Protein AF-0000000085131918 (afdb_homodimer)

Organism: Acidimicrobium ferrooxidans (strain DSM 10331 / JCM 15462 / NBRC 103882 / ICP) (NCBI:txid525909)

Sequence (652 aa):
MSEAPPVLVTGGAGFLGSWVVERLLARGLRVDVVDDLSTGSLENLRRARDRHGARLTVVVEDVTSAAIGSLAERRGWRSIVHLAARASLRASTLDPVRDAEVNVLGTVRVLEAAKRARSRKVVFAASAAIYGDQRALPIREEAPLAPMSFYGAGKVAGLEYLRAARHVHGTASTSLVFANLYGPRQRAELGAVVARFVDALLAGHAPVVVGDGTQTRDFVWVGDAADAVVAALDRADGEMINVATGLETSIAGLARLLVEVAGIDGLHPVHQGRQSVGEVHRNALDPSRAAHLLGWRPSVRLADGLARTWAAALEARRIREAAPRSMSEAPPVLVTGGAGFLGSWVVERLLARGLRVDVVDDLSTGSLENLRRARDRHGARLTVVVEDVTSAAIGSLAERRGWRSIVHLAARASLRASTLDPVRDAEVNVLGTVRVLEAAKRARSRKVVFAASAAIYGDQRALPIREEAPLAPMSFYGAGKVAGLEYLRAARHVHGTASTSLVFANLYGPRQRAELGAVVARFVDALLAGHAPVVVGDGTQTRDFVWVGDAADAVVAALDRADGEMINVATGLETSIAGLARLLVEVAGIDGLHPVHQGRQSVGEVHRNALDPSRAAHLLGWRPSVRLADGLARTWAAALEARRIREAAPRS

Secondary structure (DSSP, 8-state):
----PPEEEETTTSHHHHHHHHHHHHTT--EEEEE--SS--GGGGHHHHHHHGGGEEEEE--TTSTHHHHHHHHH--SEEEE------HHHHHH-HHHHHIIIIIHHHHHHHHHHHHT-SEEEEEEEGGGT-S-SSSSBPTTSPP---SHHHHHHHHHHHHHHHHHHHH--EEEEEEE-EEE-TT--GGGT-HHHHHHHHHHTT-PPEEETTS--EE-EEEHHHHHHHHHHHTSS-TT-EEEES----EEHHHHHHHHHHHHT-TT---EEES-PPTT------B--HHHHHHH-----S-HHHHHHHHHHHHHHHHHHHHHS---/--PPPPEEEETTTSHHHHHHHHHHHHTT--EEEEE--SS--GGGGHHHHHHHGGGEEEEE--TTSTHHHHHHHHH--SEEEE------HHHHHH-HHHHHIIIIIHHHHHHHHHHHHT-SEEEEE--GGGT-S-SSSSBPTTSPP---SHHHHHHHHHHHHHHHHHHHH--EEEEEEE-EEE-TT--GGGT-HHHHHHHHHHTT-PPEEETTS--EE-EEEHHHHHHHHHHHTSS-TT-EEEES----EEHHHHHHHHHHHHT-TT---EEES-PPTT------B--HHHHHHH-----S-HHHHHHHHHHHHHHHHHHHHHS---

Nearest PDB structures (foldseek):
  6bwl-assembly1_A-2  TM=9.472E-01  e=2.263E-28  Bacillus thuringiensis serovar israelensis ATCC 35646
  8shh-assembly1_A  TM=9.183E-01  e=2.469E-26  Micromonospora carbonacea
  6kv9-assembly1_A-2  TM=9.264E-01  e=9.677E-26  Streptomyces viridosporus ATCC 14672
  6kvc-assembly1_A-2  TM=9.099E-01  e=6.776E-26  Streptomyces viridosporus ATCC 14672
  4yr9-assembly1_C  TM=8.396E-01  e=6.504E-16  Mus musculus

Solvent-accessible surface area (backbone atoms only — not comparable to full-atom values): 32723 Å² total; per-residue (Å²): 125,87,71,75,54,24,35,34,25,30,23,21,30,22,48,62,25,21,52,34,52,43,54,45,44,73,71,71,42,34,36,36,26,36,27,62,54,84,84,26,37,73,73,56,35,45,69,45,43,75,74,42,41,92,40,50,46,79,42,81,39,51,59,68,39,78,60,48,41,59,48,19,54,74,57,34,28,40,28,34,38,45,56,54,58,66,79,21,64,68,55,12,67,76,36,45,55,63,34,35,44,40,31,31,47,12,44,45,38,48,52,51,14,33,60,63,23,63,22,60,32,36,37,36,64,43,41,54,47,26,38,35,74,61,90,64,75,46,35,49,80,82,55,70,75,44,27,47,32,50,39,15,16,24,40,45,26,37,55,35,41,49,49,5,38,30,58,69,71,60,39,36,31,25,34,37,27,34,41,47,66,45,46,68,75,50,58,38,90,49,68,38,64,66,39,41,33,51,53,28,47,76,71,73,38,59,30,73,31,61,19,90,18,73,41,27,39,16,68,27,40,38,70,47,53,24,51,47,55,61,39,40,73,82,32,48,70,76,37,70,32,36,48,28,63,40,44,71,40,30,50,46,56,50,46,49,49,50,33,57,61,67,66,49,80,93,64,59,65,39,69,43,76,68,66,62,84,80,55,65,46,62,41,26,32,36,27,63,58,25,36,72,58,50,71,37,71,71,76,64,52,67,70,58,41,48,38,53,25,52,52,47,51,53,49,52,50,50,52,60,70,64,45,72,82,124,127,87,71,75,54,26,34,34,26,31,22,21,29,23,48,61,24,21,51,34,50,42,54,45,44,74,72,70,43,36,36,36,26,36,25,62,52,85,84,27,37,73,74,56,36,44,66,44,42,74,74,41,40,92,39,51,46,79,42,80,40,53,60,67,39,78,60,46,40,58,49,18,55,74,57,32,29,40,30,36,39,46,54,54,59,66,78,21,64,67,55,11,66,78,36,45,54,62,34,36,43,40,31,32,46,12,45,45,39,48,52,52,13,34,60,61,23,62,22,62,33,37,38,37,63,44,40,55,46,26,39,36,76,60,90,63,75,46,35,49,82,81,56,70,75,43,25,49,34,49,39,17,15,23,40,45,27,38,54,35,41,50,48,5,38,30,58,70,71,61,41,37,31,24,35,38,28,32,40,47,67,43,45,68,75,52,59,38,91,50,69,38,62,66,40,41,33,51,52,27,46,77,72,73,38,60,30,73,30,60,20,88,17,72,43,26,39,15,68,27,40,38,70,46,52,25,51,47,54,59,40,39,72,84,31,49,70,76,37,71,33,36,48,28,66,39,44,70,40,30,49,46,54,49,45,49,49,49,33,57,62,68,65,49,79,94,63,60,65,39,68,42,76,68,66,63,86,81,54,68,45,60,40,27,34,36,27,62,60,24,36,72,56,49,70,37,70,71,76,65,54,64,68,58,40,48,37,53,26,51,52,46,52,53,50,53,51,50,52,61,70,63,47,72,82,124

pLDDT: mean 95.45, std 7.2, range [39.0, 98.94]

InterPro domains:
  IPR001509 NAD-dependent epimerase/dehydratase [PF01370] (7-244)
  IPR036291 NAD(P)-binding domain superfamily [SSF51735] (6-316)
  IPR050177 Bifunctional lipid A modification and metabolic enzymes [PTHR43245] (7-310)

Structure (mmCIF, N/CA/C/O backbone):
data_AF-0000000085131918-model_v1
#
loop_
_entity.id
_entity.type
_entity.pdbx_description
1 polymer 'NAD-dependent epimerase/dehydratase'
#
loop_
_atom_site.group_PDB
_atom_site.id
_atom_site.type_symbol
_atom_site.label_atom_id
_atom_site.label_alt_id
_atom_site.label_comp_id
_atom_site.label_asym_id
_atom_site.label_entity_id
_atom_site.label_seq_id
_atom_site.pdbx_PDB_ins_code
_atom_site.Cartn_x
_atom_site.Cartn_y
_atom_site.Cartn_z
_atom_site.occupancy
_atom_site.B_iso_or_equiv
_atom_site.auth_seq_id
_atom_site.auth_comp_id
_atom_site.auth_asym_id
_atom_site.auth_atom_id
_atom_site.pdbx_PDB_model_num
ATOM 1 N N . MET A 1 1 ? -31.594 11.883 25.812 1 39.03 1 MET A N 1
ATOM 2 C CA . MET A 1 1 ? -31.578 12.148 24.375 1 39.03 1 MET A CA 1
ATOM 3 C C . MET A 1 1 ? -30.328 11.547 23.734 1 39.03 1 MET A C 1
ATOM 5 O O . MET A 1 1 ? -29.219 11.711 24.25 1 39.03 1 MET A O 1
ATOM 9 N N . SER A 1 2 ? -30.406 10.461 23 1 52.94 2 SER A N 1
ATOM 10 C CA . SER A 1 2 ? -29.312 9.633 22.531 1 52.94 2 SER A CA 1
ATOM 11 C C . SER A 1 2 ? -28.219 10.477 21.891 1 52.94 2 SER A C 1
ATOM 13 O O . SER A 1 2 ? -28.484 11.242 20.953 1 52.94 2 SER A O 1
ATOM 15 N N . GLU A 1 3 ? -27.188 10.875 22.594 1 75.75 3 GLU A N 1
ATOM 16 C CA . GLU A 1 3 ? -26.125 11.773 22.141 1 75.75 3 GLU A CA 1
ATOM 17 C C . GLU A 1 3 ? -25.562 11.312 20.797 1 75.75 3 GLU A C 1
ATOM 19 O O . GLU A 1 3 ? -25.547 10.117 20.5 1 75.75 3 GLU A O 1
ATOM 24 N N . ALA A 1 4 ? -25.578 12.312 19.859 1 86.56 4 ALA A N 1
ATOM 25 C CA . ALA A 1 4 ? -25.062 12.039 18.516 1 86.56 4 ALA A CA 1
ATOM 26 C C . ALA A 1 4 ? -23.719 11.297 18.594 1 86.56 4 ALA A C 1
ATOM 28 O O . ALA A 1 4 ? -22.891 11.586 19.453 1 86.56 4 ALA A O 1
ATOM 29 N N . PRO A 1 5 ? -23.547 10.203 17.938 1 94.75 5 PRO A N 1
ATOM 30 C CA . PRO A 1 5 ? -22.297 9.445 17.953 1 94.75 5 PRO A CA 1
ATOM 31 C C . PRO A 1 5 ? -21.078 10.312 17.656 1 94.75 5 PRO A C 1
ATOM 33 O O . PRO A 1 5 ? -21.172 11.273 16.875 1 94.75 5 PRO A O 1
ATOM 36 N N . PRO A 1 6 ? -20.047 10.078 18.25 1 98.19 6 PRO A N 1
ATOM 37 C CA . PRO A 1 6 ? -18.875 10.93 18.156 1 98.19 6 PRO A CA 1
ATOM 38 C C . PRO A 1 6 ? -18.109 10.734 16.844 1 98.19 6 PRO A C 1
ATOM 40 O O . PRO A 1 6 ? -18.328 9.75 16.141 1 98.19 6 PRO A O 1
ATOM 43 N N . VAL A 1 7 ? -17.328 11.742 16.484 1 98.69 7 VAL A N 1
ATOM 44 C CA . VAL A 1 7 ? -16.297 11.641 15.445 1 98.69 7 VAL A CA 1
ATOM 45 C C . VAL A 1 7 ? -14.984 11.164 16.062 1 98.69 7 VAL A C 1
ATOM 47 O O . VAL A 1 7 ? -14.539 11.695 17.078 1 98.69 7 VAL A O 1
ATOM 50 N N . LEU A 1 8 ? -14.414 10.133 15.516 1 98.88 8 LEU A N 1
ATOM 51 C CA . LEU A 1 8 ? -13.094 9.711 15.945 1 98.88 8 LEU A CA 1
ATOM 52 C C . LEU A 1 8 ? -12.008 10.492 15.211 1 98.88 8 LEU A C 1
ATOM 54 O O . LEU A 1 8 ? -12.062 10.641 13.984 1 98.88 8 LEU A O 1
ATOM 58 N N . VAL A 1 9 ? -11.047 10.992 15.906 1 98.94 9 VAL A N 1
ATOM 59 C CA . VAL A 1 9 ? -9.805 11.523 15.344 1 98.94 9 VAL A CA 1
ATOM 60 C C . VAL A 1 9 ? -8.625 10.688 15.828 1 98.94 9 VAL A C 1
ATOM 62 O O . VAL A 1 9 ? -8.227 10.781 16.984 1 98.94 9 VAL A O 1
ATOM 65 N N . THR A 1 10 ? -8.109 9.836 14.961 1 98.94 10 THR A N 1
ATOM 66 C CA . THR A 1 10 ? -6.836 9.219 15.312 1 98.94 10 THR A CA 1
ATOM 67 C C . THR A 1 10 ? -5.68 10.203 15.125 1 98.94 10 THR A C 1
ATOM 69 O O . THR A 1 10 ? -5.691 11.008 14.195 1 98.94 10 THR A O 1
ATOM 72 N N . GLY A 1 11 ? -4.684 10.078 16.016 1 98.75 11 GLY A N 1
ATOM 73 C CA . GLY A 1 11 ? -3.637 11.086 16 1 98.75 11 GLY A CA 1
ATOM 74 C C . GLY A 1 11 ? -4.109 12.445 16.484 1 98.75 11 GLY A C 1
ATOM 75 O O . GLY A 1 11 ? -3.553 13.477 16.094 1 98.75 11 GLY A O 1
ATOM 76 N N . GLY A 1 12 ? -5.145 12.422 17.297 1 98.88 12 GLY A N 1
ATOM 77 C CA . GLY A 1 12 ? -5.801 13.664 17.688 1 98.88 12 GLY A CA 1
ATOM 78 C C . GLY A 1 12 ? -4.984 14.5 18.656 1 98.88 12 GLY A C 1
ATOM 79 O O . GLY A 1 12 ? -5.262 15.688 18.844 1 98.88 12 GLY A O 1
ATOM 80 N N . ALA A 1 13 ? -4.008 13.906 19.281 1 98.75 13 ALA A N 1
ATOM 81 C CA . ALA A 1 13 ? -3.146 14.641 20.203 1 98.75 13 ALA A CA 1
ATOM 82 C C . ALA A 1 13 ? -1.886 15.133 19.5 1 98.75 13 ALA A C 1
ATOM 84 O O . ALA A 1 13 ? -0.986 15.688 20.125 1 98.75 13 ALA A O 1
ATOM 85 N N . GLY A 1 14 ? -1.826 14.914 18.188 1 98.19 14 GLY A N 1
ATOM 86 C CA . GLY A 1 14 ? -0.669 15.32 17.406 1 98.19 14 GLY A CA 1
ATOM 87 C C . GLY A 1 14 ? -0.767 16.734 16.875 1 98.19 14 GLY A C 1
ATOM 88 O O . GLY A 1 14 ? -1.614 17.516 17.328 1 98.19 14 GLY A O 1
ATOM 89 N N . PHE A 1 15 ? 0.129 17.094 15.945 1 98.06 15 PHE A N 1
ATOM 90 C CA . PHE A 1 15 ? 0.26 18.422 15.352 1 98.06 15 PHE A CA 1
ATOM 91 C C . PHE A 1 15 ? -1.028 18.828 14.648 1 98.06 15 PHE A C 1
ATOM 93 O O . PHE A 1 15 ? -1.859 19.531 15.219 1 98.06 15 PHE A O 1
ATOM 100 N N . LEU A 1 16 ? -1.399 18.234 13.555 1 98.69 16 LEU A N 1
ATOM 101 C CA . LEU A 1 16 ? -2.623 18.547 12.82 1 98.69 16 LEU A CA 1
ATOM 102 C C . LEU A 1 16 ? -3.854 18.094 13.609 1 98.69 16 LEU A C 1
ATOM 104 O O . LEU A 1 16 ? -4.859 18.812 13.656 1 98.69 16 LEU A O 1
ATOM 108 N N . GLY A 1 17 ? -3.746 16.953 14.258 1 98.88 17 GLY A N 1
ATOM 109 C CA . GLY A 1 17 ? -4.871 16.359 14.953 1 98.88 17 GLY A CA 1
ATOM 110 C C . GLY A 1 17 ? -5.469 17.25 16.016 1 98.88 17 GLY A C 1
ATOM 111 O O . GLY A 1 17 ? -6.691 17.359 16.125 1 98.88 17 GLY A O 1
ATOM 112 N N . SER A 1 18 ? -4.652 17.906 16.797 1 98.81 18 SER A N 1
ATOM 113 C CA . SER A 1 18 ? -5.148 18.75 17.875 1 98.81 18 SER A CA 1
ATOM 114 C C . SER A 1 18 ? -5.906 19.953 17.344 1 98.81 18 SER A C 1
ATOM 116 O O . SER A 1 18 ? -6.867 20.422 17.969 1 98.81 18 SER A O 1
ATOM 118 N N . TRP A 1 19 ? -5.516 20.469 16.188 1 98.81 19 TRP A N 1
ATOM 119 C CA . TRP A 1 19 ? -6.23 21.578 15.547 1 98.81 19 TRP A CA 1
ATOM 120 C C . TRP A 1 19 ? -7.586 21.109 15.031 1 98.81 19 TRP A C 1
ATOM 122 O O . TRP A 1 19 ? -8.578 21.828 15.125 1 98.81 19 TRP A O 1
ATOM 132 N N . VAL A 1 20 ? -7.621 19.891 14.477 1 98.94 20 VAL A N 1
ATOM 133 C CA . VAL A 1 20 ? -8.859 19.312 13.961 1 98.94 20 VAL A CA 1
ATOM 134 C C . VAL A 1 20 ? -9.836 19.078 15.109 1 98.94 20 VAL A C 1
ATOM 136 O O . VAL A 1 20 ? -11.023 19.406 15.008 1 98.94 20 VAL A O 1
ATOM 139 N N . VAL A 1 21 ? -9.328 18.531 16.203 1 98.94 21 VAL A N 1
ATOM 140 C CA . VAL A 1 21 ? -10.141 18.266 17.391 1 98.94 21 VAL A CA 1
ATOM 141 C C . VAL A 1 21 ? -10.797 19.562 17.859 1 98.94 21 VAL A C 1
ATOM 143 O O . VAL A 1 21 ? -12.008 19.609 18.109 1 98.94 21 VAL A O 1
ATOM 146 N N . GLU A 1 22 ? -10.016 20.672 17.953 1 98.75 22 GLU A N 1
ATOM 147 C CA . GLU A 1 22 ? -10.547 21.969 18.391 1 98.75 22 GLU A CA 1
ATOM 148 C C . GLU A 1 22 ? -11.664 22.438 17.453 1 98.75 22 GLU A C 1
ATOM 150 O O . GLU A 1 22 ? -12.695 22.922 17.922 1 98.75 22 GLU A O 1
ATOM 155 N N . ARG A 1 23 ? -11.484 22.312 16.156 1 98.31 23 ARG A N 1
ATOM 156 C CA . ARG A 1 23 ? -12.477 22.766 15.172 1 98.31 23 ARG A CA 1
ATOM 157 C C . ARG A 1 23 ? -13.758 21.938 15.281 1 98.31 23 ARG A C 1
ATOM 159 O O . ARG A 1 23 ? -14.859 22.484 15.203 1 98.31 23 ARG A O 1
ATOM 166 N N . LEU A 1 24 ? -13.633 20.625 15.445 1 98.69 24 LEU A N 1
ATOM 167 C CA . LEU A 1 24 ? -14.805 19.75 15.531 1 98.69 24 LEU A CA 1
ATOM 168 C C . LEU A 1 24 ? -15.617 20.062 16.781 1 98.69 24 LEU A C 1
ATOM 170 O O . LEU A 1 24 ? -16.844 20.141 16.719 1 98.69 24 LEU A O 1
ATOM 174 N N . LEU A 1 25 ? -14.93 20.281 17.875 1 98.56 25 LEU A N 1
ATOM 175 C CA . LEU A 1 25 ? -15.602 20.609 19.125 1 98.56 25 LEU A CA 1
ATOM 176 C C . LEU A 1 25 ? -16.297 21.969 19.031 1 98.56 25 LEU A C 1
ATOM 178 O O . LEU A 1 25 ? -17.406 22.141 19.547 1 98.56 25 LEU A O 1
ATOM 182 N N . ALA A 1 26 ? -15.594 22.906 18.375 1 97.44 26 ALA A N 1
ATOM 183 C CA . ALA A 1 26 ? -16.156 24.234 18.203 1 97.44 26 ALA A CA 1
ATOM 184 C C . ALA A 1 26 ? -17.453 24.188 17.391 1 97.44 26 ALA A C 1
ATOM 186 O O . ALA A 1 26 ? -18.328 25.047 17.531 1 97.44 26 ALA A O 1
ATOM 187 N N . ARG A 1 27 ? -17.641 23.172 16.594 1 96.31 27 ARG A N 1
ATOM 188 C CA . ARG A 1 27 ? -18.844 22.984 15.789 1 96.31 27 ARG A CA 1
ATOM 189 C C . ARG A 1 27 ? -19.922 22.266 16.578 1 96.31 27 ARG A C 1
ATOM 191 O O . ARG A 1 27 ? -21.016 22 16.062 1 96.31 27 ARG A O 1
ATOM 198 N N . GLY A 1 28 ? -19.641 21.891 17.781 1 96.5 28 GLY A N 1
ATOM 199 C CA . GLY A 1 28 ? -20.625 21.281 18.656 1 96.5 28 GLY A CA 1
ATOM 200 C C . GLY A 1 28 ? -20.625 19.766 18.578 1 96.5 28 GLY A C 1
ATOM 201 O O . GLY A 1 28 ? -21.531 19.125 19.109 1 96.5 28 GLY A O 1
ATOM 202 N N . LEU A 1 29 ? -19.625 19.156 18 1 97.69 29 LEU A N 1
ATOM 203 C CA . LEU A 1 29 ? -19.578 17.703 17.844 1 97.69 29 LEU A CA 1
ATOM 204 C C . LEU A 1 29 ? -18.922 17.047 19.047 1 97.69 29 LEU A C 1
ATOM 206 O O . LEU A 1 29 ? -18.141 17.672 19.766 1 97.69 29 LEU A O 1
ATOM 210 N N . ARG A 1 30 ? -19.328 15.844 19.297 1 98.38 30 ARG A N 1
ATOM 211 C CA . ARG A 1 30 ? -18.578 14.992 20.219 1 98.38 30 ARG A CA 1
ATOM 212 C C . ARG A 1 30 ? -17.359 14.367 19.531 1 98.38 30 ARG A C 1
ATOM 214 O O . ARG A 1 30 ? -17.453 13.938 18.375 1 98.38 30 ARG A O 1
ATOM 221 N N . VAL A 1 31 ? -16.25 14.359 20.25 1 98.75 31 VAL A N 1
ATOM 222 C CA . VAL A 1 31 ? -15.016 13.922 19.625 1 98.75 31 VAL A CA 1
ATOM 223 C C . VAL A 1 31 ? -14.336 12.859 20.5 1 98.75 31 VAL A C 1
ATOM 225 O O . VAL A 1 31 ? -14.172 13.055 21.703 1 98.75 31 VAL A O 1
ATOM 228 N N . ASP A 1 32 ? -14.039 11.703 19.938 1 98.81 32 ASP A N 1
ATOM 229 C CA . ASP A 1 32 ? -13.109 10.742 20.516 1 98.81 32 ASP A CA 1
ATOM 230 C C . ASP A 1 32 ? -11.727 10.867 19.875 1 98.81 32 ASP A C 1
ATOM 232 O O . ASP A 1 32 ? -11.609 10.984 18.656 1 98.81 32 ASP A O 1
ATOM 236 N N . VAL A 1 33 ? -10.719 10.875 20.703 1 98.88 33 VAL A N 1
ATOM 237 C CA . VAL A 1 33 ? -9.336 10.875 20.25 1 98.88 33 VAL A CA 1
ATOM 238 C C . VAL A 1 33 ? -8.68 9.539 20.562 1 98.88 33 VAL A C 1
ATOM 240 O O . VAL A 1 33 ? -8.812 9.023 21.688 1 98.88 33 VAL A O 1
ATOM 243 N N . VAL A 1 34 ? -8.07 8.93 19.609 1 98.81 34 VAL A N 1
ATOM 244 C CA . VAL A 1 34 ? -7.148 7.82 19.812 1 98.81 34 VAL A CA 1
ATOM 245 C C . VAL A 1 34 ? -5.734 8.25 19.422 1 98.81 34 VAL A C 1
ATOM 247 O O . VAL A 1 34 ? -5.5 8.703 18.297 1 98.81 34 VAL A O 1
ATOM 250 N N . ASP A 1 35 ? -4.871 8.18 20.312 1 98.81 35 ASP A N 1
ATOM 251 C CA . ASP A 1 35 ? -3.477 8.57 20.125 1 98.81 35 ASP A CA 1
ATOM 252 C C . ASP A 1 35 ? -2.547 7.754 21.016 1 98.81 35 ASP A C 1
ATOM 254 O O . ASP A 1 35 ? -2.867 7.488 22.172 1 98.81 35 ASP A O 1
ATOM 258 N N . ASP A 1 36 ? -1.412 7.352 20.469 1 98.56 36 ASP A N 1
ATOM 259 C CA . ASP A 1 36 ? -0.5 6.566 21.297 1 98.56 36 ASP A CA 1
ATOM 260 C C . ASP A 1 36 ? 0.54 7.461 21.969 1 98.56 36 ASP A C 1
ATOM 262 O O . ASP A 1 36 ? 1.421 6.973 22.688 1 98.56 36 ASP A O 1
ATOM 266 N N . LEU A 1 37 ? 0.582 8.703 21.703 1 98 37 LEU A N 1
ATOM 267 C CA . LEU A 1 37 ? 1.407 9.758 22.281 1 98 37 LEU A CA 1
ATOM 268 C C . LEU A 1 37 ? 2.875 9.562 21.922 1 98 37 LEU A C 1
ATOM 270 O O . LEU A 1 37 ? 3.764 9.977 22.656 1 98 37 LEU A O 1
ATOM 274 N N . SER A 1 38 ? 3.137 8.812 20.812 1 96.12 38 SER A N 1
ATOM 275 C CA . SER A 1 38 ? 4.508 8.664 20.328 1 96.12 38 SER A CA 1
ATOM 276 C C . SER A 1 38 ? 5.082 10.008 19.875 1 96.12 38 SER A C 1
ATOM 278 O O . SER A 1 38 ? 6.23 10.328 20.188 1 96.12 38 SER A O 1
ATOM 280 N N . THR A 1 39 ? 4.242 10.773 19.141 1 94.25 39 THR A N 1
ATOM 281 C CA . THR A 1 39 ? 4.668 12.102 18.719 1 94.25 39 THR A CA 1
ATOM 282 C C . THR A 1 39 ? 3.672 13.156 19.172 1 94.25 39 THR A C 1
ATOM 284 O O . THR A 1 39 ? 3.971 14.352 19.141 1 94.25 39 THR A O 1
ATOM 287 N N . GLY A 1 40 ? 2.469 12.703 19.578 1 96.12 40 GLY A N 1
ATOM 288 C CA . GLY A 1 40 ? 1.476 13.602 20.141 1 96.12 40 GLY A CA 1
ATOM 289 C C . GLY A 1 40 ? 1.678 13.852 21.625 1 96.12 40 GLY A C 1
ATOM 290 O O . GLY A 1 40 ? 2.541 13.234 22.25 1 96.12 40 GLY A O 1
ATOM 291 N N . SER A 1 41 ? 0.93 14.859 22.125 1 97.12 41 SER A N 1
ATOM 292 C CA . SER A 1 41 ? 0.965 15.203 23.547 1 97.12 41 SER A CA 1
ATOM 293 C C . SER A 1 41 ? -0.416 15.602 24.047 1 97.12 41 SER A C 1
ATOM 295 O O . SER A 1 41 ? -1.162 16.297 23.359 1 97.12 41 SER A O 1
ATOM 297 N N . LEU A 1 42 ? -0.672 15.195 25.297 1 97.88 42 LEU A N 1
ATOM 298 C CA . LEU A 1 42 ? -1.936 15.602 25.906 1 97.88 42 LEU A CA 1
ATOM 299 C C . LEU A 1 42 ? -1.997 17.109 26.078 1 97.88 42 LEU A C 1
ATOM 301 O O . LEU A 1 42 ? -3.082 17.703 26.078 1 97.88 42 LEU A O 1
ATOM 305 N N . GLU A 1 43 ? -0.835 17.734 26.141 1 96.5 43 GLU A N 1
ATOM 306 C CA . GLU A 1 43 ? -0.769 19.188 26.25 1 96.5 43 GLU A CA 1
ATOM 307 C C . GLU A 1 43 ? -1.394 19.859 25.031 1 96.5 43 GLU A C 1
ATOM 309 O O . GLU A 1 43 ? -1.979 20.938 25.141 1 96.5 43 GLU A O 1
ATOM 314 N N . ASN A 1 44 ? -1.294 19.219 23.891 1 98 44 ASN A N 1
ATOM 315 C CA . ASN A 1 44 ? -1.875 19.766 22.656 1 98 44 ASN A CA 1
ATOM 316 C C . ASN A 1 44 ? -3.396 19.859 22.75 1 98 44 ASN A C 1
ATOM 318 O O . ASN A 1 44 ? -4.023 20.609 22.016 1 98 44 ASN A O 1
ATOM 322 N N . LEU A 1 45 ? -3.99 19.094 23.703 1 98.5 45 LEU A N 1
ATOM 323 C CA . LEU A 1 45 ? -5.441 19.016 23.812 1 98.5 45 LEU A CA 1
ATOM 324 C C . LEU A 1 45 ? -5.93 19.797 25.031 1 98.5 45 LEU A C 1
ATOM 326 O O . LEU A 1 45 ? -7.117 19.75 25.375 1 98.5 45 LEU A O 1
ATOM 330 N N . ARG A 1 46 ? -5.074 20.469 25.734 1 97.12 46 ARG A N 1
ATOM 331 C CA . ARG A 1 46 ? -5.422 21.141 26.984 1 97.12 46 ARG A CA 1
ATOM 332 C C . ARG A 1 46 ? -6.547 22.141 26.766 1 97.12 46 ARG A C 1
ATOM 334 O O . ARG A 1 46 ? -7.539 22.141 27.5 1 97.12 46 ARG A O 1
ATOM 341 N N . ARG A 1 47 ? -6.395 23 25.766 1 95.94 47 ARG A N 1
ATOM 342 C CA . ARG A 1 47 ? -7.398 24.016 25.5 1 95.94 47 ARG A CA 1
ATOM 343 C C . ARG A 1 47 ? -8.742 23.391 25.156 1 95.94 47 ARG A C 1
ATOM 345 O O . ARG A 1 47 ? -9.789 23.859 25.625 1 95.94 47 ARG A O 1
ATOM 352 N N . ALA A 1 48 ? -8.695 22.391 24.312 1 97.69 48 ALA A N 1
ATOM 353 C CA . ALA A 1 48 ? -9.914 21.688 23.938 1 97.69 48 ALA A CA 1
ATOM 354 C C . ALA A 1 48 ? -10.594 21.078 25.172 1 97.69 48 ALA A C 1
ATOM 356 O O . ALA A 1 48 ? -11.812 21.141 25.312 1 97.69 48 ALA A O 1
ATOM 357 N N . ARG A 1 49 ? -9.812 20.469 25.984 1 97.38 49 ARG A N 1
ATOM 358 C CA . ARG A 1 49 ? -10.328 19.844 27.188 1 97.38 49 ARG A CA 1
ATOM 359 C C . ARG A 1 49 ? -10.93 20.875 28.141 1 97.38 49 ARG A C 1
ATOM 361 O O . ARG A 1 49 ? -12 20.656 28.703 1 97.38 49 ARG A O 1
ATOM 368 N N . ASP A 1 50 ? -10.242 21.953 28.297 1 97.31 50 ASP A N 1
ATOM 369 C CA . ASP A 1 50 ? -10.703 23.016 29.203 1 97.31 50 ASP A CA 1
ATOM 370 C C . ASP A 1 50 ? -12.031 23.609 28.719 1 97.31 50 ASP A C 1
ATOM 372 O O . ASP A 1 50 ? -12.914 23.891 29.531 1 97.31 50 ASP A O 1
ATOM 376 N N . ARG A 1 51 ? -12.203 23.688 27.469 1 96.94 51 ARG A N 1
ATOM 377 C CA . ARG A 1 51 ? -13.359 24.391 26.906 1 96.94 51 ARG A CA 1
ATOM 378 C C . ARG A 1 51 ? -14.508 23.422 26.641 1 96.94 51 ARG A C 1
ATOM 380 O O . ARG A 1 51 ? -15.68 23.797 26.75 1 96.94 51 ARG A O 1
ATOM 387 N N . HIS A 1 52 ? -14.141 22.203 26.25 1 96.25 52 HIS A N 1
ATOM 388 C CA . HIS A 1 52 ? -15.164 21.281 25.75 1 96.25 52 HIS A CA 1
ATOM 389 C C . HIS A 1 52 ? -14.992 19.891 26.328 1 96.25 52 HIS A C 1
ATOM 391 O O . HIS A 1 52 ? -15.227 18.891 25.656 1 96.25 52 HIS A O 1
ATOM 397 N N . GLY A 1 53 ? -14.555 19.766 27.516 1 95.12 53 GLY A N 1
ATOM 398 C CA . GLY A 1 53 ? -14.188 18.516 28.156 1 95.12 53 GLY A CA 1
ATOM 399 C C . GLY A 1 53 ? -15.305 17.484 28.125 1 95.12 53 GLY A C 1
ATOM 400 O O . GLY A 1 53 ? -15.055 16.297 27.969 1 95.12 53 GLY A O 1
ATOM 401 N N . ALA A 1 54 ? -16.531 17.891 28.25 1 96.06 54 ALA A N 1
ATOM 402 C CA . ALA A 1 54 ? -17.672 16.984 28.328 1 96.06 54 ALA A CA 1
ATOM 403 C C . ALA A 1 54 ? -17.906 16.266 27 1 96.06 54 ALA A C 1
ATOM 405 O O . ALA A 1 54 ? -18.5 15.188 26.984 1 96.06 54 ALA A O 1
ATOM 406 N N . ARG A 1 55 ? -17.391 16.859 25.938 1 97.75 55 ARG A N 1
ATOM 407 C CA . ARG A 1 55 ? -17.625 16.297 24.609 1 97.75 55 ARG A CA 1
ATOM 408 C C . ARG A 1 55 ? -16.359 15.68 24.047 1 97.75 55 ARG A C 1
ATOM 410 O O . ARG A 1 55 ? -16.312 15.297 22.875 1 97.75 55 ARG A O 1
ATOM 417 N N . LEU A 1 56 ? -15.336 15.617 24.844 1 98.62 56 LEU A N 1
ATOM 418 C CA . LEU A 1 56 ? -14.047 15.102 24.391 1 98.62 56 LEU A CA 1
ATOM 419 C C . LEU A 1 56 ? -13.648 13.859 25.203 1 98.62 56 LEU A C 1
ATOM 421 O O . LEU A 1 56 ? -13.594 13.906 26.422 1 98.62 56 LEU A O 1
ATOM 425 N N . THR A 1 57 ? -13.438 12.766 24.562 1 98.44 57 THR A N 1
ATOM 426 C CA . THR A 1 57 ? -12.875 11.555 25.156 1 98.44 57 THR A CA 1
ATOM 427 C C . THR A 1 57 ? -11.523 11.234 24.531 1 98.44 57 THR A C 1
ATOM 429 O O . THR A 1 57 ? -11.375 11.234 23.312 1 98.44 57 THR A O 1
ATOM 432 N N . VAL A 1 58 ? -10.547 11.031 25.359 1 98.69 58 VAL A N 1
ATOM 433 C CA . VAL A 1 58 ? -9.203 10.695 24.875 1 98.69 58 VAL A CA 1
ATOM 434 C C . VAL A 1 58 ? -8.844 9.281 25.297 1 98.69 58 VAL A C 1
ATOM 436 O O . VAL A 1 58 ? -8.906 8.945 26.484 1 98.69 58 VAL A O 1
ATOM 439 N N . VAL A 1 59 ? -8.5 8.461 24.375 1 98.44 59 VAL A N 1
ATOM 440 C CA . VAL A 1 59 ? -8.023 7.105 24.625 1 98.44 59 VAL A CA 1
ATOM 441 C C . VAL A 1 59 ? -6.57 6.973 24.156 1 98.44 59 VAL A C 1
ATOM 443 O O . VAL A 1 59 ? -6.266 7.184 22.984 1 98.44 59 VAL A O 1
ATOM 446 N N . VAL A 1 60 ? -5.691 6.695 25.062 1 98.62 60 VAL A N 1
ATOM 447 C CA . VAL A 1 60 ? -4.297 6.457 24.703 1 98.62 60 VAL A CA 1
ATOM 448 C C . VAL A 1 60 ? -4.133 5.031 24.188 1 98.62 60 VAL A C 1
ATOM 450 O O . VAL A 1 60 ? -4.133 4.074 24.969 1 98.62 60 VAL A O 1
ATOM 453 N N . GLU A 1 61 ? -4.047 4.875 22.906 1 98.25 61 GLU A N 1
ATOM 454 C CA . GLU A 1 61 ? -3.979 3.582 22.234 1 98.25 61 GLU A CA 1
ATOM 455 C C . GLU A 1 61 ? -3.297 3.703 20.875 1 98.25 61 GLU A C 1
ATOM 457 O O . GLU A 1 61 ? -3.281 4.781 20.281 1 98.25 61 GLU A O 1
ATOM 462 N N . ASP A 1 62 ? -2.674 2.643 20.469 1 98.38 62 ASP A N 1
ATOM 463 C CA . ASP A 1 62 ? -2.039 2.539 19.156 1 98.38 62 ASP A CA 1
ATOM 464 C C . ASP A 1 62 ? -3.031 2.057 18.109 1 98.38 62 ASP A C 1
ATOM 466 O O . ASP A 1 62 ? -3.801 1.125 18.344 1 98.38 62 ASP A O 1
ATOM 470 N N . VAL A 1 63 ? -3.072 2.688 16.969 1 97.88 63 VAL A N 1
ATOM 471 C CA . VAL A 1 63 ? -4.031 2.326 15.93 1 97.88 63 VAL A CA 1
ATOM 472 C C . VAL A 1 63 ? -3.75 0.908 15.438 1 97.88 63 VAL A C 1
ATOM 474 O O . VAL A 1 63 ? -4.609 0.279 14.82 1 97.88 63 VAL A O 1
ATOM 477 N N . THR A 1 64 ? -2.521 0.387 15.625 1 97.56 64 THR A N 1
ATOM 478 C CA . THR A 1 64 ? -2.195 -0.972 15.203 1 97.56 64 THR A CA 1
ATOM 479 C C . THR A 1 64 ? -2.762 -1.991 16.188 1 97.56 64 THR A C 1
ATOM 481 O O . THR A 1 64 ? -2.693 -3.197 15.945 1 97.56 64 THR A O 1
ATOM 484 N N . SER A 1 65 ? -3.332 -1.478 17.281 1 97.56 65 SER A N 1
ATOM 485 C CA . SER A 1 65 ? -3.867 -2.354 18.312 1 97.56 65 SER A CA 1
ATOM 486 C C . SER A 1 65 ? -5.184 -2.988 17.875 1 97.56 65 SER A C 1
ATOM 488 O O . SER A 1 65 ? -6.016 -2.334 17.234 1 97.5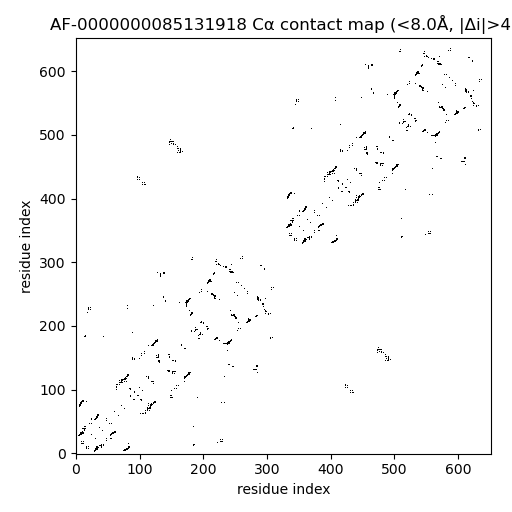6 65 SER A O 1
ATOM 490 N N . ALA A 1 66 ? -5.359 -4.219 18.266 1 94.75 66 ALA A N 1
ATOM 491 C CA . ALA A 1 66 ? -6.617 -4.906 17.984 1 94.75 66 ALA A CA 1
ATOM 492 C C . ALA A 1 66 ? -7.773 -4.27 18.75 1 94.75 66 ALA A C 1
ATOM 494 O O . ALA A 1 66 ? -8.938 -4.48 18.422 1 94.75 66 ALA A O 1
ATOM 495 N N . ALA A 1 67 ? -7.457 -3.439 19.719 1 96.75 67 ALA A N 1
ATOM 496 C CA . ALA A 1 67 ? -8.469 -2.816 20.578 1 96.75 67 ALA A CA 1
ATOM 497 C C . ALA A 1 67 ? -9.297 -1.807 19.797 1 96.75 67 ALA A C 1
ATOM 499 O O . ALA A 1 67 ? -10.406 -1.457 20.203 1 96.75 67 ALA A O 1
ATOM 500 N N . ILE A 1 68 ? -8.781 -1.324 18.688 1 97.44 68 ILE A N 1
ATOM 501 C CA . ILE A 1 68 ? -9.453 -0.283 17.922 1 97.44 68 ILE A CA 1
ATOM 502 C C . ILE A 1 68 ? -10.812 -0.791 17.438 1 97.44 68 ILE A C 1
ATOM 504 O O . ILE A 1 68 ? -11.789 -0.042 17.422 1 97.44 68 ILE A O 1
ATOM 508 N N . GLY A 1 69 ? -10.883 -2.064 17.062 1 95.69 69 GLY A N 1
ATOM 509 C CA . GLY A 1 69 ? -12.133 -2.65 16.609 1 95.69 69 GLY A CA 1
ATOM 510 C C . GLY A 1 69 ? -13.203 -2.678 17.688 1 95.69 69 GLY A C 1
ATOM 511 O O . GLY A 1 69 ? -14.352 -2.285 17.438 1 95.69 69 GLY A O 1
ATOM 512 N N . SER A 1 70 ? -12.812 -3.125 18.859 1 96.31 70 SER A N 1
ATOM 513 C CA . SER A 1 70 ? -13.766 -3.193 19.969 1 96.31 70 SER A CA 1
ATOM 514 C C . SER A 1 70 ? -14.227 -1.802 20.391 1 96.31 70 SER A C 1
ATOM 516 O O . SER A 1 70 ? -15.383 -1.608 20.75 1 96.31 70 SER A O 1
ATOM 518 N N . LEU A 1 71 ? -13.32 -0.888 20.344 1 97.25 71 LEU A N 1
ATOM 519 C CA . LEU A 1 71 ? -13.688 0.493 20.641 1 97.25 71 LEU A CA 1
ATOM 520 C C . LEU A 1 71 ? -14.719 1.011 19.656 1 97.25 71 LEU A C 1
ATOM 522 O O . LEU A 1 71 ? -15.656 1.723 20.031 1 97.25 71 LEU A O 1
ATOM 526 N N . ALA A 1 72 ? -14.531 0.681 18.391 1 97.75 72 ALA A N 1
ATOM 527 C CA . ALA A 1 72 ? -15.438 1.12 17.328 1 97.75 72 ALA A CA 1
ATOM 528 C C . ALA A 1 72 ? -16.859 0.614 17.578 1 97.75 72 ALA A C 1
ATOM 530 O O . ALA A 1 72 ? -17.828 1.36 17.422 1 97.75 72 ALA A O 1
ATOM 531 N N . GLU A 1 73 ? -16.969 -0.635 17.984 1 96.5 73 GLU A N 1
ATOM 532 C CA . GLU A 1 73 ? -18.266 -1.238 18.25 1 96.5 73 GLU A CA 1
ATOM 533 C C . GLU A 1 73 ? -18.953 -0.583 19.438 1 96.5 73 GLU A C 1
ATOM 535 O O . GLU A 1 73 ? -20.156 -0.35 19.422 1 96.5 73 GLU A O 1
ATOM 540 N N . ARG A 1 74 ? -18.219 -0.278 20.438 1 96.56 74 ARG A N 1
ATOM 541 C CA . ARG A 1 74 ? -18.766 0.291 21.672 1 96.56 74 ARG A CA 1
ATOM 542 C C . ARG A 1 74 ? -19.141 1.756 21.469 1 96.56 74 ARG A C 1
ATOM 544 O O . ARG A 1 74 ? -20.172 2.209 21.969 1 96.56 74 ARG A O 1
ATOM 551 N N . ARG A 1 75 ? -18.328 2.533 20.766 1 96.62 75 ARG A N 1
ATOM 552 C CA . ARG A 1 75 ? -18.469 3.982 20.672 1 96.62 75 ARG A CA 1
ATOM 553 C C . ARG A 1 75 ? -19.375 4.371 19.516 1 96.62 75 ARG A C 1
ATOM 555 O O . ARG A 1 75 ? -20 5.434 19.531 1 96.62 75 ARG A O 1
ATOM 562 N N . GLY A 1 76 ? -19.406 3.488 18.422 1 97.62 76 GLY A N 1
ATOM 563 C CA . GLY A 1 76 ? -20.25 3.779 17.281 1 97.62 76 GLY A CA 1
ATOM 564 C C . GLY A 1 76 ? -19.859 5.059 16.562 1 97.62 76 GLY A C 1
ATOM 565 O O . GLY A 1 76 ? -20.719 5.902 16.281 1 97.62 76 GLY A O 1
ATOM 566 N N . TRP A 1 77 ? -18.625 5.223 16.188 1 98.12 77 TRP A N 1
ATOM 567 C CA . TRP A 1 77 ? -18.125 6.441 15.555 1 98.12 77 TRP A CA 1
ATOM 568 C C . TRP A 1 77 ? -18.875 6.738 14.258 1 98.12 77 TRP A C 1
ATOM 570 O O . TRP A 1 77 ? -18.875 5.918 13.336 1 98.12 77 TRP A O 1
ATOM 580 N N . ARG A 1 78 ? -19.469 7.895 14.211 1 96.5 78 ARG A N 1
ATOM 581 C CA . ARG A 1 78 ? -20.234 8.281 13.039 1 96.5 78 ARG A CA 1
ATOM 582 C C . ARG A 1 78 ? -19.328 8.5 11.836 1 96.5 78 ARG A C 1
ATOM 584 O O . ARG A 1 78 ? -19.703 8.195 10.695 1 96.5 78 ARG A O 1
ATOM 591 N N . SER A 1 79 ? -18.188 9.117 12.055 1 98.12 79 SER A N 1
ATOM 592 C CA . SER A 1 79 ? -17.141 9.359 11.07 1 98.12 79 SER A CA 1
ATOM 593 C C . SER A 1 79 ? -15.75 9.266 11.703 1 98.12 79 SER A C 1
ATOM 595 O O . SER A 1 79 ? -15.617 9.344 12.93 1 98.12 79 SER A O 1
ATOM 597 N N . ILE A 1 80 ? -14.82 9.031 10.898 1 98.81 80 ILE A N 1
ATOM 598 C CA . ILE A 1 80 ? -13.445 8.883 11.367 1 98.81 80 ILE A CA 1
ATOM 599 C C . ILE A 1 80 ? -12.523 9.82 10.586 1 98.81 80 ILE A C 1
ATOM 601 O O . ILE A 1 80 ? -12.555 9.836 9.352 1 98.81 80 ILE A O 1
ATOM 605 N N . VAL A 1 81 ? -11.805 10.641 11.258 1 98.94 81 VAL A N 1
ATOM 606 C CA . VAL A 1 81 ? -10.664 11.383 10.719 1 98.94 81 VAL A CA 1
ATOM 607 C C . VAL A 1 81 ? -9.367 10.672 11.078 1 98.94 81 VAL A C 1
ATOM 609 O O . VAL A 1 81 ? -8.938 10.688 12.234 1 98.94 81 VAL A O 1
ATOM 612 N N . HIS A 1 82 ? -8.75 10.055 10.102 1 98.94 82 HIS A N 1
ATOM 613 C CA . HIS A 1 82 ? -7.559 9.242 10.344 1 98.94 82 HIS A CA 1
ATOM 614 C C . HIS A 1 82 ? -6.289 10.031 10.047 1 98.94 82 HIS A C 1
ATOM 616 O O . HIS A 1 82 ? -5.828 10.078 8.906 1 98.94 82 HIS A O 1
ATOM 622 N N . LEU A 1 83 ? -5.672 10.531 11.102 1 98.88 83 LEU A N 1
ATOM 623 C CA . LEU A 1 83 ? -4.469 11.352 10.969 1 98.88 83 LEU A CA 1
ATOM 624 C C . LEU A 1 83 ? -3.266 10.641 11.578 1 98.88 83 LEU A C 1
ATOM 626 O O . LEU A 1 83 ? -2.123 11.062 11.375 1 98.88 83 LEU A O 1
ATOM 630 N N . ALA A 1 84 ? -3.494 9.57 12.375 1 98.69 84 ALA A N 1
ATOM 631 C CA . ALA A 1 84 ? -2.389 8.844 12.992 1 98.69 84 ALA A CA 1
ATOM 632 C C . ALA A 1 84 ? -1.441 8.281 11.938 1 98.69 84 ALA A C 1
ATOM 634 O O . ALA A 1 84 ? -1.876 7.625 10.992 1 98.69 84 ALA A O 1
ATOM 635 N N . ALA A 1 85 ? -0.241 8.562 12.055 1 98 85 ALA A N 1
ATOM 636 C CA . ALA A 1 85 ? 0.786 8.094 11.125 1 98 85 ALA A CA 1
ATOM 637 C C . ALA A 1 85 ? 2.182 8.297 11.703 1 98 85 ALA A C 1
ATOM 639 O O . ALA A 1 85 ? 2.371 9.109 12.617 1 98 85 ALA A O 1
ATOM 640 N N . ARG A 1 86 ? 3.096 7.527 11.297 1 95.38 86 ARG A N 1
ATOM 641 C CA . ARG A 1 86 ? 4.512 7.875 11.383 1 95.38 86 ARG A CA 1
ATOM 642 C C . ARG A 1 86 ? 4.938 8.734 10.203 1 95.38 86 ARG A C 1
ATOM 644 O O . ARG A 1 86 ? 5.316 8.219 9.148 1 95.38 86 ARG A O 1
ATOM 651 N N . ALA A 1 87 ? 4.859 10.039 10.398 1 92.38 87 ALA A N 1
ATOM 652 C CA . ALA A 1 87 ? 5.02 10.984 9.305 1 92.38 87 ALA A CA 1
ATOM 653 C C . ALA A 1 87 ? 6.461 11.477 9.211 1 92.38 87 ALA A C 1
ATOM 655 O O . ALA A 1 87 ? 6.738 12.664 9.398 1 92.38 87 ALA A O 1
ATOM 656 N N . SER A 1 88 ? 7.438 10.688 9.062 1 91.12 88 SER A N 1
ATOM 657 C CA . SER A 1 88 ? 8.852 11.016 8.938 1 91.12 88 SER A CA 1
ATOM 658 C C . SER A 1 88 ? 9.516 10.211 7.824 1 91.12 88 SER A C 1
ATOM 660 O O . SER A 1 88 ? 9.609 8.992 7.91 1 91.12 88 SER A O 1
ATOM 662 N N . LEU A 1 89 ? 9.984 10.953 6.816 1 89.62 89 LEU A N 1
ATOM 663 C CA . LEU A 1 89 ? 10.703 10.305 5.723 1 89.62 89 LEU A CA 1
ATOM 664 C C . LEU A 1 89 ? 11.938 9.578 6.242 1 89.62 89 LEU A C 1
ATOM 666 O O . LEU A 1 89 ? 12.172 8.422 5.887 1 89.62 89 LEU A O 1
ATOM 670 N N . ARG A 1 90 ? 12.641 10.258 7.105 1 89.06 90 ARG A N 1
ATOM 671 C CA . ARG A 1 90 ? 13.859 9.688 7.664 1 89.06 90 ARG A CA 1
ATOM 672 C C . ARG A 1 90 ? 13.555 8.445 8.492 1 89.06 90 ARG A C 1
ATOM 674 O O . ARG A 1 90 ? 14.219 7.418 8.352 1 89.06 90 ARG A O 1
ATOM 681 N N . ALA A 1 91 ? 12.516 8.547 9.344 1 92.56 91 ALA A N 1
ATOM 682 C CA . ALA A 1 91 ? 12.156 7.41 10.195 1 92.56 91 ALA A CA 1
ATOM 683 C C . ALA A 1 91 ? 11.727 6.215 9.352 1 92.56 91 ALA A C 1
ATOM 685 O O . ALA A 1 91 ? 12.008 5.066 9.695 1 92.56 91 ALA A O 1
ATOM 686 N N . SER A 1 92 ? 11.031 6.465 8.258 1 95.19 92 SER A N 1
ATOM 687 C CA . SER A 1 92 ? 10.562 5.379 7.402 1 95.19 92 SER A CA 1
ATOM 688 C C . SER A 1 92 ? 11.734 4.648 6.754 1 95.19 92 SER A C 1
ATOM 690 O O . SER A 1 92 ? 11.672 3.438 6.531 1 95.19 92 SER A O 1
ATOM 692 N N . THR A 1 93 ? 12.805 5.367 6.422 1 94 93 THR A N 1
ATOM 693 C CA . THR A 1 93 ? 14 4.781 5.828 1 94 93 THR A CA 1
ATOM 694 C C . THR A 1 93 ? 14.734 3.91 6.848 1 94 93 THR A C 1
ATOM 696 O O . THR A 1 93 ? 15.195 2.816 6.516 1 94 93 THR A O 1
ATOM 699 N N . LEU A 1 94 ? 14.789 4.41 8.086 1 94.75 94 LEU A N 1
ATOM 700 C CA . LEU A 1 94 ? 15.531 3.73 9.141 1 94.75 94 LEU A CA 1
ATOM 701 C C . LEU A 1 94 ? 14.805 2.473 9.602 1 94.75 94 LEU A C 1
ATOM 703 O O . LEU A 1 94 ? 15.43 1.497 10.016 1 94.75 94 LEU A O 1
ATOM 707 N N . ASP A 1 95 ? 13.523 2.508 9.547 1 96.75 95 ASP A N 1
ATOM 708 C CA . ASP A 1 95 ? 12.695 1.388 9.984 1 96.75 95 ASP A CA 1
ATOM 709 C C . ASP A 1 95 ? 11.438 1.269 9.133 1 96.75 95 ASP A C 1
ATOM 711 O O . ASP A 1 95 ? 10.328 1.53 9.602 1 96.75 95 ASP A O 1
ATOM 715 N N . PRO A 1 96 ? 11.617 0.732 7.906 1 97.5 96 PRO A N 1
ATOM 716 C CA . PRO A 1 96 ? 10.477 0.665 6.988 1 97.5 96 PRO A CA 1
ATOM 717 C C . PRO A 1 96 ? 9.391 -0.295 7.473 1 97.5 96 PRO A C 1
ATOM 719 O O . PRO A 1 96 ? 8.219 -0.127 7.129 1 97.5 96 PRO A O 1
ATOM 722 N N . VAL A 1 97 ? 9.742 -1.318 8.266 1 98 97 VAL A N 1
ATOM 723 C CA . VAL A 1 97 ? 8.766 -2.285 8.758 1 98 97 VAL A CA 1
ATOM 724 C C . VAL A 1 97 ? 7.812 -1.606 9.742 1 98 97 VAL A C 1
ATOM 726 O O . VAL A 1 97 ? 6.59 -1.714 9.609 1 98 97 VAL A O 1
ATOM 729 N N . ARG A 1 98 ? 8.383 -0.885 10.719 1 97.69 98 ARG A N 1
ATOM 730 C CA . ARG A 1 98 ? 7.539 -0.166 11.664 1 97.69 98 ARG A CA 1
ATOM 731 C C . ARG A 1 98 ? 6.699 0.894 10.961 1 97.69 98 ARG A C 1
ATOM 733 O O . ARG A 1 98 ? 5.543 1.121 11.32 1 97.69 98 ARG A O 1
ATOM 740 N N . ASP A 1 99 ? 7.324 1.553 10.062 1 97.94 99 ASP A N 1
ATOM 741 C CA . ASP A 1 99 ? 6.598 2.543 9.273 1 97.94 99 ASP A CA 1
ATOM 742 C C . ASP A 1 99 ? 5.379 1.919 8.594 1 97.94 99 ASP A C 1
ATOM 744 O O . ASP A 1 99 ? 4.273 2.459 8.68 1 97.94 99 ASP A O 1
ATOM 748 N N . ALA A 1 100 ? 5.52 0.782 7.941 1 98.62 100 ALA A N 1
ATOM 749 C CA . ALA A 1 100 ? 4.426 0.085 7.266 1 98.62 100 ALA A CA 1
ATOM 750 C C . ALA A 1 100 ? 3.391 -0.409 8.273 1 98.62 100 ALA A C 1
ATOM 752 O O . ALA A 1 100 ? 2.189 -0.395 7.992 1 98.62 100 ALA A O 1
ATOM 753 N N . GLU A 1 101 ? 3.865 -0.889 9.367 1 98.38 101 GLU A N 1
ATOM 754 C CA . GLU A 1 101 ? 2.945 -1.354 10.406 1 98.38 101 GLU A CA 1
ATOM 755 C C . GLU A 1 101 ? 1.974 -0.251 10.812 1 98.38 101 GLU A C 1
ATOM 757 O O . GLU A 1 101 ? 0.762 -0.471 10.859 1 98.38 101 GLU A O 1
ATOM 762 N N . VAL A 1 102 ? 2.496 0.886 11.062 1 98.5 102 VAL A N 1
ATOM 763 C CA . VAL A 1 102 ? 1.665 1.979 11.555 1 98.5 102 VAL A CA 1
ATOM 764 C C . VAL A 1 102 ? 0.854 2.572 10.398 1 98.5 102 VAL A C 1
ATOM 766 O O . VAL A 1 102 ? -0.366 2.721 10.508 1 98.5 102 VAL A O 1
ATOM 769 N N . ASN A 1 103 ? 1.461 2.889 9.328 1 98.69 103 ASN A N 1
ATOM 770 C CA . ASN A 1 103 ? 0.834 3.678 8.273 1 98.69 103 ASN A CA 1
ATOM 771 C C . ASN A 1 103 ? -0.082 2.822 7.398 1 98.69 103 ASN A C 1
ATOM 773 O O . ASN A 1 103 ? -1.084 3.312 6.875 1 98.69 103 ASN A O 1
ATOM 777 N N . VAL A 1 104 ? 0.258 1.532 7.234 1 98.88 104 VAL A N 1
ATOM 778 C CA . VAL A 1 104 ? -0.567 0.691 6.375 1 98.88 104 VAL A CA 1
ATOM 779 C C . VAL A 1 104 ? -1.486 -0.179 7.23 1 98.88 104 VAL A C 1
ATOM 781 O O . VAL A 1 104 ? -2.711 -0.055 7.16 1 98.88 104 VAL A O 1
ATOM 784 N N . LEU A 1 105 ? -0.906 -0.996 8.102 1 98.56 105 LEU A N 1
ATOM 785 C CA . LEU A 1 105 ? -1.738 -1.877 8.914 1 98.56 105 LEU A CA 1
ATOM 786 C C . LEU A 1 105 ? -2.65 -1.068 9.836 1 98.56 105 LEU A C 1
ATOM 788 O O . LEU A 1 105 ? -3.809 -1.438 10.047 1 98.56 105 LEU A O 1
ATOM 792 N N . GLY A 1 106 ? -2.062 -0.015 10.398 1 98.69 106 GLY A N 1
ATOM 793 C CA . GLY A 1 106 ? -2.904 0.874 11.188 1 98.69 106 GLY A CA 1
ATOM 794 C C . GLY A 1 106 ? -4.098 1.402 10.414 1 98.69 106 GLY A C 1
ATOM 795 O O . GLY A 1 106 ? -5.215 1.433 10.93 1 98.69 106 GLY A O 1
ATOM 796 N N . THR A 1 107 ? -3.889 1.819 9.164 1 98.81 107 THR A N 1
ATOM 797 C CA . THR A 1 107 ? -4.969 2.314 8.32 1 98.81 107 THR A CA 1
ATOM 798 C C . THR A 1 107 ? -5.988 1.215 8.047 1 98.81 107 THR A C 1
ATOM 800 O O . THR A 1 107 ? -7.195 1.453 8.102 1 98.81 107 THR A O 1
ATOM 803 N N . VAL A 1 108 ? -5.551 -0.004 7.758 1 98.75 108 VAL A N 1
ATOM 804 C CA . VAL A 1 108 ? -6.453 -1.122 7.496 1 98.75 108 VAL A CA 1
ATOM 805 C C . VAL A 1 108 ? -7.297 -1.404 8.734 1 98.75 108 VAL A C 1
ATOM 807 O O . VAL A 1 108 ? -8.5 -1.672 8.625 1 98.75 108 VAL A O 1
ATOM 810 N N . ARG A 1 109 ? -6.695 -1.35 9.906 1 98.56 109 ARG A N 1
ATOM 811 C CA . ARG A 1 109 ? -7.43 -1.56 11.156 1 98.56 109 ARG A CA 1
ATOM 812 C C . ARG A 1 109 ? -8.477 -0.473 11.359 1 98.56 109 ARG A C 1
ATOM 814 O O . ARG A 1 109 ? -9.586 -0.751 11.836 1 98.56 109 ARG A O 1
ATOM 821 N N . VAL A 1 110 ? -8.125 0.735 11.016 1 98.69 110 VAL A N 1
ATOM 822 C CA . VAL A 1 110 ? -9.062 1.844 11.125 1 98.69 110 VAL A CA 1
ATOM 823 C C . VAL A 1 110 ? -10.234 1.626 10.164 1 98.69 110 VAL A C 1
ATOM 825 O O . VAL A 1 110 ? -11.383 1.896 10.508 1 98.69 110 VAL A O 1
ATOM 828 N N . LEU A 1 111 ? -9.953 1.173 8.969 1 98.44 111 LEU A N 1
ATOM 829 C CA . LEU A 1 111 ? -11.008 0.896 8 1 98.44 111 LEU A CA 1
ATOM 830 C C . LEU A 1 111 ? -11.914 -0.229 8.492 1 98.44 111 LEU A C 1
ATOM 832 O O . LEU A 1 111 ? -13.133 -0.171 8.312 1 98.44 111 LEU A O 1
ATOM 836 N N . GLU A 1 112 ? -11.32 -1.249 9.086 1 97.75 112 GLU A N 1
ATOM 837 C CA . GLU A 1 112 ? -12.125 -2.311 9.688 1 97.75 112 GLU A CA 1
ATOM 838 C C . GLU A 1 112 ? -12.984 -1.773 10.82 1 97.75 112 GLU A C 1
ATOM 840 O O . GLU A 1 112 ? -14.133 -2.189 10.984 1 97.75 112 GLU A O 1
ATOM 845 N N . ALA A 1 113 ? -12.398 -0.906 11.617 1 98 113 ALA A N 1
ATOM 846 C CA . ALA A 1 113 ? -13.148 -0.258 12.688 1 98 113 ALA A CA 1
ATOM 847 C C . ALA A 1 113 ? -14.328 0.533 12.133 1 98 113 ALA A C 1
ATOM 849 O O . ALA A 1 113 ? -15.414 0.527 12.711 1 98 113 ALA A O 1
ATOM 850 N N . ALA A 1 114 ? -14.102 1.259 11.047 1 98.25 114 ALA A N 1
ATOM 851 C CA . ALA A 1 114 ? -15.164 2.016 10.398 1 98.25 114 ALA A CA 1
ATOM 852 C C . ALA A 1 114 ? -16.328 1.102 10 1 98.25 114 ALA A C 1
ATOM 854 O O . ALA A 1 114 ? -17.484 1.444 10.195 1 98.25 114 ALA A O 1
ATOM 855 N N . LYS A 1 115 ? -15.961 -0.034 9.422 1 97.12 115 LYS A N 1
ATOM 856 C CA . LYS A 1 115 ? -16.969 -1.024 9.055 1 97.12 115 LYS A CA 1
ATOM 857 C C . LYS A 1 115 ? -17.766 -1.48 10.273 1 97.12 115 LYS A C 1
ATOM 859 O O . LYS A 1 115 ? -19 -1.498 10.242 1 97.12 115 LYS A O 1
ATOM 864 N N . ARG A 1 116 ? -17.094 -1.797 11.328 1 96.75 116 ARG A N 1
ATOM 865 C CA . ARG A 1 116 ? -17.703 -2.318 12.547 1 96.75 116 ARG A CA 1
ATOM 866 C C . ARG A 1 116 ? -18.609 -1.272 13.195 1 96.75 116 ARG A C 1
ATOM 868 O O . ARG A 1 116 ? -19.641 -1.611 13.781 1 96.75 116 ARG A O 1
ATOM 875 N N . ALA A 1 117 ? -18.219 -0.019 13.094 1 97.31 117 ALA A N 1
ATOM 876 C CA . ALA A 1 117 ? -18.984 1.08 13.672 1 97.31 117 ALA A CA 1
ATOM 877 C C . ALA A 1 117 ? -20.078 1.545 12.727 1 97.31 117 ALA A C 1
ATOM 879 O O . ALA A 1 117 ? -20.906 2.377 13.086 1 97.31 117 ALA A O 1
ATOM 880 N N . ARG A 1 118 ? -20.031 0.97 11.469 1 96.38 118 ARG A N 1
ATOM 881 C CA . ARG A 1 118 ? -20.906 1.441 10.406 1 96.38 118 ARG A CA 1
ATOM 882 C C . ARG A 1 118 ? -20.75 2.941 10.18 1 96.38 118 ARG A C 1
ATOM 884 O O . ARG A 1 118 ? -21.734 3.666 10.055 1 96.38 118 ARG A O 1
ATOM 891 N N . SER A 1 119 ? -19.531 3.387 10.25 1 97.25 119 SER A N 1
ATOM 892 C CA . SER A 1 119 ? -19.219 4.797 10.039 1 97.25 119 SER A CA 1
ATOM 893 C C . SER A 1 119 ? -19.672 5.258 8.656 1 97.25 119 SER A C 1
ATOM 895 O O . SER A 1 119 ? -19.594 4.496 7.688 1 97.25 119 SER A O 1
ATOM 897 N N . ARG A 1 120 ? -20.031 6.492 8.609 1 95.5 120 ARG A N 1
ATOM 898 C CA . ARG A 1 120 ? -20.5 7.07 7.352 1 95.5 120 ARG A CA 1
ATOM 899 C C . ARG A 1 120 ? -19.328 7.402 6.426 1 95.5 120 ARG A C 1
ATOM 901 O O . ARG A 1 120 ? -19.469 7.332 5.203 1 95.5 120 ARG A O 1
ATOM 908 N N . LYS A 1 121 ? -18.219 7.793 7.09 1 97.62 121 LYS A N 1
ATOM 909 C CA . LYS A 1 121 ? -17.141 8.305 6.258 1 97.62 121 LYS A CA 1
ATOM 910 C C . LYS A 1 121 ? -15.797 8.234 6.984 1 97.62 121 LYS A C 1
ATOM 912 O O . LYS A 1 121 ? -15.742 8.32 8.211 1 97.62 121 LYS A O 1
ATOM 917 N N . VAL A 1 122 ? -14.781 8.023 6.207 1 98.75 122 VAL A N 1
ATOM 918 C CA . VAL A 1 122 ? -13.406 8.148 6.688 1 98.75 122 VAL A CA 1
ATOM 919 C C . VAL A 1 122 ? -12.695 9.266 5.926 1 98.75 122 VAL A C 1
ATOM 921 O O . VAL A 1 122 ? -12.648 9.25 4.695 1 98.75 122 VAL A O 1
ATOM 924 N N . VAL A 1 123 ? -12.188 10.281 6.594 1 98.94 123 VAL A N 1
ATOM 925 C CA . VAL A 1 123 ? -11.281 11.273 6.027 1 98.94 123 VAL A CA 1
ATOM 926 C C . VAL A 1 123 ? -9.836 10.859 6.297 1 98.94 123 VAL A C 1
ATOM 928 O O . VAL A 1 123 ? -9.445 10.664 7.449 1 98.94 123 VAL A O 1
ATOM 931 N N . PHE A 1 124 ? -9.094 10.727 5.309 1 98.94 124 PHE A N 1
ATOM 932 C CA . PHE A 1 124 ? -7.742 10.18 5.383 1 98.94 124 PHE A CA 1
ATOM 933 C C . PHE A 1 124 ? -6.707 11.25 5.07 1 98.94 124 PHE A C 1
ATOM 935 O O . PHE A 1 124 ? -6.852 11.992 4.102 1 98.94 124 PHE A O 1
ATOM 942 N N . ALA A 1 125 ? -5.703 11.305 5.879 1 98.88 125 ALA A N 1
ATOM 943 C CA . ALA A 1 125 ? -4.578 12.203 5.629 1 98.88 125 ALA A CA 1
ATOM 944 C C . ALA A 1 125 ? -3.529 11.539 4.746 1 98.88 125 ALA A C 1
ATOM 946 O O . ALA A 1 125 ? -2.754 10.703 5.215 1 98.88 125 ALA A O 1
ATOM 947 N N . ALA A 1 126 ? -3.492 11.883 3.52 1 98.75 126 ALA A N 1
ATOM 948 C CA . ALA A 1 126 ? -2.391 11.508 2.637 1 98.75 126 ALA A CA 1
ATOM 949 C C . ALA A 1 126 ? -1.271 12.547 2.686 1 98.75 126 ALA A C 1
ATOM 951 O O . ALA A 1 126 ? -1.097 13.234 3.693 1 98.75 126 ALA A O 1
ATOM 952 N N . SER A 1 127 ? -0.33 12.523 1.738 1 98.12 127 SER A N 1
ATOM 953 C CA . SER A 1 127 ? 0.848 13.383 1.743 1 98.12 127 SER A CA 1
ATOM 954 C C . SER A 1 127 ? 1.328 13.672 0.325 1 98.12 127 SER A C 1
ATOM 956 O O . SER A 1 127 ? 1.209 12.82 -0.561 1 98.12 127 SER A O 1
ATOM 958 N N . ALA A 1 128 ? 1.917 14.805 0.18 1 98 128 ALA A N 1
ATOM 959 C CA . ALA A 1 128 ? 2.533 15.148 -1.099 1 98 128 ALA A CA 1
ATOM 960 C C . ALA A 1 128 ? 3.59 14.117 -1.492 1 98 128 ALA A C 1
ATOM 962 O O . ALA A 1 128 ? 3.936 13.992 -2.67 1 98 128 ALA A O 1
ATOM 963 N N . ALA A 1 129 ? 4.066 13.344 -0.552 1 96.81 129 ALA A N 1
ATOM 964 C CA . ALA A 1 129 ? 5.098 12.328 -0.777 1 96.81 129 ALA A CA 1
ATOM 965 C C . ALA A 1 129 ? 4.609 11.258 -1.75 1 96.81 129 ALA A C 1
ATOM 967 O O . ALA A 1 129 ? 5.41 10.508 -2.303 1 96.81 129 ALA A O 1
ATOM 968 N N . ILE A 1 130 ? 3.291 11.172 -2.029 1 98.25 130 ILE A N 1
ATOM 969 C CA . ILE A 1 130 ? 2.756 10.117 -2.889 1 98.25 130 ILE A CA 1
ATOM 970 C C . ILE A 1 130 ? 3.115 10.414 -4.344 1 98.25 130 ILE A C 1
ATOM 972 O O . ILE A 1 130 ? 3.09 9.516 -5.188 1 98.25 130 ILE A O 1
ATOM 976 N N . TYR A 1 131 ? 3.408 11.68 -4.66 1 97.88 131 TYR A N 1
ATOM 977 C CA . TYR A 1 131 ? 3.574 12.086 -6.051 1 97.88 131 TYR A CA 1
ATOM 978 C C . TYR A 1 131 ? 5.008 11.859 -6.52 1 97.88 131 TYR A C 1
ATOM 980 O O . TYR A 1 131 ? 5.254 11.68 -7.715 1 97.88 131 TYR A O 1
ATOM 988 N N . GLY A 1 132 ? 5.988 11.859 -5.559 1 95.69 132 GLY A N 1
ATOM 989 C CA . GLY A 1 132 ? 7.383 11.812 -5.969 1 95.69 132 GLY A CA 1
ATOM 990 C C . GLY A 1 132 ? 7.809 13.031 -6.77 1 95.69 132 GLY A C 1
ATOM 991 O O . GLY A 1 132 ? 7.363 14.148 -6.5 1 95.69 132 GLY A O 1
ATOM 992 N N . ASP A 1 133 ? 8.766 12.867 -7.641 1 93.81 133 ASP A N 1
ATOM 993 C CA . ASP A 1 133 ? 9.328 13.945 -8.461 1 93.81 133 ASP A CA 1
ATOM 994 C C . ASP A 1 133 ? 8.508 14.148 -9.727 1 93.81 133 ASP A C 1
ATOM 996 O O . ASP A 1 133 ? 8.57 13.336 -10.656 1 93.81 133 ASP A O 1
ATOM 1000 N N . GLN A 1 134 ? 7.793 15.25 -9.797 1 95.81 134 GLN A N 1
ATOM 1001 C CA . GLN A 1 134 ? 6.926 15.539 -10.93 1 95.81 134 GLN A CA 1
ATOM 1002 C C . GLN A 1 134 ? 7.492 16.672 -11.781 1 95.81 134 GLN A C 1
ATOM 1004 O O . GLN A 1 134 ? 8.055 17.641 -11.242 1 95.81 134 GLN A O 1
ATOM 1009 N N . ARG A 1 135 ? 7.316 16.625 -13.023 1 93.56 135 ARG A N 1
ATOM 1010 C CA . ARG A 1 135 ? 7.852 17.609 -13.945 1 93.56 135 ARG A CA 1
ATOM 1011 C C . ARG A 1 135 ? 6.98 18.875 -13.961 1 93.56 135 ARG A C 1
ATOM 1013 O O . ARG A 1 135 ? 7.496 19.984 -13.992 1 93.56 135 ARG A O 1
ATOM 1020 N N . ALA A 1 136 ? 5.688 18.703 -13.945 1 96.56 136 ALA A N 1
ATOM 1021 C CA . ALA A 1 136 ? 4.754 19.812 -14.031 1 96.56 136 ALA A CA 1
ATOM 1022 C C . ALA A 1 136 ? 4.32 20.281 -12.641 1 96.56 136 ALA A C 1
ATOM 1024 O O . ALA A 1 136 ? 3.881 19.469 -11.82 1 96.56 136 ALA A O 1
ATOM 1025 N N . LEU A 1 137 ? 4.422 21.594 -12.367 1 97.69 137 LEU A N 1
ATOM 1026 C CA . LEU A 1 137 ? 3.994 22.203 -11.109 1 97.69 137 LEU A CA 1
ATOM 1027 C C . LEU A 1 137 ? 3.037 23.359 -11.367 1 97.69 137 LEU A C 1
ATOM 1029 O O . LEU A 1 137 ? 3.174 24.078 -12.359 1 97.69 137 LEU A O 1
ATOM 1033 N N . PRO A 1 138 ? 2.182 23.641 -10.539 1 98.69 138 PRO A N 1
ATOM 1034 C CA . PRO A 1 138 ? 1.867 22.797 -9.375 1 98.69 138 PRO A CA 1
ATOM 1035 C C . PRO A 1 138 ? 1.249 21.453 -9.766 1 98.69 138 PRO A C 1
ATOM 1037 O O . PRO A 1 138 ? 0.576 21.359 -10.797 1 98.69 138 PRO A O 1
ATOM 1040 N N . ILE A 1 139 ? 1.478 20.422 -8.961 1 98.81 139 ILE A N 1
ATOM 1041 C CA . ILE A 1 139 ? 1.041 19.062 -9.242 1 98.81 139 ILE A CA 1
ATOM 1042 C C . ILE A 1 139 ? -0.475 18.969 -9.086 1 98.81 139 ILE A C 1
ATOM 1044 O O . ILE A 1 139 ? -1.033 19.391 -8.078 1 98.81 139 ILE A O 1
ATOM 1048 N N . ARG A 1 140 ? -1.15 18.5 -10.047 1 98.62 140 ARG A N 1
ATOM 1049 C CA . ARG A 1 140 ? -2.586 18.234 -10 1 98.62 140 ARG A CA 1
ATOM 1050 C C . ARG A 1 140 ? -2.867 16.812 -9.547 1 98.62 140 ARG A C 1
ATOM 1052 O O . ARG A 1 140 ? -2 15.938 -9.656 1 98.62 140 ARG A O 1
ATOM 1059 N N . GLU A 1 141 ? -4.078 16.562 -9.078 1 98.69 141 GLU A N 1
ATOM 1060 C CA . GLU A 1 141 ? -4.434 15.281 -8.469 1 98.69 141 GLU A CA 1
ATOM 1061 C C . GLU A 1 141 ? -4.383 14.148 -9.484 1 98.69 141 GLU A C 1
ATOM 1063 O O . GLU A 1 141 ? -4.309 12.977 -9.117 1 98.69 141 GLU A O 1
ATOM 1068 N N . GLU A 1 142 ? -4.391 14.445 -10.766 1 97.06 142 GLU A N 1
ATOM 1069 C CA . GLU A 1 142 ? -4.352 13.438 -11.812 1 97.06 142 GLU A CA 1
ATOM 1070 C C . GLU A 1 142 ? -2.928 12.945 -12.062 1 97.06 142 GLU A C 1
ATOM 1072 O O . GLU A 1 142 ? -2.719 11.945 -12.742 1 97.06 142 GLU A O 1
ATOM 1077 N N . ALA A 1 143 ? -1.941 13.656 -11.5 1 97.5 143 ALA A N 1
ATOM 1078 C CA . ALA A 1 143 ? -0.55 13.258 -11.695 1 97.5 143 ALA A CA 1
ATOM 1079 C C . ALA A 1 143 ? -0.325 11.812 -11.258 1 97.5 143 ALA A C 1
ATOM 1081 O O . ALA A 1 143 ? -0.952 11.344 -10.305 1 97.5 143 ALA A O 1
ATOM 1082 N N . PRO A 1 144 ? 0.551 11.086 -11.977 1 95.81 144 PRO A N 1
ATOM 1083 C CA . PRO A 1 144 ? 0.857 9.719 -11.547 1 95.81 144 PRO A CA 1
ATOM 1084 C C . PRO A 1 144 ? 1.454 9.664 -10.141 1 95.81 144 PRO A C 1
ATOM 1086 O O . PRO A 1 144 ? 2.232 10.539 -9.758 1 95.81 144 PRO A O 1
ATOM 1089 N N . LEU A 1 145 ? 1.038 8.664 -9.383 1 97.12 145 LEU A N 1
ATOM 1090 C CA . LEU A 1 145 ? 1.649 8.398 -8.086 1 97.12 145 LEU A CA 1
ATOM 1091 C C . LEU A 1 145 ? 2.992 7.695 -8.25 1 97.12 145 LEU A C 1
ATOM 1093 O O . LEU A 1 145 ? 3.09 6.695 -8.969 1 97.12 145 LEU A O 1
ATOM 1097 N N . ALA A 1 146 ? 4.035 8.25 -7.699 1 95.5 146 ALA A N 1
ATOM 1098 C CA . ALA A 1 146 ? 5.383 7.711 -7.848 1 95.5 146 ALA A CA 1
ATOM 1099 C C . ALA A 1 146 ? 6.227 7.984 -6.605 1 95.5 146 ALA A C 1
ATOM 1101 O O . ALA A 1 146 ? 7.258 8.656 -6.684 1 95.5 146 ALA A O 1
ATOM 1102 N N . PRO A 1 147 ? 5.777 7.398 -5.469 1 96.19 147 PRO A N 1
ATOM 1103 C CA . PRO A 1 147 ? 6.5 7.688 -4.227 1 96.19 147 PRO A CA 1
ATOM 1104 C C . PRO A 1 147 ? 7.965 7.258 -4.289 1 96.19 147 PRO A C 1
ATOM 1106 O O . PRO A 1 147 ? 8.289 6.234 -4.891 1 96.19 147 PRO A O 1
ATOM 1109 N N . MET A 1 148 ? 8.836 8.016 -3.621 1 95.31 148 MET A N 1
ATOM 1110 C CA . MET A 1 148 ? 10.273 7.781 -3.639 1 95.31 148 MET A CA 1
ATOM 1111 C C . MET A 1 148 ? 10.789 7.426 -2.246 1 95.31 148 MET A C 1
ATOM 1113 O O . MET A 1 148 ? 11.992 7.32 -2.029 1 95.31 148 MET A O 1
ATOM 1117 N N . SER A 1 149 ? 9.891 7.305 -1.312 1 95.56 149 SER A N 1
ATOM 1118 C CA . SER A 1 149 ? 10.195 6.945 0.07 1 95.56 149 SER A CA 1
ATOM 1119 C C . SER A 1 149 ? 9.234 5.871 0.583 1 95.56 149 SER A C 1
ATOM 1121 O O . SER A 1 149 ? 8.148 5.688 0.033 1 95.56 149 SER A O 1
ATOM 1123 N N . PHE A 1 150 ? 9.703 5.125 1.646 1 97.69 150 PHE A N 1
ATOM 1124 C CA . PHE A 1 150 ? 8.828 4.129 2.252 1 97.69 150 PHE A CA 1
ATOM 1125 C C . PHE A 1 150 ? 7.605 4.793 2.875 1 97.69 150 PHE A C 1
ATOM 1127 O O . PHE A 1 150 ? 6.504 4.246 2.83 1 97.69 150 PHE A O 1
ATOM 1134 N N . TYR A 1 151 ? 7.777 6.016 3.408 1 97.06 151 TYR A N 1
ATOM 1135 C CA . TYR A 1 151 ? 6.652 6.805 3.904 1 97.06 151 TYR A CA 1
ATOM 1136 C C . TYR A 1 151 ? 5.645 7.074 2.793 1 97.06 151 TYR A C 1
ATOM 1138 O O . TYR A 1 151 ? 4.445 6.832 2.961 1 97.06 151 TYR A O 1
ATOM 1146 N N . GLY A 1 152 ? 6.129 7.574 1.659 1 97.81 152 GLY A N 1
ATOM 1147 C CA . GLY A 1 152 ? 5.258 7.812 0.519 1 97.81 152 GLY A CA 1
ATOM 1148 C C . GLY A 1 152 ? 4.535 6.562 0.05 1 97.81 152 GLY A C 1
ATOM 1149 O O . GLY A 1 152 ? 3.342 6.609 -0.259 1 97.81 152 GLY A O 1
ATOM 1150 N N . ALA A 1 153 ? 5.266 5.453 -0.023 1 98.44 153 ALA A N 1
ATOM 1151 C CA . ALA A 1 153 ? 4.664 4.18 -0.409 1 98.44 153 ALA A CA 1
ATOM 1152 C C . ALA A 1 153 ? 3.533 3.795 0.541 1 98.44 153 ALA A C 1
ATOM 1154 O O . ALA A 1 153 ? 2.484 3.314 0.105 1 98.44 153 ALA A O 1
ATOM 1155 N N . GLY A 1 154 ? 3.764 3.982 1.836 1 98.75 154 GLY A N 1
ATOM 1156 C CA . GLY A 1 154 ? 2.729 3.715 2.82 1 98.75 154 GLY A CA 1
ATOM 1157 C C . GLY A 1 154 ? 1.481 4.555 2.619 1 98.75 154 GLY A C 1
ATOM 1158 O O . GLY A 1 154 ? 0.362 4.062 2.77 1 98.75 154 GLY A O 1
ATOM 1159 N N . LYS A 1 155 ? 1.668 5.801 2.293 1 98.81 155 LYS A N 1
ATOM 1160 C CA . LYS A 1 155 ? 0.526 6.68 2.059 1 98.81 155 LYS A CA 1
ATOM 1161 C C . LYS A 1 155 ? -0.228 6.277 0.795 1 98.81 155 LYS A C 1
ATOM 1163 O O . LYS A 1 155 ? -1.459 6.34 0.755 1 98.81 155 LYS A O 1
ATOM 1168 N N . VAL A 1 156 ? 0.491 5.871 -0.26 1 98.81 156 VAL A N 1
ATOM 1169 C CA . VAL A 1 156 ? -0.182 5.352 -1.444 1 98.81 156 VAL A CA 1
ATOM 1170 C C . VAL A 1 156 ? -0.991 4.109 -1.073 1 98.81 156 VAL A C 1
ATOM 1172 O O . VAL A 1 156 ? -2.135 3.953 -1.506 1 98.81 156 VAL A O 1
ATOM 1175 N N . ALA A 1 157 ? -0.36 3.221 -0.32 1 98.88 157 ALA A N 1
ATOM 1176 C CA . ALA A 1 157 ? -1.076 2.033 0.137 1 98.88 157 ALA A CA 1
ATOM 1177 C C . ALA A 1 157 ? -2.383 2.412 0.83 1 98.88 157 ALA A C 1
ATOM 1179 O O . ALA A 1 157 ? -3.422 1.793 0.591 1 98.88 157 ALA A O 1
ATOM 1180 N N . GLY A 1 158 ? -2.307 3.402 1.706 1 98.81 158 GLY A N 1
ATOM 1181 C CA . GLY A 1 158 ? -3.516 3.869 2.365 1 98.81 158 GLY A CA 1
ATOM 1182 C C . GLY A 1 158 ? -4.613 4.258 1.394 1 98.81 158 GLY A C 1
ATOM 1183 O O . GLY A 1 158 ? -5.777 3.908 1.591 1 98.81 158 GLY A O 1
ATOM 1184 N N . LEU A 1 159 ? -4.27 5.012 0.324 1 98.75 159 LEU A N 1
ATOM 1185 C CA . LEU A 1 159 ? -5.234 5.406 -0.695 1 98.75 159 LEU A CA 1
ATOM 1186 C C . LEU A 1 159 ? -5.902 4.184 -1.318 1 98.75 159 LEU A C 1
ATOM 1188 O O . LEU A 1 159 ? -7.121 4.164 -1.5 1 98.75 159 LEU A O 1
ATOM 1192 N N . GLU A 1 160 ? -5.105 3.18 -1.628 1 98.5 160 GLU A N 1
ATOM 1193 C CA . GLU A 1 160 ? -5.621 1.99 -2.301 1 98.5 160 GLU A CA 1
ATOM 1194 C C . GLU A 1 160 ? -6.535 1.189 -1.381 1 98.5 160 GLU A C 1
ATOM 1196 O O . GLU A 1 160 ? -7.543 0.633 -1.829 1 98.5 160 GLU A O 1
ATOM 1201 N N . TYR A 1 161 ? -6.195 1.086 -0.109 1 98.56 161 TYR A N 1
ATOM 1202 C CA . TYR A 1 161 ? -7.043 0.363 0.832 1 98.56 161 TYR A CA 1
ATOM 1203 C C . TYR A 1 161 ? -8.359 1.099 1.056 1 98.56 161 TYR A C 1
ATOM 1205 O O . TYR A 1 161 ? -9.398 0.471 1.266 1 98.56 161 TYR A O 1
ATOM 1213 N N . LEU A 1 162 ? -8.32 2.449 1.054 1 98.44 162 LEU A N 1
ATOM 1214 C CA . LEU A 1 162 ? -9.562 3.205 1.124 1 98.44 162 LEU A CA 1
ATOM 1215 C C . LEU A 1 162 ? -10.445 2.918 -0.089 1 98.44 162 LEU A C 1
ATOM 1217 O O . LEU A 1 162 ? -11.656 2.746 0.046 1 98.44 162 LEU A O 1
ATOM 1221 N N . ARG A 1 163 ? -9.844 2.914 -1.247 1 96.25 163 ARG A N 1
ATOM 1222 C CA . ARG A 1 163 ? -10.57 2.572 -2.463 1 96.25 163 ARG A CA 1
ATOM 1223 C C . ARG A 1 163 ? -11.219 1.194 -2.35 1 96.25 163 ARG A C 1
ATOM 1225 O O . ARG A 1 163 ? -12.398 1.024 -2.662 1 96.25 163 ARG A O 1
ATOM 1232 N N . ALA A 1 164 ? -10.43 0.233 -1.934 1 96 164 ALA A N 1
ATOM 1233 C CA . ALA A 1 164 ? -10.93 -1.128 -1.771 1 96 164 ALA A CA 1
ATOM 1234 C C . ALA A 1 164 ? -12.086 -1.17 -0.773 1 96 164 ALA A C 1
ATOM 1236 O O . ALA A 1 164 ? -13.086 -1.852 -1.003 1 96 164 ALA A O 1
ATOM 1237 N N . ALA A 1 165 ? -11.93 -0.455 0.343 1 96.44 165 ALA A N 1
ATOM 1238 C CA . ALA A 1 165 ? -12.961 -0.437 1.373 1 96.44 165 ALA A CA 1
ATOM 1239 C C . ALA A 1 165 ? -14.273 0.125 0.827 1 96.44 165 ALA A C 1
ATOM 1241 O O . ALA A 1 165 ? -15.352 -0.334 1.196 1 96.44 165 ALA A O 1
ATOM 1242 N N . ARG A 1 166 ? -14.172 1.137 0.004 1 94.06 166 ARG A N 1
ATOM 1243 C CA . ARG A 1 166 ? -15.359 1.693 -0.629 1 94.06 166 ARG A CA 1
ATOM 1244 C C . ARG A 1 166 ? -16.062 0.646 -1.484 1 94.06 166 ARG A C 1
ATOM 1246 O O . ARG A 1 166 ? -17.297 0.535 -1.452 1 94.06 166 ARG A O 1
ATOM 1253 N N . HIS A 1 167 ? -15.281 -0.12 -2.195 1 92.31 167 HIS A N 1
ATOM 1254 C CA . HIS A 1 167 ? -15.844 -1.123 -3.094 1 92.31 167 HIS A CA 1
ATOM 1255 C C . HIS A 1 167 ? -16.391 -2.312 -2.316 1 92.31 167 HIS A C 1
ATOM 1257 O O . HIS A 1 167 ? -17.453 -2.848 -2.662 1 92.31 167 HIS A O 1
ATOM 1263 N N . VAL A 1 168 ? -15.688 -2.699 -1.299 1 92.81 168 VAL A N 1
ATOM 1264 C CA . VAL A 1 168 ? -15.992 -3.949 -0.607 1 92.81 168 VAL A CA 1
ATOM 1265 C C . VAL A 1 168 ? -17.094 -3.715 0.423 1 92.81 168 VAL A C 1
ATOM 1267 O O . VAL A 1 168 ? -18 -4.539 0.571 1 92.81 168 VAL A O 1
ATOM 1270 N N . HIS A 1 169 ? -17 -2.537 1.147 1 92.19 169 HIS A N 1
ATOM 1271 C CA . HIS A 1 169 ? -17.906 -2.324 2.279 1 92.19 169 HIS A CA 1
ATOM 1272 C C . HIS A 1 169 ? -18.828 -1.147 2.029 1 92.19 169 HIS A C 1
ATOM 1274 O O . HIS A 1 169 ? -19.781 -0.932 2.785 1 92.19 169 HIS A O 1
ATOM 1280 N N . GLY A 1 170 ? -18.578 -0.362 1.034 1 92.31 170 GLY A N 1
ATOM 1281 C CA . GLY A 1 170 ? -19.375 0.823 0.776 1 92.31 170 GLY A CA 1
ATOM 1282 C C . GLY A 1 170 ? -19 2.004 1.649 1 92.31 170 GLY A C 1
ATOM 1283 O O . GLY A 1 170 ? -19.703 3.014 1.679 1 92.31 170 GLY A O 1
ATOM 1284 N N . THR A 1 171 ? -17.938 1.971 2.391 1 91.88 171 THR A N 1
ATOM 1285 C CA . THR A 1 171 ? -17.469 3.049 3.262 1 91.88 171 THR A CA 1
ATOM 1286 C C . THR A 1 171 ? -17 4.242 2.438 1 91.88 171 THR A C 1
ATOM 1288 O O . THR A 1 171 ? -16.062 4.117 1.638 1 91.88 171 THR A O 1
ATOM 1291 N N . ALA A 1 172 ? -17.672 5.402 2.611 1 96.94 172 ALA A N 1
ATOM 1292 C CA . ALA A 1 172 ? -17.219 6.609 1.92 1 96.94 172 ALA A CA 1
ATOM 1293 C C . ALA A 1 172 ? -15.898 7.105 2.484 1 96.94 172 ALA A C 1
ATOM 1295 O O . ALA A 1 172 ? -15.578 6.859 3.648 1 96.94 172 ALA A O 1
ATOM 1296 N N . SER A 1 173 ? -15.141 7.734 1.625 1 98.25 173 SER A N 1
ATOM 1297 C CA . SER A 1 173 ? -13.883 8.297 2.105 1 98.25 173 SER A CA 1
ATOM 1298 C C . SER A 1 173 ? -13.477 9.523 1.299 1 98.25 173 SER A C 1
ATOM 1300 O O . SER A 1 173 ? -13.93 9.703 0.166 1 98.25 173 SER A O 1
ATOM 1302 N N . THR A 1 174 ? -12.812 10.453 1.859 1 98.81 174 THR A N 1
ATOM 1303 C CA . THR A 1 174 ? -12.086 11.547 1.231 1 98.81 174 THR A CA 1
ATOM 1304 C C . THR A 1 174 ? -10.617 11.531 1.659 1 98.81 174 THR A C 1
ATOM 1306 O O . THR A 1 174 ? -10.312 11.422 2.85 1 98.81 174 THR A O 1
ATOM 1309 N N . SER A 1 175 ? -9.773 11.516 0.708 1 98.88 175 SER A N 1
ATOM 1310 C CA . SER A 1 175 ? -8.344 11.594 0.991 1 98.88 175 SER A CA 1
ATOM 1311 C C . SER A 1 175 ? -7.805 13 0.745 1 98.88 175 SER A C 1
ATOM 1313 O O . SER A 1 175 ? -7.969 13.555 -0.344 1 98.88 175 SER A O 1
ATOM 1315 N N . LEU A 1 176 ? -7.234 13.57 1.734 1 98.94 176 LEU A N 1
ATOM 1316 C CA . LEU A 1 176 ? -6.613 14.891 1.625 1 98.94 176 LEU A CA 1
ATOM 1317 C C . LEU A 1 176 ? -5.102 14.766 1.488 1 98.94 176 LEU A C 1
ATOM 1319 O O . LEU A 1 176 ? -4.438 14.188 2.352 1 98.94 176 LEU A O 1
ATOM 1323 N N . VAL A 1 177 ? -4.543 15.25 0.403 1 98.94 177 VAL A N 1
ATOM 1324 C CA . VAL A 1 177 ? -3.104 15.25 0.16 1 98.94 177 VAL A CA 1
ATOM 1325 C C . VAL A 1 177 ? -2.504 16.578 0.636 1 98.94 177 VAL A C 1
ATOM 1327 O O . VAL A 1 177 ? -2.6 17.594 -0.055 1 98.94 177 VAL A O 1
ATOM 1330 N N . PHE A 1 178 ? -1.839 16.469 1.726 1 98.88 178 PHE A N 1
ATOM 1331 C CA . PHE A 1 178 ? -1.323 17.688 2.336 1 98.88 178 PHE A CA 1
ATOM 1332 C C . PHE A 1 178 ? 0.055 18.031 1.783 1 98.88 178 PHE A C 1
ATOM 1334 O O . PHE A 1 178 ? 0.935 17.172 1.718 1 98.88 178 PHE A O 1
ATOM 1341 N N . ALA A 1 179 ? 0.235 19.281 1.4 1 98.56 179 ALA A N 1
ATOM 1342 C CA . ALA A 1 179 ? 1.588 19.812 1.232 1 98.56 179 ALA A CA 1
ATOM 1343 C C . ALA A 1 179 ? 2.285 19.969 2.58 1 98.56 179 ALA A C 1
ATOM 1345 O O . ALA A 1 179 ? 1.912 19.312 3.561 1 98.56 179 ALA A O 1
ATOM 1346 N N . ASN A 1 180 ? 3.4 20.672 2.664 1 97.81 180 ASN A N 1
ATOM 1347 C CA . ASN A 1 180 ? 4.164 20.828 3.898 1 97.81 180 ASN A CA 1
ATOM 1348 C C . ASN A 1 180 ? 3.42 21.688 4.918 1 97.81 180 ASN A C 1
ATOM 1350 O O . ASN A 1 180 ? 3.359 22.906 4.777 1 97.81 180 ASN A O 1
ATOM 1354 N N . LEU A 1 181 ? 2.955 21.016 5.906 1 98.5 181 LEU A N 1
ATOM 1355 C CA . LEU A 1 181 ? 2.254 21.75 6.961 1 98.5 181 LEU A CA 1
ATOM 1356 C C . LEU A 1 181 ? 3.24 22.391 7.922 1 98.5 181 LEU A C 1
ATOM 1358 O O . LEU A 1 181 ? 4.332 21.875 8.148 1 98.5 181 LEU A O 1
ATOM 1362 N N . TYR A 1 182 ? 2.848 23.516 8.445 1 98.44 182 TYR A N 1
ATOM 1363 C CA . TYR A 1 182 ? 3.65 24.172 9.469 1 98.44 182 TYR A CA 1
ATOM 1364 C C . TYR A 1 182 ? 2.766 24.938 10.438 1 98.44 182 TYR A C 1
ATOM 1366 O O . TYR A 1 182 ? 1.634 25.297 10.109 1 98.44 182 TYR A O 1
ATOM 1374 N N . GLY A 1 183 ? 3.246 25.125 11.609 1 98.5 183 GLY A N 1
ATOM 1375 C CA . GLY A 1 183 ? 2.527 25.906 12.609 1 98.5 183 GLY A CA 1
ATOM 1376 C C . GLY A 1 183 ? 2.885 25.5 14.031 1 98.5 183 GLY A C 1
ATOM 1377 O O . GLY A 1 183 ? 3.752 24.656 14.25 1 98.5 183 GLY A O 1
ATOM 1378 N N . PRO A 1 184 ? 2.225 26.125 15.008 1 97 184 PRO A N 1
ATOM 1379 C CA . PRO A 1 184 ? 2.455 25.781 16.422 1 97 184 PRO A CA 1
ATOM 1380 C C . PRO A 1 184 ? 2.158 24.312 16.719 1 97 184 PRO A C 1
ATOM 1382 O O . PRO A 1 184 ? 1.293 23.719 16.078 1 97 184 PRO A O 1
ATOM 1385 N N . ARG A 1 185 ? 2.867 23.719 17.609 1 95.75 185 ARG A N 1
ATOM 1386 C CA . ARG A 1 185 ? 2.693 22.359 18.094 1 95.75 185 ARG A CA 1
ATOM 1387 C C . ARG A 1 185 ? 3.412 21.359 17.203 1 95.75 185 ARG A C 1
ATOM 1389 O O . ARG A 1 185 ? 3.379 20.156 17.453 1 95.75 185 ARG A O 1
ATOM 1396 N N . GLN A 1 186 ? 4.059 21.844 16.125 1 95.81 186 GLN A N 1
ATOM 1397 C CA . GLN A 1 186 ? 4.836 20.953 15.281 1 95.81 186 GLN A CA 1
ATOM 1398 C C . GLN A 1 186 ? 6.168 20.594 15.945 1 95.81 186 GLN A C 1
ATOM 1400 O O . GLN A 1 186 ? 6.832 21.453 16.516 1 95.81 186 GLN A O 1
ATOM 1405 N N . ARG A 1 187 ? 6.523 19.344 15.789 1 89 187 ARG A N 1
ATOM 1406 C CA . ARG A 1 187 ? 7.762 18.875 16.406 1 89 187 ARG A CA 1
ATOM 1407 C C . ARG A 1 187 ? 8.898 18.844 15.391 1 89 187 ARG A C 1
ATOM 1409 O O . ARG A 1 187 ? 8.758 18.25 14.312 1 89 187 ARG A O 1
ATOM 1416 N N . ALA A 1 188 ? 10.023 19.359 15.797 1 83 188 ALA A N 1
ATOM 1417 C CA . ALA A 1 188 ? 11.188 19.469 14.914 1 83 188 ALA A CA 1
ATOM 1418 C C . ALA A 1 188 ? 11.805 18.094 14.656 1 83 188 ALA A C 1
ATOM 1420 O O . ALA A 1 188 ? 12.383 17.859 13.594 1 83 188 ALA A O 1
ATOM 1421 N N . GLU A 1 189 ? 11.633 17.203 15.531 1 80.75 189 GLU A N 1
ATOM 1422 C CA . GLU A 1 189 ? 12.289 15.898 15.477 1 80.75 189 GLU A CA 1
ATOM 1423 C C . GLU A 1 189 ? 11.758 15.055 14.32 1 80.75 189 GLU A C 1
ATOM 1425 O O . GLU A 1 189 ? 12.391 14.078 13.906 1 80.75 189 GLU A O 1
ATOM 1430 N N . LEU A 1 190 ? 10.656 15.477 13.797 1 78.62 190 LEU A N 1
ATOM 1431 C CA . LEU A 1 190 ? 10.023 14.703 12.734 1 78.62 190 LEU A CA 1
ATOM 1432 C C . LEU A 1 190 ? 10.5 15.164 11.359 1 78.62 190 LEU A C 1
ATOM 1434 O O . LEU A 1 190 ? 10.047 14.656 10.336 1 78.62 190 LEU A O 1
ATOM 1438 N N . GLY A 1 191 ? 11.422 16.141 11.398 1 78.5 191 GLY A N 1
ATOM 1439 C CA . GLY A 1 191 ? 12.062 16.547 10.156 1 78.5 191 GLY A CA 1
ATOM 1440 C C . GLY A 1 191 ? 11.398 17.75 9.508 1 78.5 191 GLY A C 1
ATOM 1441 O O . GLY A 1 191 ? 11.68 18.078 8.359 1 78.5 191 GLY A O 1
ATOM 1442 N N . ALA A 1 192 ? 10.555 18.359 10.211 1 89.81 192 ALA A N 1
ATOM 1443 C CA . ALA A 1 192 ? 9.867 19.531 9.688 1 89.81 192 ALA A CA 1
ATOM 1444 C C . ALA A 1 192 ? 10.781 20.766 9.703 1 89.81 192 ALA A C 1
ATOM 1446 O O . ALA A 1 192 ? 11.172 21.234 10.773 1 89.81 192 ALA A O 1
ATOM 1447 N N . VAL A 1 193 ? 10.977 21.328 8.625 1 94.81 193 VAL A N 1
ATOM 1448 C CA . VAL A 1 193 ? 12.016 22.328 8.422 1 94.81 193 VAL A CA 1
ATOM 1449 C C . VAL A 1 193 ? 11.664 23.609 9.18 1 94.81 193 VAL A C 1
ATOM 1451 O O . VAL A 1 193 ? 12.531 24.25 9.781 1 94.81 193 VAL A O 1
ATOM 1454 N N . VAL A 1 194 ? 10.422 23.984 9.164 1 97.56 194 VAL A N 1
ATOM 1455 C CA . VAL A 1 194 ? 10.023 25.203 9.859 1 97.56 194 VAL A CA 1
ATOM 1456 C C . VAL A 1 194 ? 10.281 25.062 11.359 1 97.56 194 VAL A C 1
ATOM 1458 O O . VAL A 1 194 ? 10.859 25.953 11.992 1 97.56 194 VAL A O 1
ATOM 1461 N N . ALA A 1 19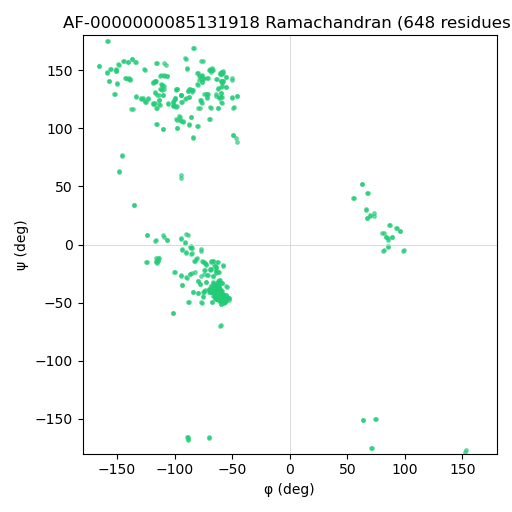5 ? 9.859 23.922 11.891 1 96.69 195 ALA A N 1
ATOM 1462 C CA . ALA A 1 195 ? 10.086 23.672 13.312 1 96.69 195 ALA A CA 1
ATOM 1463 C C . ALA A 1 195 ? 11.578 23.656 13.633 1 96.69 195 ALA A C 1
ATOM 1465 O O . ALA A 1 195 ? 11.992 24.172 14.68 1 96.69 195 ALA A O 1
ATOM 1466 N N . ARG A 1 196 ? 12.344 23.078 12.766 1 95.88 196 ARG A N 1
ATOM 1467 C CA . ARG A 1 196 ? 13.789 23.031 12.961 1 95.88 196 ARG A CA 1
ATOM 1468 C C . ARG A 1 196 ? 14.383 24.438 12.969 1 95.88 196 ARG A C 1
ATOM 1470 O O . ARG A 1 196 ? 15.25 24.75 13.781 1 95.88 196 ARG A O 1
ATOM 1477 N N . PHE A 1 197 ? 13.992 25.25 12.047 1 97.5 197 PHE A N 1
ATOM 1478 C CA . PHE A 1 197 ? 14.484 26.625 11.969 1 97.5 197 PHE A CA 1
ATOM 1479 C C . PHE A 1 197 ? 14.078 27.406 13.203 1 97.5 197 PHE A C 1
ATOM 1481 O O . PHE A 1 197 ? 14.875 28.172 13.75 1 97.5 197 PHE A O 1
ATOM 1488 N N . VAL A 1 198 ? 12.844 27.266 13.609 1 97.38 198 VAL A N 1
ATOM 1489 C CA . VAL A 1 198 ? 12.352 27.953 14.797 1 97.38 198 VAL A CA 1
ATOM 1490 C C . VAL A 1 198 ? 13.195 27.547 16.016 1 97.38 198 VAL A C 1
ATOM 1492 O O . VAL A 1 198 ? 13.633 28.406 16.781 1 97.38 198 VAL A O 1
ATOM 1495 N N . ASP A 1 199 ? 13.43 26.25 16.141 1 96.31 199 ASP A N 1
ATOM 1496 C CA . ASP A 1 199 ? 14.234 25.75 17.25 1 96.31 199 ASP A CA 1
ATOM 1497 C C . ASP A 1 199 ? 15.641 26.359 17.234 1 96.31 199 ASP A C 1
ATOM 1499 O O . ASP A 1 199 ? 16.188 26.719 18.266 1 96.31 199 ASP A O 1
ATOM 1503 N N . ALA A 1 200 ? 16.219 26.391 16.078 1 96.06 200 ALA A N 1
ATOM 1504 C CA . ALA A 1 200 ? 17.547 26.969 15.93 1 96.06 200 ALA A CA 1
ATOM 1505 C C . ALA A 1 200 ? 17.578 28.422 16.391 1 96.06 200 ALA A C 1
ATOM 1507 O O . ALA A 1 200 ? 18.438 28.828 17.156 1 96.06 200 ALA A O 1
ATOM 1508 N N . LEU A 1 201 ? 16.641 29.203 15.977 1 96.31 201 LEU A N 1
ATOM 1509 C CA . LEU A 1 201 ? 16.578 30.625 16.312 1 96.31 201 LEU A CA 1
ATOM 1510 C C . LEU A 1 201 ? 16.344 30.828 17.797 1 96.31 201 LEU A C 1
ATOM 1512 O O . LEU A 1 201 ? 16.938 31.719 18.406 1 96.31 201 LEU A O 1
ATOM 1516 N N . LEU A 1 202 ? 15.461 30 18.359 1 95.25 202 LEU A N 1
ATOM 1517 C CA . LEU A 1 202 ? 15.211 30.078 19.797 1 95.25 202 LEU A CA 1
ATOM 1518 C C . LEU A 1 202 ? 16.484 29.844 20.578 1 95.25 202 LEU A C 1
ATOM 1520 O O . LEU A 1 202 ? 16.672 30.422 21.656 1 95.25 202 LEU A O 1
ATOM 1524 N N . ALA A 1 203 ? 17.312 29.016 20.016 1 94.75 203 ALA A N 1
ATOM 1525 C CA . ALA A 1 203 ? 18.578 28.672 20.672 1 94.75 203 ALA A CA 1
ATOM 1526 C C . ALA A 1 203 ? 19.656 29.688 20.344 1 94.75 203 ALA A C 1
ATOM 1528 O O . ALA A 1 203 ? 20.797 29.562 20.781 1 94.75 203 ALA A O 1
ATOM 1529 N N . GLY A 1 204 ? 19.375 30.609 19.547 1 93.44 204 GLY A N 1
ATOM 1530 C CA . GLY A 1 204 ? 20.328 31.656 19.203 1 93.44 204 GLY A CA 1
ATOM 1531 C C . GLY A 1 204 ? 21.234 31.297 18.047 1 93.44 204 GLY A C 1
ATOM 1532 O O . GLY A 1 204 ? 22.281 31.891 17.859 1 93.44 204 GLY A O 1
ATOM 1533 N N . HIS A 1 205 ? 20.812 30.328 17.359 1 95.75 205 HIS A N 1
ATOM 1534 C CA . HIS A 1 205 ? 21.609 29.875 16.219 1 95.75 205 HIS A CA 1
ATOM 1535 C C . HIS A 1 205 ? 20.938 30.234 14.906 1 95.75 205 HIS A C 1
ATOM 1537 O O . HIS A 1 205 ? 19.703 30.406 14.859 1 95.75 205 HIS A O 1
ATOM 1543 N N . ALA A 1 206 ? 21.766 30.328 13.828 1 95.75 206 ALA A N 1
ATOM 1544 C CA . ALA A 1 206 ? 21.234 30.531 12.477 1 95.75 206 ALA A CA 1
ATOM 1545 C C . ALA A 1 206 ? 20.547 29.25 11.977 1 95.75 206 ALA A C 1
ATOM 1547 O O . ALA A 1 206 ? 20.984 28.141 12.266 1 95.75 206 ALA A O 1
ATOM 1548 N N . PRO A 1 207 ? 19.422 29.406 11.219 1 96.25 207 PRO A N 1
ATOM 1549 C CA . PRO A 1 207 ? 18.875 28.219 10.547 1 96.25 207 PRO A CA 1
ATOM 1550 C C . PRO A 1 207 ? 19.875 27.562 9.602 1 96.25 207 PRO A C 1
ATOM 1552 O O . PRO A 1 207 ? 20.625 28.25 8.898 1 96.25 207 PRO A O 1
ATOM 1555 N N . VAL A 1 208 ? 19.875 26.281 9.586 1 95 208 VAL A N 1
ATOM 1556 C CA . VAL A 1 208 ? 20.766 25.531 8.719 1 95 208 VAL A CA 1
ATOM 1557 C C . VAL A 1 208 ? 20 25.031 7.5 1 95 208 VAL A C 1
ATOM 1559 O O . VAL A 1 208 ? 19.031 24.266 7.637 1 95 208 VAL A O 1
ATOM 1562 N N . VAL A 1 209 ? 20.406 25.422 6.363 1 95.56 209 VAL A N 1
ATOM 1563 C CA . VAL A 1 209 ? 19.828 25.016 5.094 1 95.56 209 VAL A CA 1
ATOM 1564 C C . VAL A 1 209 ? 20.656 23.891 4.473 1 95.56 209 VAL A C 1
ATOM 1566 O O . VAL A 1 209 ? 21.844 24.062 4.211 1 95.56 209 VAL A O 1
ATOM 1569 N N . VAL A 1 210 ? 20.031 22.797 4.309 1 91.69 210 VAL A N 1
ATOM 1570 C CA . VAL A 1 210 ? 20.719 21.688 3.688 1 91.69 210 VAL A CA 1
ATOM 1571 C C . VAL A 1 210 ? 20.891 21.938 2.191 1 91.69 210 VAL A C 1
ATOM 1573 O O . VAL A 1 210 ? 19.906 22.234 1.495 1 91.69 210 VAL A O 1
ATOM 1576 N N . GLY A 1 211 ? 22.125 21.781 1.705 1 91.31 211 GLY A N 1
ATOM 1577 C CA . GLY A 1 211 ? 22.391 22.047 0.299 1 91.31 211 GLY A CA 1
ATOM 1578 C C . GLY A 1 211 ? 22.406 23.516 -0.045 1 91.31 211 GLY A C 1
ATOM 1579 O O . GLY A 1 211 ? 22.859 24.344 0.757 1 91.31 211 GLY A O 1
ATOM 1580 N N . ASP A 1 212 ? 22.016 23.828 -1.295 1 92.06 212 ASP A N 1
ATOM 1581 C CA . ASP A 1 212 ? 22.109 25.203 -1.754 1 92.06 212 ASP A CA 1
ATOM 1582 C C . ASP A 1 212 ? 20.812 25.969 -1.463 1 92.06 212 ASP A C 1
ATOM 1584 O O . ASP A 1 212 ? 20.75 27.188 -1.685 1 92.06 212 ASP A O 1
ATOM 1588 N N . GLY A 1 213 ? 19.859 25.219 -1.016 1 94.75 213 GLY A N 1
ATOM 1589 C CA . GLY A 1 213 ? 18.641 25.844 -0.538 1 94.75 213 GLY A CA 1
ATOM 1590 C C . GLY A 1 213 ? 17.656 26.172 -1.648 1 94.75 213 GLY A C 1
ATOM 1591 O O . GLY A 1 213 ? 16.594 26.734 -1.399 1 94.75 213 GLY A O 1
ATOM 1592 N N . THR A 1 214 ? 17.969 25.734 -2.854 1 95.44 214 THR A N 1
ATOM 1593 C CA . THR A 1 214 ? 17.109 26.062 -3.986 1 95.44 214 THR A CA 1
ATOM 1594 C C . THR A 1 214 ? 15.922 25.109 -4.062 1 95.44 214 THR A C 1
ATOM 1596 O O . THR A 1 214 ? 14.961 25.375 -4.789 1 95.44 214 THR A O 1
ATOM 1599 N N . GLN A 1 215 ? 15.984 23.969 -3.318 1 95.31 215 GLN A N 1
ATOM 1600 C CA . GLN A 1 215 ? 14.828 23.078 -3.26 1 95.31 215 GLN A CA 1
ATOM 1601 C C . GLN A 1 215 ? 13.602 23.812 -2.719 1 95.31 215 GLN A C 1
ATOM 1603 O O . GLN A 1 215 ? 13.719 24.656 -1.835 1 95.31 215 GLN A O 1
ATOM 1608 N N . THR A 1 216 ? 12.5 23.516 -3.316 1 97.25 216 THR A N 1
ATOM 1609 C CA . THR A 1 216 ? 11.289 24.25 -2.939 1 97.25 216 THR A CA 1
ATOM 1610 C C . THR A 1 216 ? 10.266 23.297 -2.322 1 97.25 216 THR A C 1
ATOM 1612 O O . THR A 1 216 ? 10.344 22.078 -2.512 1 97.25 216 THR A O 1
ATOM 1615 N N . ARG A 1 217 ? 9.391 23.859 -1.534 1 97.75 217 ARG A N 1
ATOM 1616 C CA . ARG A 1 217 ? 8.219 23.203 -0.972 1 97.75 217 ARG A CA 1
ATOM 1617 C C . ARG A 1 217 ? 7.012 24.125 -0.964 1 97.75 217 ARG A C 1
ATOM 1619 O O . ARG A 1 217 ? 7.164 25.344 -1.088 1 97.75 217 ARG A O 1
ATOM 1626 N N . ASP A 1 218 ? 5.863 23.578 -0.932 1 98.69 218 ASP A N 1
ATOM 1627 C CA . ASP A 1 218 ? 4.586 24.266 -0.722 1 98.69 218 ASP A CA 1
ATOM 1628 C C . ASP A 1 218 ? 4.172 24.203 0.746 1 98.69 218 ASP A C 1
ATOM 1630 O O . ASP A 1 218 ? 3.793 23.141 1.248 1 98.69 218 ASP A O 1
ATOM 1634 N N . PHE A 1 219 ? 4.211 25.375 1.446 1 98.75 219 PHE A N 1
ATOM 1635 C CA . PHE A 1 219 ? 3.955 25.422 2.881 1 98.75 219 PHE A CA 1
ATOM 1636 C C . PHE A 1 219 ? 2.531 25.891 3.164 1 98.75 219 PHE A C 1
ATOM 1638 O O . PHE A 1 219 ? 2.146 26.984 2.773 1 98.75 219 PHE A O 1
ATOM 1645 N N . VAL A 1 220 ? 1.807 25.047 3.916 1 98.81 220 VAL A N 1
ATOM 1646 C CA . VAL A 1 220 ? 0.413 25.328 4.242 1 98.81 220 VAL A CA 1
ATOM 1647 C C . VAL A 1 220 ? 0.26 25.5 5.754 1 98.81 220 VAL A C 1
ATOM 1649 O O . VAL A 1 220 ? 0.73 24.656 6.527 1 98.81 220 VAL A O 1
ATOM 1652 N N . TRP A 1 221 ? -0.39 26.562 6.141 1 98.75 221 TRP A N 1
ATOM 1653 C CA . TRP A 1 221 ? -0.678 26.812 7.547 1 98.75 221 TRP A CA 1
ATOM 1654 C C . TRP A 1 221 ? -1.559 25.719 8.133 1 98.75 221 TRP A C 1
ATOM 1656 O O . TRP A 1 221 ? -2.572 25.344 7.539 1 98.75 221 TRP A O 1
ATOM 1666 N N . VAL A 1 222 ? -1.22 25.219 9.328 1 98.81 222 VAL A N 1
ATOM 1667 C CA . VAL A 1 222 ? -1.871 24.062 9.938 1 98.81 222 VAL A CA 1
ATOM 1668 C C . VAL A 1 222 ? -3.342 24.391 10.203 1 98.81 222 VAL A C 1
ATOM 1670 O O . VAL A 1 222 ? -4.199 23.516 10.094 1 98.81 222 VAL A O 1
ATOM 1673 N N . GLY A 1 223 ? -3.637 25.578 10.602 1 98.75 223 GLY A N 1
ATOM 1674 C CA . GLY A 1 223 ? -5.027 25.969 10.797 1 98.75 223 GLY A CA 1
ATOM 1675 C C . GLY A 1 223 ? -5.863 25.812 9.539 1 98.75 223 GLY A C 1
ATOM 1676 O O . GLY A 1 223 ? -7 25.344 9.594 1 98.75 223 GLY A O 1
ATOM 1677 N N . ASP A 1 224 ? -5.309 26.266 8.406 1 98.88 224 ASP A N 1
ATOM 1678 C CA . ASP A 1 224 ? -5.988 26.078 7.129 1 98.88 224 ASP A CA 1
ATOM 1679 C C . ASP A 1 224 ? -6.195 24.609 6.816 1 98.88 224 ASP A C 1
ATOM 1681 O O . ASP A 1 224 ? -7.258 24.203 6.336 1 98.88 224 ASP A O 1
ATOM 1685 N N . ALA A 1 225 ? -5.16 23.812 7.051 1 98.94 225 ALA A N 1
ATOM 1686 C CA . ALA A 1 225 ? -5.266 22.375 6.812 1 98.94 225 ALA A CA 1
ATOM 1687 C C . ALA A 1 225 ? -6.379 21.766 7.652 1 98.94 225 ALA A C 1
ATOM 1689 O O . ALA A 1 225 ? -7.141 20.922 7.168 1 98.94 225 ALA A O 1
ATOM 1690 N N . ALA A 1 226 ? -6.457 22.156 8.922 1 98.94 226 ALA A N 1
ATOM 1691 C CA . ALA A 1 226 ? -7.512 21.656 9.805 1 98.94 226 ALA A CA 1
ATOM 1692 C C . ALA A 1 226 ? -8.891 22 9.25 1 98.94 226 ALA A C 1
ATOM 1694 O O . ALA A 1 226 ? -9.812 21.172 9.312 1 98.94 226 ALA A O 1
ATOM 1695 N N . ASP A 1 227 ? -9.016 23.188 8.711 1 98.88 227 ASP A N 1
ATOM 1696 C CA . ASP A 1 227 ? -10.289 23.609 8.125 1 98.88 227 ASP A CA 1
ATOM 1697 C C . ASP A 1 227 ? -10.664 22.719 6.949 1 98.88 227 ASP A C 1
ATOM 1699 O O . ASP A 1 227 ? -11.844 22.406 6.754 1 98.88 227 ASP A O 1
ATOM 1703 N N . ALA A 1 228 ? -9.68 22.344 6.152 1 98.94 228 ALA A N 1
ATOM 1704 C CA . ALA A 1 228 ? -9.938 21.438 5.031 1 98.94 228 ALA A CA 1
ATOM 1705 C C . ALA A 1 228 ? -10.438 20.094 5.52 1 98.94 228 ALA A C 1
ATOM 1707 O O . ALA A 1 228 ? -11.344 19.5 4.922 1 98.94 228 ALA A O 1
ATOM 1708 N N . VAL A 1 229 ? -9.875 19.562 6.602 1 98.94 229 VAL A N 1
ATOM 1709 C CA . VAL A 1 229 ? -10.281 18.281 7.172 1 98.94 229 VAL A CA 1
ATOM 1710 C C . VAL A 1 229 ? -11.75 18.344 7.594 1 98.94 229 VAL A C 1
ATOM 1712 O O . VAL A 1 229 ? -12.531 17.453 7.27 1 98.94 229 VAL A O 1
ATOM 1715 N N . VAL A 1 230 ? -12.086 19.406 8.297 1 98.75 230 VAL A N 1
ATOM 1716 C CA . VAL A 1 230 ? -13.453 19.562 8.789 1 98.75 230 VAL A CA 1
ATOM 1717 C C . VAL A 1 230 ? -14.422 19.656 7.613 1 98.75 230 VAL A C 1
ATOM 1719 O O . VAL A 1 230 ? -15.5 19.062 7.641 1 98.75 230 VAL A O 1
ATOM 1722 N N . ALA A 1 231 ? -14.031 20.422 6.586 1 98.69 231 ALA A N 1
ATOM 1723 C CA . ALA A 1 231 ? -14.875 20.562 5.402 1 98.69 231 ALA A CA 1
ATOM 1724 C C . ALA A 1 231 ? -15.094 19.219 4.719 1 98.69 231 ALA A C 1
ATOM 1726 O O . ALA A 1 231 ? -16.172 18.953 4.168 1 98.69 231 ALA A O 1
ATOM 1727 N N . ALA A 1 232 ? -14.133 18.344 4.77 1 98.75 232 ALA A N 1
ATOM 1728 C CA . ALA A 1 232 ? -14.164 17.062 4.066 1 98.75 232 ALA A CA 1
ATOM 1729 C C . ALA A 1 232 ? -15.086 16.078 4.773 1 98.75 232 ALA A C 1
ATOM 1731 O O . ALA A 1 232 ? -15.469 15.055 4.199 1 98.75 232 ALA A O 1
ATOM 1732 N N . LEU A 1 233 ? -15.477 16.359 6.023 1 97.56 233 LEU A N 1
ATOM 1733 C CA . LEU A 1 233 ? -16.312 15.438 6.797 1 97.56 233 LEU A CA 1
ATOM 1734 C C . LEU A 1 233 ? -17.656 15.211 6.105 1 97.56 233 LEU A C 1
ATOM 1736 O O . LEU A 1 233 ? -18.234 14.125 6.207 1 97.56 233 LEU A O 1
ATOM 1740 N N . ASP A 1 234 ? -18.078 16.25 5.395 1 95.06 234 ASP A N 1
ATOM 1741 C CA . ASP A 1 234 ? -19.438 16.141 4.852 1 95.06 234 ASP A CA 1
ATOM 1742 C C . ASP A 1 234 ? -19.438 16.328 3.336 1 95.06 234 ASP A C 1
ATOM 1744 O O . ASP A 1 234 ? -20.5 16.469 2.721 1 95.06 234 ASP A O 1
ATOM 1748 N N . ARG A 1 235 ? -18.234 16.375 2.742 1 97.69 235 ARG A N 1
ATOM 1749 C CA . ARG A 1 235 ? -18.156 16.672 1.317 1 97.69 235 ARG A CA 1
ATOM 1750 C C . ARG A 1 235 ? -17.141 15.758 0.623 1 97.69 235 ARG A C 1
ATOM 1752 O O . ARG A 1 235 ? -16.359 15.078 1.282 1 97.69 235 ARG A O 1
ATOM 1759 N N . ALA A 1 236 ? -17.281 15.648 -0.646 1 98.25 236 ALA A N 1
ATOM 1760 C CA . ALA A 1 236 ? -16.281 15.172 -1.583 1 98.25 236 ALA A CA 1
ATOM 1761 C C . ALA A 1 236 ? -15.992 13.688 -1.37 1 98.25 236 ALA A C 1
ATOM 1763 O O . ALA A 1 236 ? -14.836 13.266 -1.345 1 98.25 236 ALA A O 1
ATOM 1764 N N . ASP A 1 237 ? -17.047 12.867 -1.194 1 97.56 237 ASP A N 1
ATOM 1765 C CA . ASP A 1 237 ? -16.891 11.422 -1.06 1 97.56 237 ASP A CA 1
ATOM 1766 C C . ASP A 1 237 ? -16.219 10.828 -2.297 1 97.56 237 ASP A C 1
ATOM 1768 O O . ASP A 1 237 ? -16.609 11.133 -3.426 1 97.56 237 ASP A O 1
ATOM 1772 N N . GLY A 1 238 ? -15.203 10.039 -2.076 1 96.88 238 GLY A N 1
ATOM 1773 C CA . GLY A 1 238 ? -14.539 9.312 -3.148 1 96.88 238 GLY A CA 1
ATOM 1774 C C . GLY A 1 238 ? -13.414 10.102 -3.793 1 96.88 238 GLY A C 1
ATOM 1775 O O . GLY A 1 238 ? -12.758 9.617 -4.715 1 96.88 238 GLY A O 1
ATOM 1776 N N . GLU A 1 239 ? -13.094 11.273 -3.225 1 98.25 239 GLU A N 1
ATOM 1777 C CA . GLU A 1 239 ? -12.148 12.164 -3.893 1 98.25 239 GLU A CA 1
ATOM 1778 C C . GLU A 1 239 ? -10.797 12.172 -3.188 1 98.25 239 GLU A C 1
ATOM 1780 O O . GLU A 1 239 ? -10.719 11.93 -1.982 1 98.25 239 GLU A O 1
ATOM 1785 N N . MET A 1 240 ? -9.789 12.281 -3.936 1 98.75 240 MET A N 1
ATOM 1786 C CA . MET A 1 240 ? -8.469 12.703 -3.471 1 98.75 240 MET A CA 1
ATOM 1787 C C . MET A 1 240 ? -8.234 14.18 -3.777 1 98.75 240 MET A C 1
ATOM 1789 O O . MET A 1 240 ? -8.359 14.602 -4.926 1 98.75 240 MET A O 1
ATOM 1793 N N . ILE A 1 241 ? -7.879 14.977 -2.75 1 98.94 241 ILE A N 1
ATOM 1794 C CA . ILE A 1 241 ? -7.883 16.422 -2.891 1 98.94 241 ILE A CA 1
ATOM 1795 C C . ILE A 1 241 ? -6.586 17 -2.324 1 98.94 241 ILE A C 1
ATOM 1797 O O . ILE A 1 241 ? -6.223 16.719 -1.18 1 98.94 241 ILE A O 1
ATOM 1801 N N . ASN A 1 242 ? -5.922 17.797 -3.119 1 98.94 242 ASN A N 1
ATOM 1802 C CA . ASN A 1 242 ? -4.746 18.516 -2.652 1 98.94 242 ASN A CA 1
ATOM 1803 C C . ASN A 1 242 ? -5.129 19.641 -1.689 1 98.94 242 ASN A C 1
ATOM 1805 O O . ASN A 1 242 ? -6.055 20.406 -1.96 1 98.94 242 ASN A O 1
ATOM 1809 N N . VAL A 1 243 ? -4.496 19.672 -0.58 1 98.94 243 VAL A N 1
ATOM 1810 C CA . VAL A 1 243 ? -4.562 20.781 0.368 1 98.94 243 VAL A CA 1
ATOM 1811 C C . VAL A 1 243 ? -3.225 21.516 0.394 1 98.94 243 VAL A C 1
ATOM 1813 O O . VAL A 1 243 ? -2.289 21.094 1.08 1 98.94 243 VAL A O 1
ATOM 1816 N N . ALA A 1 244 ? -3.145 22.578 -0.285 1 98.88 244 ALA A N 1
ATOM 1817 C CA . ALA A 1 244 ? -1.895 23.281 -0.583 1 98.88 244 ALA A CA 1
ATOM 1818 C C . ALA A 1 244 ? -2.15 24.734 -0.938 1 98.88 244 ALA A C 1
ATOM 1820 O O . ALA A 1 244 ? -3.301 25.188 -0.972 1 98.88 244 ALA A O 1
ATOM 1821 N N . THR A 1 245 ? -1.088 25.516 -1.131 1 98.81 245 THR A N 1
ATOM 1822 C CA . THR A 1 245 ? -1.21 26.906 -1.547 1 98.81 245 THR A CA 1
ATOM 1823 C C . THR A 1 245 ? -0.977 27.047 -3.049 1 98.81 245 THR A C 1
ATOM 1825 O O . THR A 1 245 ? -1.384 28.031 -3.656 1 98.81 245 THR A O 1
ATOM 1828 N N . GLY A 1 246 ? -0.27 26.094 -3.602 1 98.69 246 GLY A N 1
ATOM 1829 C CA . GLY A 1 246 ? 0.116 26.172 -5.004 1 98.69 246 GLY A CA 1
ATOM 1830 C C . GLY A 1 246 ? 1.389 26.969 -5.23 1 98.69 246 GLY A C 1
ATOM 1831 O O . GLY A 1 246 ? 1.83 27.125 -6.367 1 98.69 246 GLY A O 1
ATOM 1832 N N . LEU A 1 247 ? 2.018 27.375 -4.172 1 98.44 247 LEU A N 1
ATOM 1833 C CA . LEU A 1 247 ? 3.18 28.25 -4.266 1 98.44 247 LEU A CA 1
ATOM 1834 C C . LEU A 1 247 ? 4.453 27.516 -3.861 1 98.44 247 LEU A C 1
ATOM 1836 O O . LEU A 1 247 ? 4.457 26.781 -2.875 1 98.44 247 LEU A O 1
ATOM 1840 N N . GLU A 1 248 ? 5.465 27.672 -4.676 1 98.25 248 GLU A N 1
ATOM 1841 C CA . GLU A 1 248 ? 6.785 27.156 -4.32 1 98.25 248 GLU A CA 1
ATOM 1842 C C . GLU A 1 248 ? 7.539 28.156 -3.438 1 98.25 248 GLU A C 1
ATOM 1844 O O . GLU A 1 248 ? 7.559 29.344 -3.721 1 98.25 248 GLU A O 1
ATOM 1849 N N . THR A 1 249 ? 8.094 27.641 -2.396 1 98.5 249 THR A N 1
ATOM 1850 C CA . THR A 1 249 ? 8.992 28.406 -1.547 1 98.5 249 THR A CA 1
ATOM 1851 C C . THR A 1 249 ? 10.336 27.688 -1.392 1 98.5 249 THR A C 1
ATOM 1853 O O . THR A 1 249 ? 10.375 26.531 -0.972 1 98.5 249 THR A O 1
ATOM 1856 N N . SER A 1 250 ? 11.43 28.375 -1.772 1 97.94 250 SER A N 1
ATOM 1857 C CA . SER A 1 250 ? 12.734 27.766 -1.566 1 97.94 250 SER A CA 1
ATOM 1858 C C . SER A 1 250 ? 13.07 27.672 -0.083 1 97.94 250 SER A C 1
ATOM 1860 O O . SER A 1 250 ? 12.625 28.5 0.716 1 97.94 250 SER A O 1
ATOM 1862 N N . ILE A 1 251 ? 13.844 26.672 0.267 1 97.25 251 ILE A N 1
ATOM 1863 C CA . ILE A 1 251 ? 14.211 26.484 1.667 1 97.25 251 ILE A CA 1
ATOM 1864 C C . ILE A 1 251 ? 15.062 27.672 2.137 1 97.25 251 ILE A C 1
ATOM 1866 O O . ILE A 1 251 ? 14.914 28.141 3.27 1 97.25 251 ILE A O 1
ATOM 1870 N N . ALA A 1 252 ? 15.945 28.188 1.271 1 97.12 252 ALA A N 1
ATOM 1871 C CA . ALA A 1 252 ? 16.719 29.375 1.601 1 97.12 252 ALA A CA 1
ATOM 1872 C C . ALA A 1 252 ? 15.805 30.578 1.832 1 97.12 252 ALA A C 1
ATOM 1874 O O . ALA A 1 252 ? 16.016 31.359 2.766 1 97.12 252 ALA A O 1
ATOM 1875 N N . GLY A 1 253 ? 14.852 30.734 0.951 1 97.44 253 GLY A N 1
ATOM 1876 C CA . GLY A 1 253 ? 13.883 31.812 1.112 1 97.44 253 GLY A CA 1
ATOM 1877 C C . GLY A 1 253 ? 13.078 31.688 2.393 1 97.44 253 GLY A C 1
ATOM 1878 O O . GLY A 1 253 ? 12.812 32.688 3.057 1 97.44 253 GLY A O 1
ATOM 1879 N N . LEU A 1 254 ? 12.672 30.484 2.721 1 98.44 254 LEU A N 1
ATOM 1880 C CA . LEU A 1 254 ? 11.961 30.219 3.963 1 98.44 254 LEU A CA 1
ATOM 1881 C C . LEU A 1 254 ? 12.789 30.641 5.168 1 98.44 254 LEU A C 1
ATOM 1883 O O . LEU A 1 254 ? 12.273 31.297 6.082 1 98.44 254 LEU A O 1
ATOM 1887 N N . ALA A 1 255 ? 14.031 30.266 5.18 1 97.81 255 ALA A N 1
ATOM 1888 C CA . ALA A 1 255 ? 14.938 30.594 6.285 1 97.81 255 ALA A CA 1
ATOM 1889 C C . ALA A 1 255 ? 15.078 32.094 6.449 1 97.81 255 ALA A C 1
ATOM 1891 O O . ALA A 1 255 ? 14.992 32.625 7.562 1 97.81 255 ALA A O 1
ATOM 1892 N N . ARG A 1 256 ? 15.289 32.781 5.391 1 97.06 256 ARG A N 1
ATOM 1893 C CA . ARG A 1 256 ? 15.43 34.219 5.43 1 97.06 256 ARG A CA 1
ATOM 1894 C C . ARG A 1 256 ? 14.164 34.875 5.945 1 97.06 256 ARG A C 1
ATOM 1896 O O . ARG A 1 256 ? 14.227 35.812 6.766 1 97.06 256 ARG A O 1
ATOM 1903 N N . LEU 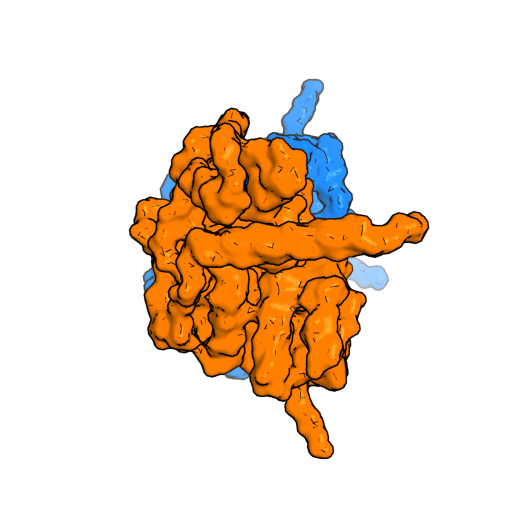A 1 257 ? 13.078 34.406 5.426 1 97.88 257 LEU A N 1
ATOM 1904 C CA . LEU A 1 257 ? 11.789 34.969 5.82 1 97.88 257 LEU A CA 1
ATOM 1905 C C . LEU A 1 257 ? 11.562 34.812 7.316 1 97.88 257 LEU A C 1
ATOM 1907 O O . LEU A 1 257 ? 11.047 35.719 7.98 1 97.88 257 LEU A O 1
ATOM 1911 N N . LEU A 1 258 ? 11.867 33.625 7.84 1 98.06 258 LEU A N 1
ATOM 1912 C CA . LEU A 1 258 ? 11.672 33.375 9.258 1 98.06 258 LEU A CA 1
ATOM 1913 C C . LEU A 1 258 ? 12.555 34.281 10.102 1 98.06 258 LEU A C 1
ATOM 1915 O O . LEU A 1 258 ? 12.125 34.781 11.141 1 98.06 258 LEU A O 1
ATOM 1919 N N . VAL A 1 259 ? 13.789 34.5 9.672 1 97.56 259 VAL A N 1
ATOM 1920 C CA . VAL A 1 259 ? 14.695 35.375 10.383 1 97.56 259 VAL A CA 1
ATOM 1921 C C . VAL A 1 259 ? 14.125 36.781 10.406 1 97.56 259 VAL A C 1
ATOM 1923 O O . VAL A 1 259 ? 14.148 37.469 11.438 1 97.56 259 VAL A O 1
ATOM 1926 N N . GLU A 1 260 ? 13.656 37.156 9.289 1 97 260 GLU A N 1
ATOM 1927 C CA . GLU A 1 260 ? 13.047 38.5 9.172 1 97 260 GLU A CA 1
ATOM 1928 C C . GLU A 1 260 ? 11.844 38.625 10.109 1 97 260 GLU A C 1
ATOM 1930 O O . GLU A 1 260 ? 11.727 39.625 10.836 1 97 260 GLU A O 1
ATOM 1935 N N . VAL A 1 261 ? 10.969 37.656 10.07 1 96.62 261 VAL A N 1
ATOM 1936 C CA . VAL A 1 261 ? 9.75 37.656 10.875 1 96.62 261 VAL A CA 1
ATOM 1937 C C . VAL A 1 261 ? 10.109 37.656 12.359 1 96.62 261 VAL A C 1
ATOM 1939 O O . VAL A 1 261 ? 9.414 38.25 13.172 1 96.62 261 VAL A O 1
ATOM 1942 N N . ALA A 1 262 ? 11.133 37 12.672 1 96.56 262 ALA A N 1
ATOM 1943 C CA . ALA A 1 262 ? 11.586 36.875 14.055 1 96.56 262 ALA A CA 1
ATOM 1944 C C . ALA A 1 262 ? 12.211 38.188 14.539 1 96.56 262 ALA A C 1
ATOM 1946 O O . ALA A 1 262 ? 12.406 38.375 15.742 1 96.56 262 ALA A O 1
ATOM 1947 N N . GLY A 1 263 ? 12.516 39 13.625 1 95.81 263 GLY A N 1
ATOM 1948 C CA . GLY A 1 263 ? 13.078 40.312 13.961 1 95.81 263 GLY A CA 1
ATOM 1949 C C . GLY A 1 263 ? 14.516 40.219 14.445 1 95.81 263 GLY A C 1
ATOM 1950 O O . GLY A 1 263 ? 14.922 41 15.328 1 95.81 263 GLY A O 1
ATOM 1951 N N . ILE A 1 264 ? 15.156 39.25 14.023 1 92.56 264 ILE A N 1
ATOM 1952 C CA . ILE A 1 264 ? 16.547 39.062 14.43 1 92.56 264 ILE A CA 1
ATOM 1953 C C . ILE A 1 264 ? 17.469 39.656 13.375 1 92.56 264 ILE A C 1
ATOM 1955 O O . ILE A 1 264 ? 17.578 39.125 12.266 1 92.56 264 ILE A O 1
ATOM 1959 N N . ASP A 1 265 ? 18.047 40.656 13.586 1 86.94 265 ASP A N 1
ATOM 1960 C CA . ASP A 1 265 ? 18.906 41.375 12.633 1 86.94 265 ASP A CA 1
ATOM 1961 C C . ASP A 1 265 ? 20.281 40.719 12.531 1 86.94 265 ASP A C 1
ATOM 1963 O O . ASP A 1 265 ? 20.812 40.219 13.523 1 86.94 265 ASP A O 1
ATOM 1967 N N . GLY A 1 266 ? 20.812 40.688 11.336 1 86.31 266 GLY A N 1
ATOM 1968 C CA . GLY A 1 266 ? 22.203 40.281 11.117 1 86.31 266 GLY A CA 1
ATOM 1969 C C . GLY A 1 266 ? 22.391 38.781 11.07 1 86.31 266 GLY A C 1
ATOM 1970 O O . GLY A 1 266 ? 23.5 38.281 10.914 1 86.31 266 GLY A O 1
ATOM 1971 N N . LEU A 1 267 ? 21.328 38.062 11.328 1 89.38 267 LEU A N 1
ATOM 1972 C CA . LEU A 1 267 ? 21.453 36.625 11.273 1 89.38 267 LEU A CA 1
ATOM 1973 C C . LEU A 1 267 ? 21.125 36.094 9.883 1 89.38 267 LEU A C 1
ATOM 1975 O O . LEU A 1 267 ? 20.094 36.469 9.305 1 89.38 267 LEU A O 1
ATOM 1979 N N . HIS A 1 268 ? 22.094 35.312 9.297 1 91 268 HIS A N 1
ATOM 1980 C CA . HIS A 1 268 ? 21.906 34.688 7.98 1 91 268 HIS A CA 1
ATOM 1981 C C . HIS A 1 268 ? 21.906 33.188 8.062 1 91 268 HIS A C 1
ATOM 1983 O O . HIS A 1 268 ? 22.688 32.594 8.828 1 91 268 HIS A O 1
ATOM 1989 N N . PRO A 1 269 ? 20.984 32.625 7.246 1 92.31 269 PRO A N 1
ATOM 1990 C CA . PRO A 1 269 ? 21.016 31.172 7.211 1 92.31 269 PRO A CA 1
ATOM 1991 C C . PRO A 1 269 ? 22.359 30.625 6.746 1 92.31 269 PRO A C 1
ATOM 1993 O O . PRO A 1 269 ? 23.047 31.25 5.941 1 92.31 269 PRO A O 1
ATOM 1996 N N . VAL A 1 270 ? 22.672 29.453 7.285 1 93.62 270 VAL A N 1
ATOM 1997 C CA . VAL A 1 270 ? 23.922 28.781 6.906 1 93.62 270 VAL A CA 1
ATOM 1998 C C . VAL A 1 270 ? 23.625 27.547 6.066 1 93.62 270 VAL A C 1
ATOM 2000 O O . VAL A 1 270 ? 22.672 26.812 6.352 1 93.62 270 VAL A O 1
ATOM 2003 N N . HIS A 1 271 ? 24.391 27.391 5.039 1 93 271 HIS A N 1
ATOM 2004 C CA . HIS A 1 271 ? 24.219 26.234 4.164 1 93 271 HIS A CA 1
ATOM 2005 C C . HIS A 1 271 ? 25.156 25.094 4.57 1 93 271 HIS A C 1
ATOM 2007 O O . HIS A 1 271 ? 26.328 25.328 4.867 1 93 271 HIS A O 1
ATOM 2013 N N . GLN A 1 272 ? 24.594 23.984 4.723 1 90.25 272 GLN A N 1
ATOM 2014 C CA . GLN A 1 272 ? 25.375 22.812 5.125 1 90.25 272 GLN A CA 1
ATOM 2015 C C . GLN A 1 272 ? 24.953 21.562 4.363 1 90.25 272 GLN A C 1
ATOM 2017 O O . GLN A 1 272 ? 23.766 21.375 4.094 1 90.25 272 GLN A O 1
ATOM 2022 N N . GLY A 1 273 ? 25.969 20.844 4.082 1 87.5 273 GLY A N 1
ATOM 2023 C CA . GLY A 1 273 ? 25.719 19.531 3.498 1 87.5 273 GLY A CA 1
ATOM 2024 C C . GLY A 1 273 ? 25.203 19.609 2.074 1 87.5 273 GLY A C 1
ATOM 2025 O O . GLY A 1 273 ? 25.359 20.625 1.398 1 87.5 273 GLY A O 1
ATOM 2026 N N . ARG A 1 274 ? 24.812 18.344 1.425 1 83.19 274 ARG A N 1
ATOM 2027 C CA . ARG A 1 274 ? 24.219 18.203 0.096 1 83.19 274 ARG A CA 1
ATOM 2028 C C . ARG A 1 274 ? 22.844 17.578 0.173 1 83.19 274 ARG A C 1
ATOM 2030 O O . ARG A 1 274 ? 22.562 16.781 1.073 1 83.19 274 ARG A O 1
ATOM 2037 N N . GLN A 1 275 ? 22.047 18.141 -0.636 1 78.56 275 GLN A N 1
ATOM 2038 C CA . GLN A 1 275 ? 20.75 17.453 -0.766 1 78.56 275 GLN A CA 1
ATOM 2039 C C . GLN A 1 275 ? 20.953 15.992 -1.16 1 78.56 275 GLN A C 1
ATOM 2041 O O . GLN A 1 275 ? 21.812 15.672 -1.976 1 78.56 275 GLN A O 1
ATOM 2046 N N . SER A 1 276 ? 20.156 15.211 -0.422 1 71.56 276 SER A N 1
ATOM 2047 C CA . SER A 1 276 ? 20.281 13.789 -0.722 1 71.56 276 SER A CA 1
ATOM 2048 C C . SER A 1 276 ? 19.844 13.484 -2.154 1 71.56 276 SER A C 1
ATOM 2050 O O . SER A 1 276 ? 18.906 14.086 -2.662 1 71.56 276 SER A O 1
ATOM 2052 N N . VAL A 1 277 ? 20.594 12.531 -2.773 1 67.88 277 VAL A N 1
ATOM 2053 C CA . VAL A 1 277 ? 20.25 12.062 -4.113 1 67.88 277 VAL A CA 1
ATOM 2054 C C . VAL A 1 277 ? 18.891 11.367 -4.082 1 67.88 277 VAL A C 1
ATOM 2056 O O . VAL A 1 277 ? 18.594 10.617 -3.154 1 67.88 277 VAL A O 1
ATOM 2059 N N . GLY A 1 278 ? 18.016 11.805 -4.977 1 70.75 278 GLY A N 1
ATOM 2060 C CA . GLY A 1 278 ? 16.734 11.133 -5.07 1 70.75 278 GLY A CA 1
ATOM 2061 C C . GLY A 1 278 ? 15.625 11.867 -4.336 1 70.75 278 GLY A C 1
ATOM 2062 O O . GLY A 1 278 ? 14.469 11.422 -4.332 1 70.75 278 GLY A O 1
ATOM 2063 N N . GLU A 1 279 ? 16.078 12.906 -3.684 1 80.62 279 GLU A N 1
ATOM 2064 C CA . GLU A 1 279 ? 15.055 13.703 -3.02 1 80.62 279 GLU A CA 1
ATOM 2065 C C . GLU A 1 279 ? 14.336 14.617 -4.008 1 80.62 279 GLU A C 1
ATOM 2067 O O . GLU A 1 279 ? 14.953 15.117 -4.953 1 80.62 279 GLU A O 1
ATOM 2072 N N . VAL A 1 280 ? 13.086 14.797 -3.75 1 90.06 280 VAL A N 1
ATOM 2073 C CA . VAL A 1 280 ? 12.297 15.727 -4.555 1 90.06 280 VAL A CA 1
ATOM 2074 C C . VAL A 1 280 ? 12.867 17.141 -4.43 1 90.06 280 VAL A C 1
ATOM 2076 O O . VAL A 1 280 ? 13.062 17.641 -3.32 1 90.06 280 VAL A O 1
ATOM 2079 N N . HIS A 1 281 ? 13.148 17.75 -5.578 1 93.06 281 HIS A N 1
ATOM 2080 C CA . HIS A 1 281 ? 13.766 19.062 -5.527 1 93.06 281 HIS A CA 1
ATOM 2081 C C . HIS A 1 281 ? 12.703 20.172 -5.453 1 93.06 281 HIS A C 1
ATOM 2083 O O . HIS A 1 281 ? 12.828 21.109 -4.664 1 93.06 281 HIS A O 1
ATOM 2089 N N . ARG A 1 282 ? 11.75 20.078 -6.344 1 96.31 282 ARG A N 1
ATOM 2090 C CA . ARG A 1 282 ? 10.68 21.078 -6.359 1 96.31 282 ARG A CA 1
ATOM 2091 C C . ARG A 1 282 ? 9.328 20.438 -6.078 1 96.31 282 ARG A C 1
ATOM 2093 O O . ARG A 1 282 ? 9.055 19.328 -6.547 1 96.31 282 ARG A O 1
ATOM 2100 N N . ASN A 1 283 ? 8.523 21.156 -5.297 1 97.12 283 ASN A N 1
ATOM 2101 C CA . ASN A 1 283 ? 7.207 20.609 -4.973 1 97.12 283 ASN A CA 1
ATOM 2102 C C . ASN A 1 283 ? 6.203 21.734 -4.699 1 97.12 283 ASN A C 1
ATOM 2104 O O . ASN A 1 283 ? 6.488 22.656 -3.941 1 97.12 283 ASN A O 1
ATOM 2108 N N . ALA A 1 284 ? 5.113 21.672 -5.324 1 98.75 284 ALA A N 1
ATOM 2109 C CA . ALA A 1 284 ? 3.908 22.469 -5.117 1 98.75 284 ALA A CA 1
ATOM 2110 C C . ALA A 1 284 ? 2.674 21.75 -5.652 1 98.75 284 ALA A C 1
ATOM 2112 O O . ALA A 1 284 ? 2.73 21.094 -6.699 1 98.75 284 ALA A O 1
ATOM 2113 N N . LEU A 1 285 ? 1.587 21.844 -4.934 1 98.88 285 LEU A N 1
ATOM 2114 C CA . LEU A 1 285 ? 0.369 21.141 -5.336 1 98.88 285 LEU A CA 1
ATOM 2115 C C . LEU A 1 285 ? -0.709 22.141 -5.758 1 98.88 285 LEU A C 1
ATOM 2117 O O . LEU A 1 285 ? -0.818 23.219 -5.18 1 98.88 285 LEU A O 1
ATOM 2121 N N . ASP A 1 286 ? -1.526 21.781 -6.73 1 98.94 286 ASP A N 1
ATOM 2122 C CA . ASP A 1 286 ? -2.635 22.609 -7.203 1 98.94 286 ASP A CA 1
ATOM 2123 C C . ASP A 1 286 ? -3.836 22.5 -6.266 1 98.94 286 ASP A C 1
ATOM 2125 O O . ASP A 1 286 ? -4.426 21.438 -6.117 1 98.94 286 ASP A O 1
ATOM 2129 N N . PRO A 1 287 ? -4.23 23.609 -5.656 1 98.81 287 PRO A N 1
ATOM 2130 C CA . PRO A 1 287 ? -5.312 23.562 -4.668 1 98.81 287 PRO A CA 1
ATOM 2131 C C . PRO A 1 287 ? -6.691 23.734 -5.297 1 98.81 287 PRO A C 1
ATOM 2133 O O . PRO A 1 287 ? -7.691 23.859 -4.578 1 98.81 287 PRO A O 1
ATOM 2136 N N . SER A 1 288 ? -6.859 23.75 -6.578 1 98.81 288 SER A N 1
ATOM 2137 C CA . SER A 1 288 ? -8.094 24.125 -7.262 1 98.81 288 SER A CA 1
ATOM 2138 C C . SER A 1 288 ? -9.234 23.172 -6.898 1 98.81 288 SER A C 1
ATOM 2140 O O . SER A 1 288 ? -10.367 23.609 -6.699 1 98.81 288 SER A O 1
ATOM 2142 N N . ARG A 1 289 ? -8.984 21.875 -6.852 1 98.81 289 ARG A N 1
ATOM 2143 C CA . ARG A 1 289 ? -10.023 20.906 -6.516 1 98.81 289 ARG A CA 1
ATOM 2144 C C . ARG A 1 289 ? -10.578 21.141 -5.117 1 98.81 289 ARG A C 1
ATOM 2146 O O . ARG A 1 289 ? -11.773 20.969 -4.875 1 98.81 289 ARG A O 1
ATOM 2153 N N . ALA A 1 290 ? -9.703 21.5 -4.184 1 98.88 290 ALA A N 1
ATOM 2154 C CA . ALA A 1 290 ? -10.148 21.812 -2.828 1 98.88 290 ALA A CA 1
ATOM 2155 C C . ALA A 1 290 ? -11.117 22.984 -2.83 1 98.88 290 ALA A C 1
ATOM 2157 O O . ALA A 1 290 ? -12.125 22.969 -2.119 1 98.88 290 ALA A O 1
ATOM 2158 N N . ALA A 1 291 ? -10.766 24.016 -3.596 1 98.81 291 ALA A N 1
ATOM 2159 C CA . ALA A 1 291 ? -11.648 25.172 -3.713 1 98.81 291 ALA A CA 1
ATOM 2160 C C . ALA A 1 291 ? -13.016 24.766 -4.246 1 98.81 291 ALA A C 1
ATOM 2162 O O . ALA A 1 291 ? -14.047 25.203 -3.734 1 98.81 291 ALA A O 1
ATOM 2163 N N . HIS A 1 292 ? -13.039 23.938 -5.203 1 98.69 292 HIS A N 1
ATOM 2164 C CA . HIS A 1 292 ? -14.266 23.547 -5.895 1 98.69 292 HIS A CA 1
ATOM 2165 C C . HIS A 1 292 ? -15.102 22.594 -5.055 1 98.69 292 HIS A C 1
ATOM 2167 O O . HIS A 1 292 ? -16.312 22.781 -4.91 1 98.69 292 HIS A O 1
ATOM 2173 N N . LEU A 1 293 ? -14.5 21.562 -4.426 1 98.81 293 LEU A N 1
ATOM 2174 C CA . LEU A 1 293 ? -15.25 20.469 -3.818 1 98.81 293 LEU A CA 1
ATOM 2175 C C . LEU A 1 293 ? -15.484 20.734 -2.334 1 98.81 293 LEU A C 1
ATOM 2177 O O . LEU A 1 293 ? -16.469 20.25 -1.765 1 98.81 293 LEU A O 1
ATOM 2181 N N . LEU A 1 294 ? -14.586 21.5 -1.706 1 98.81 294 LEU A N 1
ATOM 2182 C CA . LEU A 1 294 ? -14.68 21.688 -0.261 1 98.81 294 LEU A CA 1
ATOM 2183 C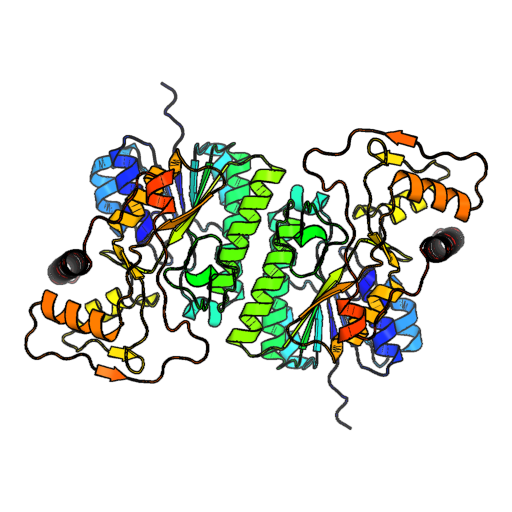 C . LEU A 1 294 ? -15.023 23.125 0.084 1 98.81 294 LEU A C 1
ATOM 2185 O O . LEU A 1 294 ? -15.312 23.438 1.241 1 98.81 294 LEU A O 1
ATOM 2189 N N . GLY A 1 295 ? -14.953 24.031 -0.933 1 98.62 295 GLY A N 1
ATOM 2190 C CA . GLY A 1 295 ? -15.055 25.453 -0.617 1 98.62 295 GLY A CA 1
ATOM 2191 C C . GLY A 1 295 ? -13.883 25.953 0.205 1 98.62 295 GLY A C 1
ATOM 2192 O O . GLY A 1 295 ? -14.055 26.828 1.054 1 98.62 295 GLY A O 1
ATOM 2193 N N . TRP A 1 296 ? -12.766 25.375 0.034 1 98.62 296 TRP A N 1
ATOM 2194 C CA . TRP A 1 296 ? -11.594 25.656 0.855 1 98.62 296 TRP A CA 1
ATOM 2195 C C . TRP A 1 296 ? -10.516 26.359 0.04 1 98.62 296 TRP A C 1
ATOM 2197 O O . TRP A 1 296 ? -10.266 26 -1.114 1 98.62 296 TRP A O 1
ATOM 2207 N N . ARG A 1 297 ? -9.898 27.328 0.592 1 98.69 297 ARG A N 1
ATOM 2208 C CA . ARG A 1 297 ? -8.695 28 0.107 1 98.69 297 ARG A CA 1
ATOM 2209 C C . ARG A 1 297 ? -7.746 28.328 1.257 1 98.69 297 ARG A C 1
ATOM 2211 O O . ARG A 1 297 ? -8.195 28.625 2.367 1 98.69 297 ARG A O 1
ATOM 2218 N N . PRO A 1 298 ? -6.449 28.188 0.946 1 98.44 298 PRO A N 1
ATOM 2219 C CA . PRO A 1 298 ? -5.555 28.656 1.998 1 98.44 298 PRO A CA 1
ATOM 2220 C C . PRO A 1 298 ? -5.758 30.141 2.316 1 98.44 298 PRO A C 1
ATOM 2222 O O . PRO A 1 298 ? -5.875 30.969 1.402 1 98.44 298 PRO A O 1
ATOM 2225 N N . SER A 1 299 ? -5.793 30.469 3.584 1 98.38 299 SER A N 1
ATOM 2226 C CA . SER A 1 299 ? -6.152 31.844 3.945 1 98.38 299 SER 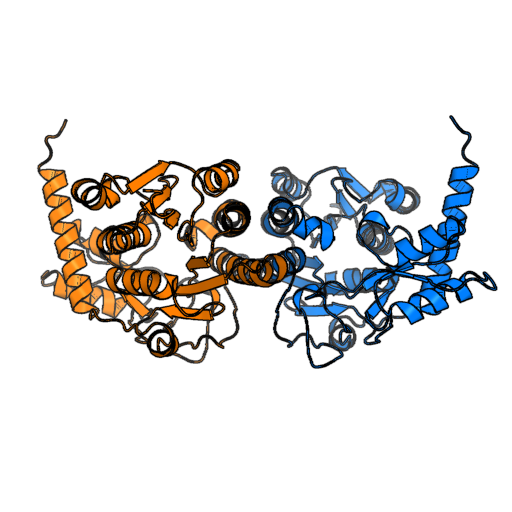A CA 1
ATOM 2227 C C . SER A 1 299 ? -4.992 32.562 4.625 1 98.38 299 SER A C 1
ATOM 2229 O O . SER A 1 299 ? -4.984 33.781 4.727 1 98.38 299 SER A O 1
ATOM 2231 N N . VAL A 1 300 ? -4.02 31.891 5.07 1 98.69 300 VAL A N 1
ATOM 2232 C CA . VAL A 1 300 ? -2.918 32.5 5.816 1 98.69 300 VAL A CA 1
ATOM 2233 C C . VAL A 1 300 ? -1.676 32.562 4.93 1 98.69 300 VAL A C 1
ATOM 2235 O O . VAL A 1 300 ? -1.194 31.547 4.434 1 98.69 300 VAL A O 1
ATOM 2238 N N . ARG A 1 301 ? -1.151 33.75 4.719 1 98.19 301 ARG A N 1
ATOM 2239 C CA . ARG A 1 301 ? 0.097 33.938 3.986 1 98.19 301 ARG A CA 1
ATOM 2240 C C . ARG A 1 301 ? 1.281 33.375 4.773 1 98.19 301 ARG A C 1
ATOM 2242 O O . ARG A 1 301 ? 1.276 33.406 6.008 1 98.19 301 ARG A O 1
ATOM 2249 N N . LEU A 1 302 ? 2.307 32.969 4.008 1 98.75 302 LEU A N 1
ATOM 2250 C CA . LEU A 1 302 ? 3.451 32.312 4.625 1 98.75 302 LEU A CA 1
ATOM 2251 C C . LEU A 1 302 ? 4.066 33.188 5.707 1 98.75 302 LEU A C 1
ATOM 2253 O O . LEU A 1 302 ? 4.309 32.719 6.828 1 98.75 302 LEU A O 1
ATOM 2257 N N . ALA A 1 303 ? 4.246 34.406 5.434 1 98.5 303 ALA A N 1
ATOM 2258 C CA . ALA A 1 303 ? 4.871 35.312 6.387 1 98.5 303 ALA A CA 1
ATOM 2259 C C . ALA A 1 303 ? 4.043 35.438 7.668 1 98.5 303 ALA A C 1
ATOM 2261 O O . ALA A 1 303 ? 4.594 35.438 8.773 1 98.5 303 ALA A O 1
ATOM 2262 N N . ASP A 1 304 ? 2.709 35.531 7.543 1 98.69 304 ASP A N 1
ATOM 2263 C CA . ASP A 1 304 ? 1.815 35.625 8.688 1 98.69 304 ASP A CA 1
ATOM 2264 C C . ASP A 1 304 ? 1.826 34.344 9.523 1 98.69 304 ASP A C 1
ATOM 2266 O O . ASP A 1 304 ? 1.848 34.406 10.758 1 98.69 304 ASP A O 1
ATOM 2270 N N . GLY A 1 305 ? 1.767 33.219 8.852 1 98.75 305 GLY A N 1
ATOM 2271 C CA . GLY A 1 305 ? 1.825 31.938 9.555 1 98.75 305 GLY A CA 1
ATOM 2272 C C . GLY A 1 305 ? 3.123 31.734 10.312 1 98.75 305 GLY A C 1
ATOM 2273 O O . GLY A 1 305 ? 3.121 31.234 11.438 1 98.75 305 GLY A O 1
ATOM 2274 N N . LEU A 1 306 ? 4.227 32.156 9.656 1 98.69 306 LEU A N 1
ATOM 2275 C CA . LEU A 1 306 ? 5.523 32.062 10.312 1 98.69 306 LEU A CA 1
ATOM 2276 C C . LEU A 1 306 ? 5.582 32.969 11.547 1 98.69 306 LEU A C 1
ATOM 2278 O O . LEU A 1 306 ? 6.137 32.562 12.578 1 98.69 306 LEU A O 1
ATOM 2282 N N . ALA A 1 307 ? 4.988 34.125 11.445 1 98.5 307 ALA A N 1
ATOM 2283 C CA . ALA A 1 307 ? 4.941 35.031 12.586 1 98.5 307 ALA A CA 1
ATOM 2284 C C . ALA A 1 307 ? 4.168 34.406 13.742 1 98.5 307 ALA A C 1
ATOM 2286 O O . ALA A 1 307 ? 4.598 34.5 14.898 1 98.5 307 ALA A O 1
ATOM 2287 N N . ARG A 1 308 ? 3.029 33.844 13.453 1 98.31 308 ARG A N 1
ATOM 2288 C CA . ARG A 1 308 ? 2.219 33.188 14.469 1 98.31 308 ARG A CA 1
ATOM 2289 C C . ARG A 1 308 ? 2.975 32.031 15.102 1 98.31 308 ARG A C 1
ATOM 2291 O O . ARG A 1 308 ? 2.898 31.797 16.312 1 98.31 308 ARG A O 1
ATOM 2298 N N . THR A 1 309 ? 3.65 31.297 14.258 1 98.31 309 THR A N 1
ATOM 2299 C CA . THR A 1 309 ? 4.426 30.141 14.719 1 98.31 309 THR A CA 1
ATOM 2300 C C . THR A 1 309 ? 5.551 30.578 15.648 1 98.31 309 THR A C 1
ATOM 2302 O O . THR A 1 309 ? 5.762 29.984 16.703 1 98.31 309 THR A O 1
ATOM 2305 N N . TRP A 1 310 ? 6.254 31.656 15.25 1 98 310 TRP A N 1
ATOM 2306 C CA . TRP A 1 310 ? 7.355 32.188 16.047 1 98 310 TRP A CA 1
ATOM 2307 C C . TRP A 1 310 ? 6.852 32.719 17.391 1 98 310 TRP A C 1
ATOM 2309 O O . TRP A 1 310 ? 7.43 32.406 18.438 1 98 310 TRP A O 1
ATOM 2319 N N . ALA A 1 311 ? 5.762 33.438 17.359 1 98.12 311 ALA A N 1
ATOM 2320 C CA . ALA A 1 311 ? 5.18 34 18.578 1 98.12 311 ALA A CA 1
ATOM 2321 C C . ALA A 1 311 ? 4.777 32.906 19.547 1 98.12 311 ALA A C 1
ATOM 2323 O O . ALA A 1 311 ? 4.988 33 20.766 1 98.12 311 ALA A O 1
ATOM 2324 N N . ALA A 1 312 ? 4.164 31.906 19.047 1 97.31 312 ALA A N 1
ATOM 2325 C CA . ALA A 1 312 ? 3.75 30.781 19.875 1 97.31 312 ALA A CA 1
ATOM 2326 C C . ALA A 1 312 ? 4.953 30.094 20.516 1 97.31 312 ALA A C 1
ATOM 2328 O O . ALA A 1 312 ? 4.891 29.656 21.656 1 97.31 312 ALA A O 1
ATOM 2329 N N . ALA A 1 313 ? 6 29.922 19.719 1 96.81 313 ALA A N 1
ATOM 2330 C CA . ALA A 1 313 ? 7.215 29.297 20.234 1 96.81 313 ALA A CA 1
ATOM 2331 C C . ALA A 1 313 ? 7.82 30.109 21.375 1 96.81 313 ALA A C 1
ATOM 2333 O O . ALA A 1 313 ? 8.281 29.547 22.375 1 96.81 313 ALA A O 1
ATOM 2334 N N . LEU A 1 314 ? 7.809 31.406 21.281 1 96.56 314 LEU A N 1
ATOM 2335 C CA . LEU A 1 314 ? 8.32 32.281 22.312 1 96.56 314 LEU A CA 1
ATOM 2336 C C . LEU A 1 314 ? 7.484 32.156 23.594 1 96.56 314 LEU A C 1
ATOM 2338 O O . LEU A 1 314 ? 8.031 32.125 24.688 1 96.56 314 LEU A O 1
ATOM 2342 N N . GLU A 1 315 ? 6.23 32.094 23.375 1 95.38 315 GLU A N 1
ATOM 2343 C CA . GLU A 1 315 ? 5.332 31.969 24.516 1 95.38 315 GLU A CA 1
ATOM 2344 C C . GLU A 1 315 ? 5.539 30.656 25.234 1 95.38 315 GLU A C 1
ATOM 2346 O O . GLU A 1 315 ? 5.559 30.609 26.469 1 95.38 315 GLU A O 1
ATOM 2351 N N . ALA A 1 316 ? 5.621 29.641 24.5 1 92.38 316 ALA A N 1
ATOM 2352 C CA . ALA A 1 316 ? 5.848 28.328 25.094 1 92.38 316 ALA A CA 1
ATOM 2353 C C . ALA A 1 316 ? 7.148 28.297 25.891 1 92.38 316 ALA A C 1
ATOM 2355 O O . ALA A 1 316 ? 7.219 27.672 26.953 1 92.38 316 ALA A O 1
ATOM 2356 N N . ARG A 1 317 ? 8.188 28.875 25.344 1 92 317 ARG A N 1
ATOM 2357 C CA . ARG A 1 317 ? 9.469 28.953 26.031 1 92 317 ARG A CA 1
ATOM 2358 C C . ARG A 1 317 ? 9.344 29.719 27.344 1 92 317 ARG A C 1
ATOM 2360 O O . ARG A 1 317 ? 9.898 29.312 28.359 1 92 317 ARG A O 1
ATOM 2367 N N . ARG A 1 318 ? 8.578 30.766 27.328 1 91.5 318 ARG A N 1
ATOM 2368 C CA . ARG A 1 318 ? 8.375 31.562 28.531 1 91.5 318 ARG A CA 1
ATOM 2369 C C . ARG A 1 318 ? 7.668 30.766 29.609 1 91.5 318 ARG A C 1
ATOM 2371 O O . ARG A 1 318 ? 8.039 30.844 30.797 1 91.5 318 ARG A O 1
ATOM 2378 N N . ILE A 1 319 ? 6.746 30.062 29.203 1 88.38 319 ILE A N 1
ATOM 2379 C CA . ILE A 1 319 ? 5.984 29.25 30.141 1 88.38 319 ILE A CA 1
ATOM 2380 C C . ILE A 1 319 ? 6.883 28.172 30.75 1 88.38 319 ILE A C 1
ATOM 2382 O O . ILE A 1 319 ? 6.844 27.922 31.953 1 88.38 319 ILE A O 1
ATOM 2386 N N . ARG A 1 320 ? 7.684 27.531 29.938 1 85.56 320 ARG A N 1
ATOM 2387 C CA . ARG A 1 320 ? 8.586 26.484 30.391 1 85.56 320 ARG A CA 1
ATOM 2388 C C . ARG A 1 320 ? 9.633 27.031 31.344 1 85.56 320 ARG A C 1
ATOM 2390 O O . ARG A 1 320 ? 10 26.359 32.312 1 85.56 320 ARG A O 1
ATOM 2397 N N . GLU A 1 321 ? 10.102 28.234 31.078 1 87.75 321 GLU A N 1
ATOM 2398 C CA . GLU A 1 321 ? 11.133 28.859 31.891 1 87.75 321 GLU A CA 1
ATOM 2399 C C . GLU A 1 321 ? 10.555 29.391 33.188 1 87.75 321 GLU A C 1
ATOM 2401 O O . GLU A 1 321 ? 11.273 29.531 34.188 1 87.75 321 GLU A O 1
ATOM 2406 N N . ALA A 1 322 ? 9.289 29.719 33.156 1 86.5 322 ALA A N 1
ATOM 2407 C CA . ALA A 1 322 ? 8.633 30.219 34.375 1 86.5 322 ALA A CA 1
ATOM 2408 C C . ALA A 1 322 ? 8.203 29.078 35.281 1 86.5 322 ALA A C 1
ATOM 2410 O O . ALA A 1 322 ? 7.898 29.297 36.469 1 86.5 322 ALA A O 1
ATOM 2411 N N . ALA A 1 323 ? 8.016 27.969 34.812 1 75.44 323 ALA A N 1
ATOM 2412 C CA . ALA A 1 323 ? 7.621 26.828 35.625 1 75.44 323 ALA A CA 1
ATOM 2413 C C . ALA A 1 323 ? 8.695 26.5 36.656 1 75.44 323 ALA A C 1
ATOM 2415 O O . ALA A 1 323 ? 9.883 26.469 36.344 1 75.44 323 ALA A O 1
ATOM 2416 N N . PRO A 1 324 ? 8.414 26.594 37.875 1 67.69 324 PRO A N 1
ATOM 2417 C CA . PRO A 1 324 ? 9.414 26.312 38.906 1 67.69 324 PRO A CA 1
ATOM 2418 C C . PRO A 1 324 ? 10.148 25 38.688 1 67.69 324 PRO A C 1
ATOM 2420 O O . PRO A 1 324 ? 9.586 24.047 38.125 1 67.69 324 PRO A O 1
ATOM 2423 N N . ARG A 1 325 ? 11.383 25.156 38.5 1 61.53 325 ARG A N 1
ATOM 2424 C CA . ARG A 1 325 ? 12.18 23.938 38.469 1 61.53 325 ARG A CA 1
ATOM 2425 C C . ARG A 1 325 ? 11.812 23.031 39.625 1 61.53 325 ARG A C 1
ATOM 2427 O O . ARG A 1 325 ? 11.828 23.453 40.781 1 61.53 325 ARG A O 1
ATOM 2434 N N . SER A 1 326 ? 10.734 22.047 39.25 1 42.09 326 SER A N 1
ATOM 2435 C CA . SER A 1 326 ? 10.68 21.141 40.406 1 42.09 326 SER A CA 1
ATOM 2436 C C . SER A 1 326 ? 12.055 20.594 40.719 1 42.09 326 SER A C 1
ATOM 2438 O O . SER A 1 326 ? 12.883 20.391 39.844 1 42.09 326 SER A O 1
ATOM 2440 N N . MET B 1 1 ? 35.469 -24.266 -2.598 1 39 1 MET B N 1
ATOM 2441 C CA . MET B 1 1 ? 35.062 -23.281 -3.6 1 39 1 MET B CA 1
ATOM 2442 C C . MET B 1 1 ? 33.781 -22.547 -3.178 1 39 1 MET B C 1
ATOM 2444 O O . MET B 1 1 ? 32.812 -23.172 -2.75 1 39 1 MET B O 1
ATOM 2448 N N . SER B 1 2 ? 33.844 -21.312 -2.76 1 52.81 2 SER B N 1
ATOM 2449 C CA . SER B 1 2 ? 32.781 -20.562 -2.102 1 52.81 2 SER B CA 1
ATOM 2450 C C . SER B 1 2 ? 31.469 -20.672 -2.871 1 52.81 2 SER B C 1
ATOM 2452 O O . SER B 1 2 ? 31.422 -20.359 -4.062 1 52.81 2 SER B O 1
ATOM 2454 N N . GLU B 1 3 ? 30.609 -21.578 -2.537 1 75.81 3 GLU B N 1
ATOM 2455 C CA . GLU B 1 3 ? 29.359 -21.875 -3.25 1 75.81 3 GLU B CA 1
ATOM 2456 C C . GLU B 1 3 ? 28.562 -20.609 -3.51 1 75.81 3 GLU B C 1
ATOM 2458 O O . GLU B 1 3 ? 28.609 -19.656 -2.721 1 75.81 3 GLU B O 1
ATOM 2463 N N . ALA B 1 4 ? 28.234 -20.453 -4.84 1 86.5 4 ALA B N 1
ATOM 2464 C CA . ALA B 1 4 ? 27.453 -19.281 -5.254 1 86.5 4 ALA B CA 1
ATOM 2465 C C . ALA B 1 4 ? 26.266 -19.062 -4.312 1 86.5 4 ALA B C 1
ATOM 2467 O O . ALA B 1 4 ? 25.625 -20.016 -3.863 1 86.5 4 ALA B O 1
ATOM 2468 N N . PRO B 1 5 ? 26.078 -17.906 -3.777 1 94.81 5 PRO B N 1
ATOM 2469 C CA . PRO B 1 5 ? 24.969 -17.594 -2.875 1 94.81 5 PRO B CA 1
ATOM 2470 C C . PRO B 1 5 ? 23.609 -18.031 -3.441 1 94.81 5 PRO B C 1
ATOM 2472 O O . PRO B 1 5 ? 23.406 -17.984 -4.656 1 94.81 5 PRO B O 1
ATOM 2475 N N . PRO B 1 6 ? 22.797 -18.5 -2.67 1 98.19 6 PRO B N 1
ATOM 2476 C CA . PRO B 1 6 ? 21.531 -19.062 -3.121 1 98.19 6 PRO B CA 1
ATOM 2477 C C . PRO B 1 6 ? 20.5 -18 -3.52 1 98.19 6 PRO B C 1
ATOM 2479 O O . PRO B 1 6 ? 20.672 -16.828 -3.178 1 98.19 6 PRO B O 1
ATOM 2482 N N . VAL B 1 7 ? 19.547 -18.422 -4.344 1 98.69 7 VAL B N 1
ATOM 2483 C CA . VAL B 1 7 ? 18.328 -17.656 -4.609 1 98.69 7 VAL B CA 1
ATOM 2484 C C . VAL B 1 7 ? 17.266 -18 -3.58 1 98.69 7 VAL B C 1
ATOM 2486 O O . VAL B 1 7 ? 17 -19.188 -3.318 1 98.69 7 VAL B O 1
ATOM 2489 N N . LEU B 1 8 ? 16.703 -17.031 -2.928 1 98.88 8 LEU B N 1
ATOM 2490 C CA . LEU B 1 8 ? 15.578 -17.266 -2.037 1 98.88 8 LEU B CA 1
ATOM 2491 C C . LEU B 1 8 ? 14.266 -17.281 -2.812 1 98.88 8 LEU B C 1
ATOM 2493 O O . LEU B 1 8 ? 14.016 -16.406 -3.639 1 98.88 8 LEU B O 1
ATOM 2497 N N . VAL B 1 9 ? 13.453 -18.25 -2.604 1 98.94 9 VAL B N 1
ATOM 2498 C CA . VAL B 1 9 ? 12.062 -18.281 -3.043 1 98.94 9 VAL B CA 1
ATOM 2499 C C . VAL B 1 9 ? 11.133 -18.297 -1.83 1 98.94 9 VAL B C 1
ATOM 2501 O O . VAL B 1 9 ? 11.016 -19.328 -1.152 1 98.94 9 VAL B O 1
ATOM 2504 N N . THR B 1 10 ? 10.523 -17.172 -1.53 1 98.94 10 THR B N 1
ATOM 2505 C CA . THR B 1 10 ? 9.453 -17.234 -0.541 1 98.94 10 THR B CA 1
ATOM 2506 C C . THR B 1 10 ? 8.18 -17.812 -1.152 1 98.94 10 THR B C 1
ATOM 2508 O O . THR B 1 10 ? 7.875 -17.562 -2.32 1 98.94 10 THR B O 1
ATOM 2511 N N . GLY B 1 11 ? 7.441 -18.562 -0.316 1 98.75 11 GLY B N 1
ATOM 2512 C CA . GLY B 1 11 ? 6.309 -19.266 -0.881 1 98.75 11 GLY B CA 1
ATOM 2513 C C . GLY B 1 11 ? 6.715 -20.406 -1.799 1 98.75 11 GLY B C 1
ATOM 2514 O O . GLY B 1 11 ? 5.965 -20.781 -2.699 1 98.75 11 GLY B O 1
ATOM 2515 N N . GLY B 1 12 ? 7.906 -20.906 -1.56 1 98.88 12 GLY B N 1
ATOM 2516 C CA . GLY B 1 12 ? 8.484 -21.875 -2.484 1 98.88 12 GLY B CA 1
ATOM 2517 C C . GLY B 1 12 ? 7.824 -23.234 -2.412 1 98.88 12 GLY B C 1
ATOM 2518 O O . GLY B 1 12 ? 8 -24.062 -3.309 1 98.88 12 GLY B O 1
ATOM 2519 N N . ALA B 1 13 ? 7.105 -23.5 -1.353 1 98.75 13 ALA B N 1
ATOM 2520 C CA . ALA B 1 13 ? 6.402 -24.781 -1.222 1 98.75 13 ALA B CA 1
ATOM 2521 C C . ALA B 1 13 ? 4.961 -24.656 -1.713 1 98.75 13 ALA B C 1
ATOM 2523 O O . ALA B 1 13 ? 4.18 -25.609 -1.579 1 98.75 13 ALA B O 1
ATOM 2524 N N . GLY B 1 14 ? 4.625 -23.516 -2.264 1 98.19 14 GLY B N 1
ATOM 2525 C CA . GLY B 1 14 ? 3.273 -23.266 -2.748 1 98.19 14 GLY B CA 1
ATOM 2526 C C . GLY B 1 14 ? 3.074 -23.703 -4.191 1 98.19 14 GLY B C 1
ATOM 2527 O O . GLY B 1 14 ? 3.902 -24.422 -4.754 1 98.19 14 GLY B O 1
ATOM 2528 N N . PHE B 1 15 ? 1.941 -23.266 -4.793 1 98.12 15 PHE B N 1
ATOM 2529 C CA . PHE B 1 15 ? 1.517 -23.594 -6.148 1 98.12 15 PHE B CA 1
ATOM 2530 C C . PHE B 1 15 ? 2.547 -23.125 -7.168 1 98.12 15 PHE B C 1
ATOM 2532 O O . PHE B 1 15 ? 3.395 -23.906 -7.605 1 98.12 15 PHE B O 1
ATOM 2539 N N . LEU B 1 16 ? 2.723 -21.875 -7.398 1 98.69 16 LEU B N 1
ATOM 2540 C CA . LEU B 1 16 ? 3.697 -21.328 -8.344 1 98.69 16 LEU B CA 1
ATOM 2541 C C . LEU B 1 16 ? 5.121 -21.531 -7.832 1 98.69 16 LEU B C 1
ATOM 2543 O O . LEU B 1 16 ? 6.016 -21.875 -8.602 1 98.69 16 LEU B O 1
ATOM 2547 N N . GLY B 1 17 ? 5.301 -21.375 -6.539 1 98.88 17 GLY B N 1
ATOM 2548 C CA . GLY B 1 17 ? 6.621 -21.422 -5.926 1 98.88 17 GLY B CA 1
ATOM 2549 C C . GLY B 1 17 ? 7.344 -22.734 -6.184 1 98.88 17 GLY B C 1
ATOM 2550 O O . GLY B 1 17 ? 8.539 -22.75 -6.492 1 98.88 17 GLY B O 1
ATOM 2551 N N . SER B 1 18 ? 6.66 -23.859 -6.074 1 98.81 18 SER B N 1
ATOM 2552 C CA . SER B 1 18 ? 7.297 -25.156 -6.242 1 98.81 18 SER B CA 1
ATOM 2553 C C . SER B 1 18 ? 7.758 -25.359 -7.684 1 98.81 18 SER B C 1
ATOM 2555 O O . SER B 1 18 ? 8.773 -26.016 -7.926 1 98.81 18 SER B O 1
ATOM 2557 N N . TRP B 1 19 ? 7.043 -24.812 -8.648 1 98.81 19 TRP B N 1
ATOM 2558 C CA . TRP B 1 19 ? 7.449 -24.875 -10.047 1 98.81 19 TRP B CA 1
ATOM 2559 C C . TRP B 1 19 ? 8.695 -24.016 -10.297 1 98.81 19 TRP B C 1
ATOM 2561 O O . TRP B 1 19 ? 9.586 -24.406 -11.055 1 98.81 19 TRP B O 1
ATOM 2571 N N . VAL B 1 20 ? 8.734 -22.844 -9.656 1 98.94 20 VAL B N 1
ATOM 2572 C CA . VAL B 1 20 ? 9.883 -21.953 -9.773 1 98.94 20 VAL B CA 1
ATOM 2573 C C . VAL B 1 20 ? 11.117 -22.609 -9.172 1 98.94 20 VAL B C 1
ATOM 2575 O O . VAL B 1 20 ? 12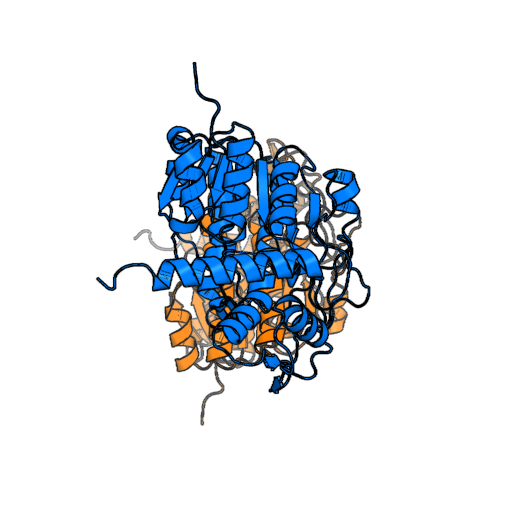.195 -22.578 -9.773 1 98.94 20 VAL B O 1
ATOM 2578 N N . VAL B 1 21 ? 10.953 -23.203 -7.996 1 98.94 21 VAL B N 1
ATOM 2579 C CA . VAL B 1 21 ? 12.055 -23.891 -7.32 1 98.94 21 VAL B CA 1
ATOM 2580 C C . VAL B 1 21 ? 12.641 -24.953 -8.234 1 98.94 21 VAL B C 1
ATOM 2582 O O . VAL B 1 21 ? 13.859 -25.031 -8.414 1 98.94 21 VAL B O 1
ATOM 2585 N N . GLU B 1 22 ? 11.781 -25.781 -8.867 1 98.75 22 GLU B N 1
ATOM 2586 C CA . GLU B 1 22 ? 12.242 -26.828 -9.766 1 98.75 22 GLU B CA 1
ATOM 2587 C C . GLU B 1 22 ? 13.039 -26.25 -10.93 1 98.75 22 GLU B C 1
ATOM 2589 O O . GLU B 1 22 ? 14.086 -26.781 -11.305 1 98.75 22 GLU B O 1
ATOM 2594 N N . ARG B 1 23 ? 12.57 -25.156 -11.531 1 98.31 23 ARG B N 1
ATOM 2595 C CA . ARG B 1 23 ? 13.242 -24.531 -12.672 1 98.31 23 ARG B CA 1
ATOM 2596 C C . ARG B 1 23 ? 14.602 -23.984 -12.258 1 98.31 23 ARG B C 1
ATOM 2598 O O . ARG B 1 23 ? 15.586 -24.109 -12.992 1 98.31 23 ARG B O 1
ATOM 2605 N N . LEU B 1 24 ? 14.68 -23.328 -11.094 1 98.62 24 LEU B N 1
ATOM 2606 C CA . LEU B 1 24 ? 15.938 -22.75 -10.625 1 98.62 24 LEU B CA 1
ATOM 2607 C C . LEU B 1 24 ? 16.969 -23.828 -10.359 1 98.62 24 LEU B C 1
ATOM 2609 O O . LEU B 1 24 ? 18.141 -23.688 -10.742 1 98.62 24 LEU B O 1
ATOM 2613 N N . LEU B 1 25 ? 16.547 -24.906 -9.758 1 98.56 25 LEU B N 1
ATOM 2614 C CA . LEU B 1 25 ? 17.438 -26.016 -9.469 1 98.56 25 LEU B CA 1
ATOM 2615 C C . LEU B 1 25 ? 17.922 -26.672 -10.766 1 98.56 25 LEU B C 1
ATOM 2617 O O . LEU B 1 25 ? 19.094 -27.047 -10.875 1 98.56 25 LEU B O 1
ATOM 2621 N N . ALA B 1 26 ? 17 -26.797 -11.703 1 97.44 26 ALA B N 1
ATOM 2622 C CA . ALA B 1 26 ? 17.344 -27.391 -12.992 1 97.44 26 ALA B CA 1
ATOM 2623 C C . ALA B 1 26 ? 18.391 -26.562 -13.711 1 97.44 26 ALA B C 1
ATOM 2625 O O . ALA B 1 26 ? 19.172 -27.094 -14.508 1 97.44 26 ALA B O 1
ATOM 2626 N N . ARG B 1 27 ? 18.5 -25.297 -13.414 1 96.25 27 ARG B N 1
ATOM 2627 C CA . ARG B 1 27 ? 19.5 -24.406 -14 1 96.25 27 ARG B CA 1
ATOM 2628 C C . ARG B 1 27 ? 20.812 -24.484 -13.242 1 96.25 27 ARG B C 1
ATOM 2630 O O . ARG B 1 27 ? 21.766 -23.766 -13.57 1 96.25 27 ARG B O 1
ATOM 2637 N N . GLY B 1 28 ? 20.859 -25.234 -12.195 1 96.44 28 GLY B N 1
ATOM 2638 C CA . GLY B 1 28 ? 22.078 -25.453 -11.453 1 96.44 28 GLY B CA 1
ATOM 2639 C C . GLY B 1 28 ? 22.266 -24.484 -10.297 1 96.44 28 GLY B C 1
ATOM 2640 O O . GLY B 1 28 ? 23.344 -24.406 -9.703 1 96.44 28 GLY B O 1
ATOM 2641 N N . LEU B 1 29 ? 21.219 -23.766 -9.906 1 97.69 29 LEU B N 1
ATOM 2642 C CA . LEU B 1 29 ? 21.328 -22.781 -8.836 1 97.69 29 LEU B CA 1
ATOM 2643 C C . LEU B 1 29 ? 21.047 -23.422 -7.48 1 97.69 29 LEU B C 1
ATOM 2645 O O . LEU B 1 29 ? 20.391 -24.469 -7.402 1 97.69 29 LEU B O 1
ATOM 2649 N N . ARG B 1 30 ? 21.641 -22.859 -6.477 1 98.38 30 ARG B N 1
ATOM 2650 C CA . ARG B 1 30 ? 21.234 -23.172 -5.109 1 98.38 30 ARG B CA 1
ATOM 2651 C C . ARG B 1 30 ? 19.984 -22.391 -4.719 1 98.38 30 ARG B C 1
ATOM 2653 O O . ARG B 1 30 ? 19.859 -21.203 -5.055 1 98.38 30 ARG B O 1
ATOM 2660 N N . VAL B 1 31 ? 19.078 -23.094 -4.043 1 98.75 31 VAL B N 1
ATOM 2661 C CA . VAL B 1 31 ? 17.797 -22.469 -3.758 1 98.75 31 VAL B CA 1
ATOM 2662 C C . VAL B 1 31 ? 17.469 -22.609 -2.271 1 98.75 31 VAL B C 1
ATOM 2664 O O . VAL B 1 31 ? 17.562 -23.703 -1.709 1 98.75 31 VAL B O 1
ATOM 2667 N N . ASP B 1 32 ? 17.188 -21.516 -1.594 1 98.81 32 ASP B N 1
ATOM 2668 C CA . ASP B 1 32 ? 16.547 -21.5 -0.286 1 98.81 32 ASP B CA 1
ATOM 2669 C C . ASP B 1 32 ? 15.047 -21.234 -0.419 1 98.81 32 ASP B C 1
ATOM 2671 O O . ASP B 1 32 ? 14.625 -20.359 -1.174 1 98.81 32 ASP B O 1
ATOM 2675 N N . VAL B 1 33 ? 14.266 -22.016 0.274 1 98.88 33 VAL B N 1
ATOM 2676 C CA . VAL B 1 33 ? 12.82 -21.828 0.34 1 98.88 33 VAL B CA 1
ATOM 2677 C C . VAL B 1 33 ? 12.43 -21.359 1.737 1 98.88 33 VAL B C 1
ATOM 2679 O O . VAL B 1 33 ? 12.883 -21.922 2.738 1 98.88 33 VAL B O 1
ATOM 2682 N N . VAL B 1 34 ? 11.695 -20.312 1.816 1 98.81 34 VAL B N 1
ATOM 2683 C CA . VAL B 1 34 ? 10.984 -19.906 3.025 1 98.81 34 VAL B CA 1
ATOM 2684 C C . VAL B 1 34 ? 9.477 -20.031 2.801 1 98.81 34 VAL B C 1
ATOM 2686 O O . VAL B 1 34 ? 8.93 -19.438 1.865 1 98.81 34 VAL B O 1
ATOM 2689 N N . ASP B 1 35 ? 8.852 -20.797 3.557 1 98.81 35 ASP B N 1
ATOM 2690 C CA . ASP B 1 35 ? 7.418 -21.047 3.463 1 98.81 35 ASP B CA 1
ATOM 2691 C C . ASP B 1 35 ? 6.828 -21.375 4.832 1 98.81 35 ASP B C 1
ATOM 2693 O O . ASP B 1 35 ? 7.438 -22.094 5.621 1 98.81 35 ASP B O 1
ATOM 2697 N N . ASP B 1 36 ? 5.652 -20.828 5.121 1 98.56 36 ASP B N 1
ATOM 2698 C CA . ASP B 1 36 ? 5.059 -21.125 6.422 1 98.56 36 ASP B CA 1
ATOM 2699 C C . ASP B 1 36 ? 4.105 -22.312 6.34 1 98.56 36 ASP B C 1
ATOM 2701 O O . ASP B 1 36 ? 3.477 -22.688 7.332 1 98.56 36 ASP B O 1
ATOM 2705 N N . LEU B 1 37 ? 3.861 -22.844 5.215 1 98.06 37 LEU B N 1
ATOM 2706 C CA . LEU B 1 37 ? 3.072 -24.031 4.902 1 98.06 37 LEU B CA 1
ATOM 2707 C C . LEU B 1 37 ? 1.597 -23.797 5.203 1 98.06 37 LEU B C 1
ATOM 2709 O O . LEU B 1 37 ? 0.865 -24.75 5.512 1 98.06 37 LEU B O 1
ATOM 2713 N N . SER B 1 38 ? 1.179 -22.5 5.234 1 96.12 38 SER B N 1
ATOM 2714 C CA . SER B 1 38 ? -0.239 -22.203 5.402 1 96.12 38 SER B CA 1
ATOM 2715 C C . SER B 1 38 ? -1.06 -22.719 4.223 1 96.12 38 SER B C 1
ATOM 2717 O O . SER B 1 38 ? -2.131 -23.297 4.414 1 96.12 38 SER B O 1
ATOM 2719 N N . THR B 1 39 ? -0.52 -22.484 2.994 1 94.38 39 THR B N 1
ATOM 2720 C CA . THR B 1 39 ? -1.189 -23 1.805 1 94.38 39 THR B CA 1
ATOM 2721 C C . THR B 1 39 ? -0.245 -23.875 0.987 1 94.38 39 THR B C 1
ATOM 2723 O O . THR B 1 39 ? -0.683 -24.609 0.096 1 94.38 39 THR B O 1
ATOM 2726 N N . GLY B 1 40 ? 1.061 -23.781 1.287 1 96.12 40 GLY B N 1
ATOM 2727 C CA . GLY B 1 40 ? 2.047 -24.641 0.665 1 96.12 40 GLY B CA 1
ATOM 2728 C C . GLY B 1 40 ? 2.166 -26 1.344 1 96.12 40 GLY B C 1
ATOM 2729 O O . GLY B 1 40 ? 1.549 -26.234 2.385 1 96.12 40 GLY B O 1
ATOM 2730 N N . SER B 1 41 ? 2.889 -26.906 0.659 1 97.12 41 SER B N 1
ATOM 2731 C CA . SER B 1 41 ? 3.143 -28.234 1.189 1 97.12 41 SER B CA 1
ATOM 2732 C C . SER B 1 41 ? 4.547 -28.719 0.834 1 97.12 41 SER B C 1
ATOM 2734 O O . SER B 1 41 ? 5.023 -28.484 -0.279 1 97.12 41 SER B O 1
ATOM 2736 N N . LEU B 1 42 ? 5.129 -29.438 1.802 1 97.88 42 LEU B N 1
ATOM 2737 C CA . LEU B 1 42 ? 6.441 -30.016 1.526 1 97.88 42 LEU B CA 1
ATOM 2738 C C . LEU B 1 42 ? 6.359 -31.047 0.408 1 97.88 42 LEU B C 1
ATOM 2740 O O . LEU B 1 42 ? 7.34 -31.281 -0.3 1 97.88 42 LEU B O 1
ATOM 2744 N N . GLU B 1 43 ? 5.176 -31.609 0.232 1 96.5 43 GLU B N 1
ATOM 2745 C CA . GLU B 1 43 ? 4.965 -32.562 -0.844 1 96.5 43 GLU B CA 1
ATOM 2746 C C . GLU B 1 43 ? 5.203 -31.938 -2.209 1 96.5 43 GLU B C 1
ATOM 2748 O O . GLU B 1 43 ? 5.668 -32.594 -3.139 1 96.5 43 GLU B O 1
ATOM 2753 N N . ASN B 1 44 ? 4.922 -30.656 -2.33 1 98 44 ASN B N 1
ATOM 2754 C CA . ASN B 1 44 ? 5.133 -29.938 -3.586 1 98 44 ASN B CA 1
ATOM 2755 C C . ASN B 1 44 ? 6.613 -29.891 -3.959 1 98 44 ASN B C 1
ATOM 2757 O O . ASN B 1 44 ? 6.957 -29.672 -5.125 1 98 44 ASN B O 1
ATOM 2761 N N . LEU B 1 45 ? 7.496 -30.109 -2.965 1 98.5 45 LEU B N 1
ATOM 2762 C CA . LEU B 1 45 ? 8.938 -29.984 -3.182 1 98.5 45 LEU B CA 1
ATOM 2763 C C . LEU B 1 45 ? 9.602 -31.359 -3.223 1 98.5 45 LEU B C 1
ATOM 2765 O O . LEU B 1 45 ? 10.828 -31.453 -3.268 1 98.5 45 LEU B O 1
ATOM 2769 N N . ARG B 1 46 ? 8.859 -32.406 -3.148 1 97.12 46 ARG B N 1
ATOM 2770 C CA . ARG B 1 46 ? 9.406 -33.75 -3.061 1 97.12 46 ARG B CA 1
ATOM 2771 C C . ARG B 1 46 ? 10.32 -34.062 -4.242 1 97.12 46 ARG B C 1
ATOM 2773 O O . ARG B 1 46 ? 11.453 -34.531 -4.062 1 97.12 46 ARG B O 1
ATOM 2780 N N . ARG B 1 47 ? 9.836 -33.812 -5.441 1 96 47 ARG B N 1
ATOM 2781 C CA . ARG B 1 47 ? 10.617 -34.094 -6.641 1 96 47 ARG B CA 1
ATOM 2782 C C . ARG B 1 47 ? 11.922 -33.281 -6.648 1 96 47 ARG B C 1
ATOM 2784 O O . ARG B 1 47 ? 12.977 -33.812 -7 1 96 47 ARG B O 1
ATOM 2791 N N . ALA B 1 48 ? 11.781 -32 -6.336 1 97.75 48 ALA B N 1
ATOM 2792 C CA . ALA B 1 48 ? 12.961 -31.156 -6.27 1 97.75 48 ALA B CA 1
ATOM 2793 C C . ALA B 1 48 ? 13.969 -31.688 -5.254 1 97.75 48 ALA B C 1
ATOM 2795 O O . ALA B 1 48 ? 15.172 -31.688 -5.512 1 97.75 48 ALA B O 1
ATOM 2796 N N . ARG B 1 49 ? 13.484 -32.062 -4.125 1 97.38 49 ARG B N 1
ATOM 2797 C CA . ARG B 1 49 ? 14.344 -32.562 -3.066 1 97.38 49 ARG B CA 1
ATOM 2798 C C . ARG B 1 49 ? 15.016 -33.875 -3.498 1 97.38 49 ARG B C 1
ATOM 2800 O O . ARG B 1 49 ? 16.219 -34.062 -3.266 1 97.38 49 ARG B O 1
ATOM 2807 N N . ASP B 1 50 ? 14.273 -34.719 -4.102 1 97.38 50 ASP B N 1
ATOM 2808 C CA . ASP B 1 50 ? 14.797 -36.031 -4.543 1 97.38 50 ASP B CA 1
ATOM 2809 C C . ASP B 1 50 ? 15.898 -35.844 -5.59 1 97.38 50 ASP B C 1
ATOM 2811 O O . ASP B 1 50 ? 16.906 -36.531 -5.57 1 97.38 50 ASP B O 1
ATOM 2815 N N . ARG B 1 51 ? 15.75 -34.875 -6.41 1 96.94 51 ARG B N 1
ATOM 2816 C CA . ARG B 1 51 ? 16.641 -34.719 -7.551 1 96.94 51 ARG B CA 1
ATOM 2817 C C . ARG B 1 51 ? 17.812 -33.781 -7.203 1 96.94 51 ARG B C 1
ATOM 2819 O O . ARG B 1 51 ? 18.922 -33.969 -7.719 1 96.94 51 ARG B O 1
ATOM 2826 N N . HIS B 1 52 ? 17.516 -32.781 -6.375 1 96.19 52 HIS B N 1
ATOM 2827 C CA . HIS B 1 52 ? 18.484 -31.719 -6.176 1 96.19 52 HIS B CA 1
ATOM 2828 C C . HIS B 1 52 ? 18.625 -31.375 -4.699 1 96.19 52 HIS B C 1
ATOM 2830 O O . HIS B 1 52 ? 18.812 -30.203 -4.352 1 96.19 52 HIS B O 1
ATOM 2836 N N . GLY B 1 53 ? 18.516 -32.281 -3.828 1 95.06 53 GLY B N 1
ATOM 2837 C CA . GLY B 1 53 ? 18.453 -32.094 -2.391 1 95.06 53 GLY B CA 1
ATOM 2838 C C . GLY B 1 53 ? 19.641 -31.312 -1.849 1 95.06 53 GLY B C 1
ATOM 2839 O O . GLY B 1 53 ? 19.5 -30.5 -0.934 1 95.06 53 GLY B O 1
ATOM 2840 N N . ALA B 1 54 ? 20.797 -31.5 -2.396 1 96.06 54 ALA B N 1
ATOM 2841 C CA . ALA B 1 54 ? 22.031 -30.891 -1.899 1 96.06 54 ALA B CA 1
ATOM 2842 C C . ALA B 1 54 ? 22.031 -29.375 -2.129 1 96.06 54 ALA B C 1
ATOM 2844 O O . ALA B 1 54 ? 22.719 -28.641 -1.426 1 96.06 54 ALA B O 1
ATOM 2845 N N . ARG B 1 55 ? 21.203 -28.953 -3.088 1 97.75 55 ARG B N 1
ATOM 2846 C CA . ARG B 1 55 ? 21.203 -27.531 -3.434 1 97.75 55 ARG B CA 1
ATOM 2847 C C . ARG B 1 55 ? 19.906 -26.859 -2.975 1 97.75 55 ARG B C 1
ATOM 2849 O O . ARG B 1 55 ? 19.641 -25.719 -3.326 1 97.75 55 ARG B O 1
ATOM 2856 N N . LEU B 1 56 ? 19.125 -27.594 -2.232 1 98.62 56 LEU B N 1
ATOM 2857 C CA . LEU B 1 56 ? 17.828 -27.078 -1.771 1 98.62 56 LEU B CA 1
ATOM 2858 C C . LEU B 1 56 ? 17.781 -27.016 -0.248 1 98.62 56 LEU B C 1
ATOM 2860 O O . LEU B 1 56 ? 18.016 -28.031 0.423 1 98.62 56 LEU B O 1
ATOM 2864 N N . THR B 1 57 ? 17.578 -25.875 0.311 1 98.44 57 THR B N 1
ATOM 2865 C CA . THR B 1 57 ? 17.312 -25.688 1.733 1 98.44 57 THR B CA 1
ATOM 2866 C C . THR B 1 57 ? 15.891 -25.172 1.961 1 98.44 57 THR B C 1
ATOM 2868 O O . THR B 1 57 ? 15.461 -24.219 1.302 1 98.44 57 THR B O 1
ATOM 2871 N N . VAL B 1 58 ? 15.172 -25.828 2.809 1 98.69 58 VAL B N 1
ATOM 2872 C CA . VAL B 1 58 ? 13.805 -25.406 3.117 1 98.69 58 VAL B CA 1
ATOM 2873 C C . VAL B 1 58 ? 13.719 -24.938 4.57 1 98.69 58 VAL B C 1
ATOM 2875 O O . VAL B 1 58 ? 14.102 -25.672 5.488 1 98.69 58 VAL B O 1
ATOM 2878 N N . VAL B 1 59 ? 13.273 -23.75 4.77 1 98.44 59 VAL B N 1
ATOM 2879 C CA . VAL B 1 59 ? 13.039 -23.188 6.098 1 98.44 59 VAL B CA 1
ATOM 2880 C C . VAL B 1 59 ? 11.547 -22.922 6.281 1 98.44 59 VAL B C 1
ATOM 2882 O O . VAL B 1 59 ? 10.953 -22.156 5.523 1 98.44 59 VAL B O 1
ATOM 2885 N N . VAL B 1 60 ? 10.945 -23.578 7.211 1 98.62 60 VAL B N 1
ATOM 2886 C CA . VAL B 1 60 ? 9.539 -23.312 7.527 1 98.62 60 VAL B CA 1
ATOM 2887 C C . VAL B 1 60 ? 9.438 -22.062 8.406 1 98.62 60 VAL B C 1
ATOM 2889 O O . VAL B 1 60 ? 9.734 -22.109 9.602 1 98.62 60 VAL B O 1
ATOM 2892 N N . GLU B 1 61 ? 9.07 -20.969 7.836 1 98.25 61 GLU B N 1
ATOM 2893 C CA . GLU B 1 61 ? 9 -19.672 8.5 1 98.25 61 GLU B CA 1
ATOM 2894 C C . GLU B 1 61 ? 8.016 -18.75 7.797 1 98.25 61 GLU B C 1
ATOM 2896 O O . GLU B 1 61 ? 7.73 -18.922 6.609 1 98.25 61 GLU B O 1
ATOM 2901 N N . ASP B 1 62 ? 7.438 -17.875 8.562 1 98.38 62 ASP B N 1
ATOM 2902 C CA . ASP B 1 62 ? 6.527 -16.844 8.055 1 98.38 62 ASP B CA 1
ATOM 2903 C C . ASP B 1 62 ? 7.297 -15.602 7.609 1 98.38 62 ASP B C 1
ATOM 2905 O O . ASP B 1 62 ? 8.203 -15.148 8.305 1 98.38 62 ASP B O 1
ATOM 2909 N N . VAL B 1 63 ? 7 -15.07 6.461 1 97.88 63 VAL B N 1
ATOM 2910 C CA . VAL B 1 63 ? 7.727 -13.914 5.941 1 97.88 63 VAL B CA 1
ATOM 2911 C C . VAL B 1 63 ? 7.508 -12.711 6.855 1 97.88 63 VAL B C 1
ATOM 2913 O O . VAL B 1 63 ? 8.266 -11.742 6.801 1 97.88 63 VAL B O 1
ATOM 2916 N N . THR B 1 64 ? 6.418 -12.695 7.656 1 97.56 64 THR B N 1
ATOM 2917 C CA . THR B 1 64 ? 6.168 -11.586 8.57 1 97.56 64 THR B CA 1
ATOM 2918 C C . THR B 1 64 ? 7.059 -11.695 9.805 1 97.56 64 THR B C 1
ATOM 2920 O O . THR B 1 64 ? 7.07 -10.797 10.648 1 97.56 64 THR B O 1
ATOM 2923 N N . SER B 1 65 ? 7.816 -12.789 9.875 1 97.56 65 SER B N 1
ATOM 2924 C CA . SER B 1 65 ? 8.68 -13.023 11.023 1 97.56 65 SER B CA 1
ATOM 2925 C C . SER B 1 65 ? 9.922 -12.141 10.977 1 97.56 65 SER B C 1
ATOM 2927 O O . SER B 1 65 ? 10.5 -11.93 9.906 1 97.56 65 SER B O 1
ATOM 2929 N N . ALA B 1 66 ? 10.32 -11.688 12.125 1 94.75 66 ALA B N 1
ATOM 2930 C CA . ALA B 1 66 ? 11.555 -10.906 12.211 1 94.75 66 ALA B CA 1
ATOM 2931 C C . ALA B 1 66 ? 12.773 -11.758 11.875 1 94.75 66 ALA B C 1
ATOM 2933 O O . ALA B 1 66 ? 13.844 -11.227 11.586 1 94.75 66 ALA B O 1
ATOM 2934 N N . ALA B 1 67 ? 12.602 -13.062 11.844 1 96.75 67 ALA B N 1
ATOM 2935 C CA . ALA B 1 67 ? 13.703 -13.992 11.594 1 96.75 67 ALA B CA 1
ATOM 2936 C C . ALA B 1 67 ? 14.203 -13.875 10.156 1 96.75 67 ALA B C 1
ATOM 2938 O O . ALA B 1 67 ? 15.328 -14.273 9.844 1 96.75 67 ALA B O 1
ATOM 2939 N N . ILE B 1 68 ? 13.383 -13.344 9.273 1 97.44 68 ILE B N 1
ATOM 2940 C CA . ILE B 1 68 ? 13.727 -13.281 7.855 1 97.44 68 ILE B CA 1
ATOM 2941 C C . ILE B 1 68 ? 14.984 -12.438 7.664 1 97.44 68 ILE B C 1
ATOM 2943 O O . ILE B 1 68 ? 15.836 -12.758 6.832 1 97.44 68 ILE B O 1
ATOM 2947 N N . GLY B 1 69 ? 15.125 -11.383 8.445 1 95.69 69 GLY B N 1
ATOM 2948 C CA . GLY B 1 69 ? 16.297 -10.523 8.359 1 95.69 69 GLY B CA 1
ATOM 2949 C C . GLY B 1 69 ? 17.578 -11.227 8.727 1 95.69 69 GLY B C 1
ATOM 2950 O O . GLY B 1 69 ? 18.578 -11.133 8.016 1 95.69 69 GLY B O 1
ATOM 2951 N N . SER B 1 70 ? 17.531 -11.945 9.844 1 96.31 70 SER B N 1
ATOM 2952 C CA . SER B 1 70 ? 18.719 -12.664 10.289 1 96.31 70 SER B CA 1
ATOM 2953 C C . SER B 1 70 ? 19.094 -13.773 9.32 1 96.31 70 SER B C 1
ATOM 2955 O O . SER B 1 70 ? 20.281 -14.047 9.102 1 96.31 70 SER B O 1
ATOM 2957 N N . LEU B 1 71 ? 18.094 -14.398 8.781 1 97.25 71 LEU B N 1
ATOM 2958 C CA . LEU B 1 71 ? 18.359 -15.414 7.77 1 97.25 71 LEU B CA 1
ATOM 2959 C C . LEU B 1 71 ? 19.062 -14.812 6.555 1 97.25 71 LEU B C 1
ATOM 2961 O O . LEU B 1 71 ? 19.969 -15.43 5.988 1 97.25 71 LEU B O 1
ATOM 2965 N N . ALA B 1 72 ? 18.625 -13.641 6.152 1 97.81 72 ALA B N 1
ATOM 2966 C CA . ALA B 1 72 ? 19.188 -12.961 4.996 1 97.81 72 ALA B CA 1
ATOM 2967 C C . ALA B 1 72 ? 20.672 -12.68 5.199 1 97.81 72 ALA B C 1
ATOM 2969 O O . ALA B 1 72 ? 21.484 -12.891 4.289 1 97.81 72 ALA B O 1
ATOM 2970 N N . GLU B 1 73 ? 21.031 -12.234 6.391 1 96.5 73 GLU B N 1
ATOM 2971 C CA . GLU B 1 73 ? 22.422 -11.922 6.715 1 96.5 73 GLU B CA 1
ATOM 2972 C C . GLU B 1 73 ? 23.281 -13.188 6.707 1 96.5 73 GLU B C 1
ATOM 2974 O O . GLU B 1 73 ? 24.406 -13.172 6.227 1 96.5 73 GLU B O 1
ATOM 2979 N N . ARG B 1 74 ? 22.766 -14.25 7.199 1 96.62 74 ARG B N 1
ATOM 2980 C CA . ARG B 1 74 ? 23.516 -15.5 7.309 1 96.62 74 ARG B CA 1
ATOM 2981 C C . ARG B 1 74 ? 23.656 -16.172 5.949 1 96.62 74 ARG B C 1
ATOM 2983 O O . ARG B 1 74 ? 24.719 -16.719 5.633 1 96.62 74 ARG B O 1
ATOM 2990 N N . ARG B 1 75 ? 22.609 -16.172 5.125 1 96.69 75 ARG B N 1
ATOM 2991 C CA . ARG B 1 75 ? 22.562 -16.953 3.895 1 96.69 75 ARG B CA 1
ATOM 2992 C C . ARG B 1 75 ? 23.109 -16.156 2.719 1 96.69 75 ARG B C 1
ATOM 2994 O O . ARG B 1 75 ? 23.594 -16.734 1.738 1 96.69 75 ARG B O 1
ATOM 3001 N N . GLY B 1 76 ? 22.984 -14.766 2.809 1 97.62 76 GLY B N 1
ATOM 3002 C CA . GLY B 1 76 ? 23.5 -13.93 1.734 1 97.62 76 GLY B CA 1
ATOM 3003 C C . GLY B 1 76 ? 22.797 -14.172 0.407 1 97.62 76 GLY B C 1
ATOM 3004 O O . GLY B 1 76 ? 23.453 -14.352 -0.619 1 97.62 76 GLY B O 1
ATOM 3005 N N . TRP B 1 77 ? 21.5 -14.117 0.345 1 98.19 77 TRP B N 1
ATOM 3006 C CA . TRP B 1 77 ? 20.734 -14.406 -0.855 1 98.19 77 TRP B CA 1
ATOM 3007 C C . TRP B 1 77 ? 21.109 -13.469 -1.993 1 98.19 77 TRP B C 1
ATOM 3009 O O . TRP B 1 77 ? 21 -12.242 -1.865 1 98.19 77 TRP B O 1
ATOM 3019 N N . ARG B 1 78 ? 21.531 -14.055 -3.074 1 96.56 78 ARG B N 1
ATOM 3020 C CA . ARG B 1 78 ? 21.953 -13.258 -4.223 1 96.56 78 ARG B CA 1
ATOM 3021 C C . ARG B 1 78 ? 20.766 -12.539 -4.859 1 96.56 78 ARG B C 1
ATOM 3023 O O . ARG B 1 78 ? 20.891 -11.422 -5.348 1 96.56 78 ARG B O 1
ATOM 3030 N N . SER B 1 79 ? 19.656 -13.227 -4.961 1 98.12 79 SER B N 1
ATOM 3031 C CA . SER B 1 79 ? 18.375 -12.711 -5.457 1 98.12 79 SER B CA 1
ATOM 3032 C C . SER B 1 79 ? 17.203 -13.328 -4.703 1 98.12 79 SER B C 1
ATOM 3034 O O . SER B 1 79 ? 17.344 -14.359 -4.043 1 98.12 79 SER B O 1
ATOM 3036 N N . ILE B 1 80 ? 16.141 -12.656 -4.75 1 98.81 80 ILE B N 1
ATOM 3037 C CA . ILE B 1 80 ? 14.945 -13.117 -4.047 1 98.81 80 ILE B CA 1
ATOM 3038 C C . ILE B 1 80 ? 13.766 -13.156 -5.016 1 98.81 80 ILE B C 1
ATOM 3040 O O . ILE B 1 80 ? 13.508 -12.188 -5.73 1 98.81 80 ILE B O 1
ATOM 3044 N N . VAL B 1 81 ? 13.125 -14.281 -5.109 1 98.94 81 VAL B N 1
ATOM 3045 C CA . VAL B 1 81 ? 11.812 -14.43 -5.734 1 98.94 81 VAL B CA 1
ATOM 3046 C C . VAL B 1 81 ? 10.734 -14.438 -4.66 1 98.94 81 VAL B C 1
ATOM 3048 O O . VAL B 1 81 ? 10.586 -15.414 -3.92 1 98.94 81 VAL B O 1
ATOM 3051 N N . HIS B 1 82 ? 9.984 -13.367 -4.582 1 98.94 82 HIS B N 1
ATOM 3052 C CA . HIS B 1 82 ? 8.992 -13.211 -3.525 1 98.94 82 HIS B CA 1
ATOM 3053 C C . HIS B 1 82 ? 7.602 -13.594 -4.016 1 98.94 82 HIS B C 1
ATOM 3055 O O . HIS B 1 82 ? 6.887 -12.766 -4.586 1 98.94 82 HIS B O 1
ATOM 3061 N N . LEU B 1 83 ? 7.195 -14.805 -3.67 1 98.88 83 LEU B N 1
ATOM 3062 C CA . LEU B 1 83 ? 5.906 -15.328 -4.105 1 98.88 83 LEU B CA 1
ATOM 3063 C C . LEU B 1 83 ? 4.973 -15.531 -2.918 1 98.88 83 LEU B C 1
ATOM 3065 O O . LEU B 1 83 ? 3.771 -15.75 -3.1 1 98.88 83 LEU B O 1
ATOM 3069 N N . ALA B 1 84 ? 5.504 -15.492 -1.683 1 98.69 84 ALA B N 1
ATOM 3070 C CA . ALA B 1 84 ? 4.668 -15.68 -0.498 1 98.69 84 ALA B CA 1
ATOM 3071 C C . ALA B 1 84 ? 3.568 -14.625 -0.432 1 98.69 84 ALA B C 1
ATOM 3073 O O . ALA B 1 84 ? 3.842 -13.43 -0.545 1 98.69 84 ALA B O 1
ATOM 3074 N N . ALA B 1 85 ? 2.406 -15.031 -0.306 1 98 85 ALA B N 1
ATOM 3075 C CA . ALA B 1 85 ? 1.252 -14.141 -0.216 1 98 85 ALA B CA 1
ATOM 3076 C C . ALA B 1 85 ? 0.019 -14.891 0.281 1 98 85 ALA B C 1
ATOM 3078 O O . ALA B 1 85 ? -0.048 -16.109 0.192 1 98 85 ALA B O 1
ATOM 3079 N N . ARG B 1 86 ? -0.864 -14.211 0.887 1 95.44 86 ARG B N 1
ATOM 3080 C CA . ARG B 1 86 ? -2.248 -14.656 0.995 1 95.44 86 ARG B CA 1
ATOM 3081 C C . ARG B 1 86 ? -3.043 -14.281 -0.253 1 95.44 86 ARG B C 1
ATOM 3083 O O . ARG B 1 86 ? -3.607 -13.195 -0.335 1 95.44 86 ARG B O 1
ATOM 3090 N N . ALA B 1 87 ? -3.07 -15.211 -1.194 1 92.5 87 ALA B N 1
ATOM 3091 C CA . ALA B 1 87 ? -3.605 -14.93 -2.523 1 92.5 87 ALA B CA 1
ATOM 3092 C C . ALA B 1 87 ? -5.074 -15.328 -2.619 1 92.5 87 ALA B C 1
ATOM 3094 O O . ALA B 1 87 ? -5.426 -16.25 -3.361 1 92.5 87 ALA B O 1
ATOM 3095 N N . SER B 1 88 ? -5.953 -14.82 -1.866 1 91.19 88 SER B N 1
ATOM 3096 C CA . SER B 1 88 ? -7.387 -15.094 -1.862 1 91.19 88 SER B CA 1
ATOM 3097 C C . SER B 1 88 ? -8.195 -13.812 -1.7 1 91.19 88 SER B C 1
ATOM 3099 O O . SER B 1 88 ? -8.125 -13.156 -0.658 1 91.19 88 SER B O 1
ATOM 3101 N N . LEU B 1 89 ? -8.977 -13.508 -2.744 1 89.75 89 LEU B N 1
ATOM 3102 C CA . LEU B 1 89 ? -9.852 -12.344 -2.676 1 89.75 89 LEU B CA 1
ATOM 3103 C C . LEU B 1 89 ? -10.828 -12.469 -1.515 1 89.75 89 LEU B C 1
ATOM 3105 O O . LEU B 1 89 ? -11 -11.523 -0.742 1 89.75 89 LEU B O 1
ATOM 3109 N N . ARG B 1 90 ? -11.383 -13.641 -1.403 1 89.19 90 ARG B N 1
ATOM 3110 C CA . ARG B 1 90 ? -12.359 -13.891 -0.348 1 89.19 90 ARG B CA 1
ATOM 3111 C C . ARG B 1 90 ? -11.727 -13.766 1.031 1 89.19 90 ARG B C 1
ATOM 3113 O O . ARG B 1 90 ? -12.273 -13.117 1.92 1 89.19 90 ARG B O 1
ATOM 3120 N N . ALA B 1 91 ? -10.539 -14.383 1.183 1 92.62 91 ALA B N 1
ATOM 3121 C CA . ALA B 1 91 ? -9.859 -14.328 2.473 1 92.62 91 ALA B CA 1
ATOM 3122 C C . ALA B 1 91 ? -9.492 -12.891 2.844 1 92.62 91 ALA B C 1
ATOM 3124 O O . ALA B 1 91 ? -9.547 -12.516 4.016 1 92.62 91 ALA B O 1
ATOM 3125 N N . SER B 1 92 ? -9.109 -12.102 1.865 1 95.31 92 SER B N 1
ATOM 3126 C CA . SER B 1 92 ? -8.734 -10.711 2.133 1 95.31 92 SER B CA 1
ATOM 3127 C C . SER B 1 92 ? -9.922 -9.898 2.619 1 95.31 92 SER B C 1
ATOM 3129 O O . SER B 1 92 ? -9.773 -8.992 3.436 1 95.31 92 SER B O 1
ATOM 3131 N N . THR B 1 93 ? -11.117 -10.195 2.121 1 94.06 93 THR B N 1
ATOM 3132 C CA . THR B 1 93 ? -12.344 -9.516 2.533 1 94.06 93 THR B CA 1
ATOM 3133 C C . THR B 1 93 ? -12.711 -9.883 3.967 1 94.06 93 THR B C 1
ATOM 3135 O O . THR B 1 93 ? -13.109 -9.023 4.754 1 94.06 93 THR B O 1
ATOM 3138 N N . LEU B 1 94 ? -12.531 -11.18 4.281 1 94.88 94 LEU B N 1
ATOM 3139 C CA . LEU B 1 94 ? -12.922 -11.695 5.59 1 94.88 94 LEU B CA 1
ATOM 3140 C C . LEU B 1 94 ? -11.961 -11.211 6.672 1 94.88 94 LEU B C 1
ATOM 3142 O O . LEU B 1 94 ? -12.359 -11.023 7.824 1 94.88 94 LEU B O 1
ATOM 3146 N N . ASP B 1 95 ? -10.75 -11.047 6.312 1 96.75 95 ASP B N 1
ATOM 3147 C CA . ASP B 1 95 ? -9.711 -10.617 7.254 1 96.75 95 ASP B CA 1
ATOM 3148 C C . ASP B 1 95 ? -8.688 -9.719 6.566 1 96.75 95 ASP B C 1
ATOM 3150 O O . ASP B 1 95 ? -7.535 -10.125 6.367 1 96.75 95 ASP B O 1
ATOM 3154 N N . PRO B 1 96 ? -9.078 -8.453 6.34 1 97.56 96 PRO B N 1
ATOM 3155 C CA . PRO B 1 96 ? -8.18 -7.555 5.609 1 97.56 96 PRO B CA 1
ATOM 3156 C C . PRO B 1 96 ? -6.906 -7.238 6.387 1 97.56 96 PRO B C 1
ATOM 3158 O O . PRO B 1 96 ? -5.875 -6.926 5.789 1 97.56 96 PRO B O 1
ATOM 3161 N N . VAL B 1 97 ? -6.945 -7.293 7.73 1 98 97 VAL B N 1
ATOM 3162 C CA . VAL B 1 97 ? -5.773 -6.988 8.547 1 98 97 VAL B CA 1
ATOM 3163 C C . VAL B 1 97 ? -4.707 -8.062 8.344 1 98 97 VAL B C 1
ATOM 3165 O O . VAL B 1 97 ? -3.547 -7.746 8.07 1 98 97 VAL B O 1
ATOM 3168 N N . ARG B 1 98 ? -5.109 -9.336 8.453 1 97.69 98 ARG B N 1
ATOM 3169 C CA . ARG B 1 98 ? -4.156 -10.422 8.227 1 97.69 98 ARG B CA 1
ATOM 3170 C C . ARG B 1 98 ? -3.639 -10.398 6.789 1 97.69 98 ARG B C 1
ATOM 3172 O O . ARG B 1 98 ? -2.465 -10.688 6.543 1 97.69 98 ARG B O 1
ATOM 3179 N N . ASP B 1 99 ? -4.527 -10.156 5.906 1 98 99 ASP B N 1
ATOM 3180 C CA . ASP B 1 99 ? -4.129 -10.039 4.508 1 98 99 ASP B CA 1
ATOM 3181 C C . ASP B 1 99 ? -3.035 -8.984 4.336 1 98 99 ASP B C 1
ATOM 3183 O O . ASP B 1 99 ? -2.014 -9.25 3.697 1 98 99 ASP B O 1
ATOM 3187 N N . ALA B 1 100 ? -3.191 -7.797 4.895 1 98.69 100 ALA B N 1
ATOM 3188 C CA . ALA B 1 100 ? -2.211 -6.719 4.809 1 98.69 100 ALA B CA 1
ATOM 3189 C C . ALA B 1 100 ? -0.917 -7.094 5.523 1 98.69 100 ALA B C 1
ATOM 3191 O O . ALA B 1 100 ? 0.175 -6.738 5.074 1 98.69 100 ALA B O 1
ATOM 3192 N N . GLU B 1 101 ? -1.059 -7.73 6.633 1 98.38 101 GLU B N 1
ATOM 3193 C CA . GLU B 1 101 ? 0.125 -8.164 7.371 1 98.38 101 GLU B CA 1
ATOM 3194 C C . GLU B 1 101 ? 1.028 -9.031 6.504 1 98.38 101 GLU B C 1
ATOM 3196 O O . GLU B 1 101 ? 2.234 -8.797 6.422 1 98.38 101 GLU B O 1
ATOM 3201 N N . VAL B 1 102 ? 0.447 -9.969 5.859 1 98.5 102 VAL B N 1
ATOM 3202 C CA . VAL B 1 102 ? 1.233 -10.914 5.078 1 98.5 102 VAL B CA 1
ATOM 3203 C C . VAL B 1 102 ? 1.676 -10.266 3.77 1 98.5 102 VAL B C 1
ATOM 3205 O O . VAL B 1 102 ? 2.859 -10.289 3.424 1 98.5 102 VAL B O 1
ATOM 3208 N N . ASN B 1 103 ? 0.801 -9.672 3.055 1 98.69 103 ASN B N 1
ATOM 3209 C CA . ASN B 1 103 ? 1.064 -9.234 1.688 1 98.69 103 ASN B CA 1
ATOM 3210 C C . ASN B 1 103 ? 1.844 -7.926 1.658 1 98.69 103 ASN B C 1
ATOM 3212 O O . ASN B 1 103 ? 2.631 -7.688 0.74 1 98.69 103 ASN B O 1
ATOM 3216 N N . VAL B 1 104 ? 1.631 -7.055 2.666 1 98.88 104 VAL B N 1
ATOM 3217 C CA . VAL B 1 104 ? 2.324 -5.77 2.654 1 98.88 104 VAL B CA 1
ATOM 3218 C C . VAL B 1 104 ? 3.516 -5.816 3.609 1 98.88 104 VAL B C 1
ATOM 3220 O O . VAL B 1 104 ? 4.664 -5.688 3.184 1 98.88 104 VAL B O 1
ATOM 3223 N N . LEU B 1 105 ? 3.254 -6.094 4.887 1 98.56 105 LEU B N 1
ATOM 3224 C CA . LEU B 1 105 ? 4.352 -6.109 5.844 1 98.56 105 LEU B CA 1
ATOM 3225 C C . LEU B 1 105 ? 5.352 -7.211 5.508 1 98.56 105 LEU B C 1
ATOM 3227 O O . LEU B 1 105 ? 6.562 -7.02 5.648 1 98.56 105 LEU B O 1
ATOM 3231 N N . GLY B 1 106 ? 4.797 -8.367 5.125 1 98.69 106 GLY B N 1
ATOM 3232 C CA . GLY B 1 106 ? 5.691 -9.422 4.668 1 98.69 106 GLY B CA 1
ATOM 3233 C C . GLY B 1 106 ? 6.598 -8.984 3.533 1 98.69 106 GLY B C 1
ATOM 3234 O O . GLY B 1 106 ? 7.793 -9.281 3.539 1 98.69 106 GLY B O 1
ATOM 3235 N N . THR B 1 107 ? 6.055 -8.266 2.555 1 98.81 107 THR B N 1
ATOM 3236 C CA . THR B 1 107 ? 6.84 -7.758 1.433 1 98.81 107 THR B CA 1
ATOM 3237 C C . THR B 1 107 ? 7.891 -6.766 1.911 1 98.81 107 THR B C 1
ATOM 3239 O O . THR B 1 107 ? 9.039 -6.812 1.473 1 98.81 107 THR B O 1
ATOM 3242 N N . VAL B 1 108 ? 7.543 -5.863 2.82 1 98.75 108 VAL B N 1
ATOM 3243 C CA . VAL B 1 108 ? 8.484 -4.879 3.352 1 98.75 108 VAL B CA 1
ATOM 3244 C C . VAL B 1 108 ? 9.625 -5.594 4.074 1 98.75 108 VAL B C 1
ATOM 3246 O O . VAL B 1 108 ? 10.789 -5.207 3.945 1 98.75 108 VAL B O 1
ATOM 3249 N N . ARG B 1 109 ? 9.312 -6.629 4.828 1 98.56 109 ARG B N 1
ATOM 3250 C CA . ARG B 1 109 ? 10.328 -7.402 5.523 1 98.56 109 ARG B CA 1
ATOM 3251 C C . ARG B 1 109 ? 11.266 -8.094 4.535 1 98.56 109 ARG B C 1
ATOM 3253 O O . ARG B 1 109 ? 12.477 -8.172 4.77 1 98.56 109 ARG B O 1
ATOM 3260 N N . VAL B 1 110 ? 10.695 -8.586 3.465 1 98.62 110 VAL B N 1
ATOM 3261 C CA . VAL B 1 110 ? 11.5 -9.219 2.428 1 98.62 110 VAL B CA 1
ATOM 3262 C C . VAL B 1 110 ? 12.43 -8.195 1.788 1 98.62 110 VAL B C 1
ATOM 3264 O O . VAL B 1 110 ? 13.586 -8.492 1.5 1 98.62 110 VAL B O 1
ATOM 3267 N N . LEU B 1 111 ? 11.938 -7.004 1.54 1 98.38 111 LEU B N 1
ATOM 3268 C CA . LEU B 1 111 ? 12.758 -5.945 0.968 1 98.38 111 LEU B CA 1
ATOM 3269 C C . LEU B 1 111 ? 13.883 -5.555 1.924 1 98.38 111 LEU B C 1
ATOM 3271 O O . LEU B 1 111 ? 15.008 -5.301 1.493 1 98.38 111 LEU B O 1
ATOM 3275 N N . GLU B 1 112 ? 13.562 -5.48 3.203 1 97.69 112 GLU B N 1
ATOM 3276 C CA . GLU B 1 112 ? 14.602 -5.227 4.195 1 97.69 112 GLU B CA 1
ATOM 3277 C C . GLU B 1 112 ? 15.641 -6.344 4.207 1 97.69 112 GLU B C 1
ATOM 3279 O O . GLU B 1 112 ? 16.844 -6.09 4.363 1 97.69 112 GLU B O 1
ATOM 3284 N N . ALA B 1 113 ? 15.156 -7.566 4.102 1 98 113 ALA B N 1
ATOM 3285 C CA . ALA B 1 113 ? 16.062 -8.711 4.02 1 98 113 ALA B CA 1
ATOM 3286 C C . ALA B 1 113 ? 16.969 -8.609 2.801 1 98 113 ALA B C 1
ATOM 3288 O O . ALA B 1 113 ? 18.156 -8.93 2.877 1 98 113 ALA B O 1
ATOM 3289 N N . ALA B 1 114 ? 16.406 -8.219 1.675 1 98.19 114 ALA B N 1
ATOM 3290 C CA . ALA B 1 114 ? 17.203 -8.023 0.46 1 98.19 114 ALA B CA 1
ATOM 3291 C C . ALA B 1 114 ? 18.328 -7.023 0.687 1 98.19 114 ALA B C 1
ATOM 3293 O O . ALA B 1 114 ? 19.453 -7.242 0.252 1 98.19 114 ALA B O 1
ATOM 3294 N N . LYS B 1 115 ? 17.969 -5.926 1.343 1 97.12 115 LYS B N 1
ATOM 3295 C CA . LYS B 1 115 ? 18.984 -4.918 1.683 1 97.12 115 LYS B CA 1
ATOM 3296 C C . LYS B 1 115 ? 20.094 -5.516 2.543 1 97.12 115 LYS B C 1
ATOM 3298 O O . LYS B 1 115 ? 21.266 -5.336 2.25 1 97.12 115 LYS B O 1
ATOM 3303 N N . ARG B 1 116 ? 19.734 -6.25 3.551 1 96.75 116 ARG B N 1
ATOM 3304 C CA . ARG B 1 116 ? 20.672 -6.828 4.5 1 96.75 116 ARG B CA 1
ATOM 3305 C C . ARG B 1 116 ? 21.562 -7.863 3.824 1 96.75 116 ARG B C 1
ATOM 3307 O O . ARG B 1 116 ? 22.734 -8.008 4.18 1 96.75 116 ARG B O 1
ATOM 3314 N N . ALA B 1 117 ? 21.016 -8.57 2.863 1 97.38 117 ALA B N 1
ATOM 3315 C CA . ALA B 1 117 ? 21.75 -9.602 2.139 1 97.38 117 ALA B CA 1
ATOM 3316 C C . ALA B 1 117 ? 22.531 -8.992 0.977 1 97.38 117 ALA B C 1
ATOM 3318 O O . ALA B 1 117 ? 23.328 -9.68 0.33 1 97.38 117 ALA B O 1
ATOM 3319 N N . ARG B 1 118 ? 22.25 -7.656 0.732 1 96.38 118 ARG B N 1
ATOM 3320 C CA . ARG B 1 118 ? 22.797 -6.992 -0.45 1 96.38 118 ARG B CA 1
ATOM 3321 C C . ARG B 1 118 ? 22.406 -7.738 -1.723 1 96.38 118 ARG B C 1
ATOM 3323 O O . ARG B 1 118 ? 23.25 -7.957 -2.6 1 96.38 118 ARG B O 1
ATOM 3330 N N . SER B 1 119 ? 21.203 -8.195 -1.747 1 97.25 119 SER B N 1
ATOM 3331 C CA . SER B 1 119 ? 20.688 -8.914 -2.91 1 97.25 119 SER B CA 1
ATOM 3332 C C . SER B 1 119 ? 20.719 -8.039 -4.16 1 97.25 119 SER B C 1
ATOM 3334 O O . SER B 1 119 ? 20.516 -6.828 -4.086 1 97.25 119 SER B O 1
ATOM 3336 N N . ARG B 1 120 ? 20.922 -8.695 -5.258 1 95.44 120 ARG B N 1
ATOM 3337 C CA . ARG B 1 120 ? 21.016 -7.992 -6.531 1 95.44 120 ARG B CA 1
ATOM 3338 C C . ARG B 1 120 ? 19.625 -7.598 -7.039 1 95.44 120 ARG B C 1
ATOM 3340 O O . ARG B 1 120 ? 19.484 -6.57 -7.703 1 95.44 120 ARG B O 1
ATOM 3347 N N . LYS B 1 121 ? 18.672 -8.5 -6.711 1 97.62 121 LYS B N 1
ATOM 3348 C CA . LYS B 1 121 ? 17.359 -8.266 -7.332 1 97.62 121 LYS B CA 1
ATOM 3349 C C . LYS B 1 121 ? 16.25 -8.961 -6.551 1 97.62 121 LYS B C 1
ATOM 3351 O O . LYS B 1 121 ? 16.484 -10 -5.922 1 97.62 121 LYS B O 1
ATOM 3356 N N . VAL B 1 122 ? 15.117 -8.336 -6.59 1 98.75 122 VAL B N 1
ATOM 3357 C CA . VAL B 1 122 ? 13.891 -8.961 -6.094 1 98.75 122 VAL B CA 1
ATOM 3358 C C . VAL B 1 122 ? 12.891 -9.109 -7.238 1 98.75 122 VAL B C 1
ATOM 3360 O O . VAL B 1 122 ? 12.555 -8.133 -7.91 1 98.75 122 VAL B O 1
ATOM 3363 N N . VAL B 1 123 ? 12.453 -10.32 -7.547 1 98.94 123 VAL B N 1
ATOM 3364 C CA . VAL B 1 123 ? 11.32 -10.57 -8.438 1 98.94 123 VAL B CA 1
ATOM 3365 C C . VAL B 1 123 ? 10.039 -10.711 -7.621 1 98.94 123 VAL B C 1
ATOM 3367 O O . VAL B 1 123 ? 9.961 -11.555 -6.719 1 98.94 123 VAL B O 1
ATOM 3370 N N . PHE B 1 124 ? 9.109 -9.93 -7.895 1 98.94 124 PHE B N 1
ATOM 3371 C CA . PHE B 1 124 ? 7.891 -9.82 -7.102 1 98.94 124 PHE B CA 1
ATOM 3372 C C . PHE B 1 124 ? 6.688 -10.336 -7.887 1 98.94 124 PHE B C 1
ATOM 3374 O O . PHE B 1 124 ? 6.512 -9.992 -9.055 1 98.94 124 PHE B O 1
ATOM 3381 N N . ALA B 1 125 ? 5.906 -11.133 -7.238 1 98.88 125 ALA B N 1
ATOM 3382 C CA . ALA B 1 125 ? 4.652 -11.602 -7.824 1 98.88 125 ALA B CA 1
ATOM 3383 C C . ALA B 1 125 ? 3.516 -10.625 -7.543 1 98.88 125 ALA B C 1
ATOM 3385 O O . ALA B 1 125 ? 2.988 -10.586 -6.43 1 98.88 125 ALA B O 1
ATOM 3386 N N . ALA B 1 126 ? 3.152 -9.867 -8.508 1 98.75 126 ALA B N 1
ATOM 3387 C CA . ALA B 1 126 ? 1.926 -9.07 -8.445 1 98.75 126 ALA B CA 1
ATOM 3388 C C . ALA B 1 126 ? 0.732 -9.867 -8.969 1 98.75 126 ALA B C 1
ATOM 3390 O O . ALA B 1 126 ? 0.718 -11.102 -8.898 1 98.75 126 ALA B O 1
ATOM 3391 N N . SER B 1 127 ? -0.398 -9.211 -9.258 1 98.12 127 SER B N 1
ATOM 3392 C CA . SER B 1 127 ? -1.635 -9.875 -9.656 1 98.12 127 SER B CA 1
ATOM 3393 C C . SER B 1 127 ? -2.467 -8.977 -10.57 1 98.12 127 SER B C 1
ATOM 3395 O O . SER B 1 127 ? -2.463 -7.758 -10.422 1 98.12 127 SER B O 1
ATOM 3397 N N . ALA B 1 128 ? -3.205 -9.617 -11.414 1 98 128 ALA B N 1
ATOM 3398 C CA . ALA B 1 128 ? -4.141 -8.883 -12.266 1 98 128 ALA B CA 1
ATOM 3399 C C . ALA B 1 128 ? -5.133 -8.086 -11.43 1 98 128 ALA B C 1
ATOM 3401 O O . ALA B 1 128 ? -5.73 -7.121 -11.914 1 98 128 ALA B O 1
ATOM 3402 N N . ALA B 1 129 ? -5.27 -8.422 -10.164 1 96.88 129 ALA B N 1
ATOM 3403 C CA . ALA B 1 129 ? -6.195 -7.762 -9.25 1 96.88 129 ALA B CA 1
ATOM 3404 C C . ALA B 1 129 ? -5.828 -6.293 -9.07 1 96.88 129 ALA B C 1
ATOM 3406 O O . ALA B 1 129 ? -6.641 -5.496 -8.586 1 96.88 129 ALA B O 1
ATOM 3407 N N . ILE B 1 130 ? -4.609 -5.859 -9.461 1 98.25 130 ILE B N 1
ATOM 3408 C CA . ILE B 1 130 ? -4.168 -4.484 -9.242 1 98.25 130 ILE B CA 1
ATOM 3409 C C . ILE B 1 130 ? -4.891 -3.551 -10.211 1 98.25 130 ILE B C 1
ATOM 3411 O O . ILE B 1 130 ? -4.957 -2.342 -9.984 1 98.25 130 ILE B O 1
ATOM 3415 N N . TYR B 1 131 ? -5.402 -4.086 -11.32 1 97.88 131 TYR B N 1
ATOM 3416 C CA . TYR B 1 131 ? -5.938 -3.252 -12.391 1 97.88 131 TYR B CA 1
ATOM 3417 C C . TYR B 1 131 ? -7.402 -2.914 -12.141 1 97.88 131 TYR B C 1
ATOM 3419 O O . TYR B 1 131 ? -7.898 -1.888 -12.609 1 97.88 131 TYR B O 1
ATOM 3427 N N . GLY B 1 132 ? -8.125 -3.793 -11.367 1 95.69 132 GLY B N 1
ATOM 3428 C CA . GLY B 1 132 ? -9.555 -3.604 -11.234 1 95.69 132 GLY B CA 1
ATOM 3429 C C . GLY B 1 132 ? -10.305 -3.742 -12.547 1 95.69 132 GLY B C 1
ATOM 3430 O O . GLY B 1 132 ? -9.938 -4.57 -13.391 1 95.69 132 GLY B O 1
ATOM 3431 N N . ASP B 1 133 ? -11.414 -3.068 -12.688 1 93.88 133 ASP B N 1
ATOM 3432 C CA . ASP B 1 133 ? -12.273 -3.125 -13.867 1 93.88 133 ASP B CA 1
ATOM 3433 C C . ASP B 1 133 ? -11.797 -2.145 -14.945 1 93.88 133 ASP B C 1
ATOM 3435 O O . ASP B 1 133 ? -11.977 -0.934 -14.805 1 93.88 133 ASP B O 1
ATOM 3439 N N . GLN B 1 134 ? -11.258 -2.678 -16.031 1 95.75 134 GLN B N 1
ATOM 3440 C CA . GLN B 1 134 ? -10.719 -1.851 -17.094 1 95.75 134 GLN B CA 1
ATOM 3441 C C . GLN B 1 134 ? -11.602 -1.92 -18.344 1 95.75 134 GLN B C 1
ATOM 3443 O O . GLN B 1 134 ? -12.133 -2.98 -18.672 1 95.75 134 GLN B O 1
ATOM 3448 N N . ARG B 1 135 ? -11.695 -0.872 -19.031 1 93.38 135 ARG B N 1
ATOM 3449 C CA . ARG B 1 135 ? -12.547 -0.797 -20.219 1 93.38 135 ARG B CA 1
ATOM 3450 C C . ARG B 1 135 ? -11.859 -1.431 -21.422 1 93.38 135 ARG B C 1
ATOM 3452 O O . ARG B 1 135 ? -12.5 -2.135 -22.219 1 93.38 135 ARG B O 1
ATOM 3459 N N . ALA B 1 136 ? -10.602 -1.201 -21.594 1 96.62 136 ALA B N 1
ATOM 3460 C CA . ALA B 1 136 ? -9.852 -1.691 -22.75 1 96.62 136 ALA B CA 1
ATOM 3461 C C . ALA B 1 136 ? -9.164 -3.016 -22.438 1 96.62 136 ALA B C 1
ATOM 3463 O O . ALA B 1 136 ? -8.445 -3.127 -21.438 1 96.62 136 ALA B O 1
ATOM 3464 N N . LEU B 1 137 ? -9.359 -4.035 -23.297 1 97.69 137 LEU B N 1
ATOM 3465 C CA . LEU B 1 137 ? -8.727 -5.34 -23.172 1 97.69 137 LEU B CA 1
ATOM 3466 C C . LEU B 1 137 ? -8 -5.723 -24.453 1 97.69 137 LEU B C 1
ATOM 3468 O O . LEU B 1 137 ? -8.445 -5.379 -25.547 1 97.69 137 LEU B O 1
ATOM 3472 N N . PRO B 1 138 ? -7.008 -6.434 -24.406 1 98.69 138 PRO B N 1
ATOM 3473 C CA . PRO B 1 138 ? -6.332 -6.816 -23.156 1 98.69 138 PRO B CA 1
ATOM 3474 C C . PRO B 1 138 ? -5.668 -5.633 -22.453 1 98.69 138 PRO B C 1
ATOM 3476 O O . PRO B 1 138 ? -5.246 -4.68 -23.125 1 98.69 138 PRO B O 1
ATOM 3479 N N . ILE B 1 139 ? -5.582 -5.684 -21.125 1 98.81 139 ILE B N 1
ATOM 3480 C CA . ILE B 1 139 ? -5.066 -4.594 -20.312 1 98.81 139 ILE B CA 1
ATOM 3481 C C . ILE B 1 139 ? -3.557 -4.477 -20.5 1 98.81 139 ILE B C 1
ATOM 3483 O O . ILE B 1 139 ? -2.83 -5.465 -20.391 1 98.81 139 ILE B O 1
ATOM 3487 N N . ARG B 1 140 ? -3.08 -3.354 -20.844 1 98.62 140 ARG B N 1
ATOM 3488 C CA . ARG B 1 140 ? -1.652 -3.064 -20.938 1 98.62 140 ARG B CA 1
ATOM 3489 C C . ARG B 1 140 ? -1.108 -2.531 -19.625 1 98.62 140 ARG B C 1
ATOM 3491 O O . ARG B 1 140 ? -1.866 -2.025 -18.781 1 98.62 140 ARG B O 1
ATOM 3498 N N . GLU B 1 141 ? 0.202 -2.621 -19.438 1 98.69 141 GLU B N 1
ATOM 3499 C CA . GLU B 1 141 ? 0.841 -2.301 -18.172 1 98.69 141 GLU B CA 1
ATOM 3500 C C . GLU B 1 141 ? 0.684 -0.821 -17.828 1 98.69 141 GLU B C 1
ATOM 3502 O O . GLU B 1 141 ? 0.836 -0.424 -16.672 1 98.69 141 GLU B O 1
ATOM 3507 N N . GLU B 1 142 ? 0.369 0.019 -18.781 1 97.06 142 GLU B N 1
ATOM 3508 C CA . GLU B 1 142 ? 0.208 1.453 -18.562 1 97.06 142 GLU B CA 1
ATOM 3509 C C . GLU B 1 142 ? -1.166 1.772 -17.984 1 97.06 142 GLU B C 1
ATOM 3511 O O . GLU B 1 142 ? -1.405 2.891 -17.531 1 97.06 142 GLU B O 1
ATOM 3516 N N . ALA B 1 143 ? -2.076 0.784 -18 1 97.5 143 ALA B N 1
ATOM 3517 C CA . ALA B 1 143 ? -3.418 1.013 -17.469 1 97.5 143 ALA B CA 1
ATOM 3518 C C . ALA B 1 143 ? -3.363 1.505 -16.031 1 97.5 143 ALA B C 1
ATOM 3520 O O . ALA B 1 143 ? -2.482 1.107 -15.258 1 97.5 143 ALA B O 1
ATOM 3521 N N . PRO B 1 144 ? -4.285 2.412 -15.648 1 95.75 144 PRO B N 1
ATOM 3522 C CA . PRO B 1 144 ? -4.32 2.855 -14.258 1 95.75 144 PRO B CA 1
ATOM 3523 C C . PRO B 1 144 ? -4.559 1.706 -13.281 1 95.75 144 PRO B C 1
ATOM 3525 O O . PRO B 1 144 ? -5.324 0.786 -13.578 1 95.75 144 PRO B O 1
ATOM 3528 N N . LEU B 1 145 ? -3.873 1.755 -12.164 1 97.12 145 LEU B N 1
ATOM 3529 C CA . LEU B 1 145 ? -4.125 0.811 -11.078 1 97.12 145 LEU B CA 1
ATOM 3530 C C . LEU B 1 145 ? -5.375 1.203 -10.297 1 97.12 145 LEU B C 1
ATOM 3532 O O . LEU B 1 145 ? -5.516 2.355 -9.883 1 97.12 145 LEU B O 1
ATOM 3536 N N . ALA B 1 146 ? -6.312 0.309 -10.18 1 95.5 146 ALA B N 1
ATOM 3537 C CA . ALA B 1 146 ? -7.586 0.592 -9.523 1 95.5 146 ALA B CA 1
ATOM 3538 C C . ALA B 1 146 ? -8.141 -0.657 -8.844 1 95.5 146 ALA B C 1
ATOM 3540 O O . ALA B 1 146 ? -9.234 -1.119 -9.172 1 95.5 146 ALA B O 1
ATOM 3541 N N . PRO B 1 147 ? -7.371 -1.161 -7.848 1 96.25 147 PRO B N 1
ATOM 3542 C CA . PRO B 1 147 ? -7.812 -2.4 -7.207 1 96.25 147 PRO B CA 1
ATOM 3543 C C . PRO B 1 147 ? -9.188 -2.271 -6.559 1 96.25 147 PRO B C 1
ATOM 3545 O O . PRO B 1 147 ? -9.523 -1.216 -6.012 1 96.25 147 PRO B O 1
ATOM 3548 N N . MET B 1 148 ? -9.961 -3.35 -6.562 1 95.38 148 MET B N 1
ATOM 3549 C CA . MET B 1 148 ? -11.328 -3.365 -6.051 1 95.38 148 MET B CA 1
ATOM 3550 C C . MET B 1 148 ? -11.445 -4.312 -4.859 1 95.38 148 MET B C 1
ATOM 3552 O O . MET B 1 148 ? -12.555 -4.562 -4.371 1 95.38 148 MET B O 1
ATOM 3556 N N . SER B 1 149 ? -10.359 -4.883 -4.457 1 95.62 149 SER B N 1
ATOM 3557 C CA . SER B 1 149 ? -10.281 -5.797 -3.32 1 95.62 149 SER B CA 1
ATOM 3558 C C . SER B 1 149 ? -9.109 -5.449 -2.408 1 95.62 149 SER B C 1
ATOM 3560 O O . SER B 1 149 ? -8.172 -4.777 -2.828 1 95.62 149 SER B O 1
ATOM 3562 N N . PHE B 1 150 ? -9.227 -5.895 -1.106 1 97.69 150 PHE B N 1
ATOM 3563 C CA . PHE B 1 150 ? -8.117 -5.676 -0.183 1 97.69 150 PHE B CA 1
ATOM 3564 C C . PHE B 1 150 ? -6.871 -6.422 -0.644 1 97.69 150 PHE B C 1
ATOM 3566 O O . PHE B 1 150 ? -5.754 -5.926 -0.494 1 97.69 150 PHE B O 1
ATOM 3573 N N . TYR B 1 151 ? -7.051 -7.602 -1.273 1 97.12 151 TYR B N 1
ATOM 3574 C CA . TYR B 1 151 ? -5.941 -8.328 -1.881 1 97.12 151 TYR B CA 1
ATOM 3575 C C . TYR B 1 151 ? -5.262 -7.492 -2.957 1 97.12 151 TYR B C 1
ATOM 3577 O O . TYR B 1 151 ? -4.039 -7.34 -2.951 1 97.12 151 TYR B O 1
ATOM 3585 N N . GLY B 1 152 ? -6.055 -6.953 -3.881 1 97.88 152 GLY B N 1
ATOM 3586 C CA . GLY B 1 152 ? -5.508 -6.086 -4.918 1 97.88 152 GLY B CA 1
ATOM 3587 C C . GLY B 1 152 ? -4.773 -4.883 -4.363 1 97.88 152 GLY B C 1
ATOM 3588 O O . GLY B 1 152 ? -3.699 -4.527 -4.852 1 97.88 152 GLY B O 1
ATOM 3589 N N . ALA B 1 153 ? -5.363 -4.246 -3.35 1 98.5 153 ALA B N 1
ATOM 3590 C CA . ALA B 1 153 ? -4.723 -3.104 -2.699 1 98.5 153 ALA B CA 1
ATOM 3591 C C . ALA B 1 153 ? -3.365 -3.492 -2.123 1 98.5 153 ALA B C 1
ATOM 3593 O O . ALA B 1 153 ? -2.396 -2.734 -2.234 1 98.5 153 ALA B O 1
ATOM 3594 N N . GLY B 1 154 ? -3.305 -4.66 -1.493 1 98.75 154 GLY B N 1
ATOM 3595 C CA . GLY B 1 154 ? -2.043 -5.156 -0.967 1 98.75 154 GLY B CA 1
ATOM 3596 C C . GLY B 1 154 ? -0.987 -5.355 -2.039 1 98.75 154 GLY B C 1
ATOM 3597 O O . GLY B 1 154 ? 0.188 -5.047 -1.823 1 98.75 154 GLY B O 1
ATOM 3598 N N . LYS B 1 155 ? -1.392 -5.855 -3.162 1 98.81 155 LYS B N 1
ATOM 3599 C CA . LYS B 1 155 ? -0.448 -6.062 -4.258 1 98.81 155 LYS B CA 1
ATOM 3600 C C . LYS B 1 155 ? 0.031 -4.73 -4.828 1 98.81 155 LYS B C 1
ATOM 3602 O O . LYS B 1 155 ? 1.202 -4.59 -5.188 1 98.81 155 LYS B O 1
ATOM 3607 N N . VAL B 1 156 ? -0.86 -3.738 -4.934 1 98.81 156 VAL B N 1
ATOM 3608 C CA . VAL B 1 156 ? -0.426 -2.406 -5.344 1 98.81 156 VAL B CA 1
ATOM 3609 C C . VAL B 1 156 ? 0.589 -1.861 -4.344 1 98.81 156 VAL B C 1
ATOM 3611 O O . VAL B 1 156 ? 1.61 -1.291 -4.73 1 98.81 156 VAL B O 1
ATOM 3614 N N . ALA B 1 157 ? 0.257 -2.008 -3.062 1 98.88 157 ALA B N 1
ATOM 3615 C CA . ALA B 1 157 ? 1.195 -1.573 -2.029 1 98.88 157 ALA B CA 1
ATOM 3616 C C . ALA B 1 157 ? 2.572 -2.193 -2.246 1 98.88 157 ALA B C 1
ATOM 3618 O O . ALA B 1 157 ? 3.594 -1.509 -2.133 1 98.88 157 ALA B O 1
ATOM 3619 N N . GLY B 1 158 ? 2.598 -3.488 -2.521 1 98.81 158 GLY B N 1
ATOM 3620 C CA . GLY B 1 158 ? 3.861 -4.148 -2.803 1 98.81 158 GLY B CA 1
ATOM 3621 C C . GLY B 1 158 ? 4.648 -3.482 -3.916 1 98.81 158 GLY B C 1
ATOM 3622 O O . GLY B 1 158 ? 5.859 -3.287 -3.799 1 98.81 158 GLY B O 1
ATOM 3623 N N . LEU B 1 159 ? 3.975 -3.125 -5.031 1 98.75 159 LEU B N 1
ATOM 3624 C CA . LEU B 1 159 ? 4.621 -2.441 -6.148 1 98.75 159 LEU B CA 1
ATOM 3625 C C . LEU B 1 159 ? 5.262 -1.137 -5.688 1 98.75 159 LEU B C 1
ATOM 3627 O O . LEU B 1 159 ? 6.398 -0.835 -6.059 1 98.75 159 LEU B O 1
ATOM 3631 N N . GLU B 1 160 ? 4.539 -0.383 -4.875 1 98.5 160 GLU B N 1
ATOM 3632 C CA . GLU B 1 160 ? 5.02 0.923 -4.434 1 98.5 160 GLU B CA 1
ATOM 3633 C C . GLU B 1 160 ? 6.215 0.783 -3.496 1 98.5 160 GLU B C 1
ATOM 3635 O O . GLU B 1 160 ? 7.145 1.592 -3.541 1 98.5 160 GLU B O 1
ATOM 3640 N N . TYR B 1 161 ? 6.191 -0.206 -2.625 1 98.56 161 TYR B N 1
ATOM 3641 C CA . TYR B 1 161 ? 7.316 -0.419 -1.72 1 98.56 161 TYR B CA 1
ATOM 3642 C C . TYR B 1 161 ? 8.547 -0.88 -2.484 1 98.56 161 TYR B C 1
ATOM 3644 O O . TYR B 1 161 ? 9.68 -0.548 -2.113 1 98.56 161 TYR B O 1
ATOM 3652 N N . LEU B 1 162 ? 8.352 -1.686 -3.545 1 98.44 162 LEU B N 1
ATOM 3653 C CA . LEU B 1 162 ? 9.477 -2.047 -4.398 1 98.44 162 LEU B CA 1
ATOM 3654 C C . LEU B 1 162 ? 10.078 -0.81 -5.059 1 98.44 162 LEU B C 1
ATOM 3656 O O . LEU B 1 162 ? 11.305 -0.67 -5.129 1 98.44 162 LEU B O 1
ATOM 3660 N N . ARG B 1 163 ? 9.227 0.036 -5.566 1 96.19 163 ARG B N 1
ATOM 3661 C CA . ARG B 1 163 ? 9.688 1.292 -6.152 1 96.19 163 ARG B CA 1
ATOM 3662 C C . ARG B 1 163 ? 10.492 2.104 -5.148 1 96.19 163 ARG B C 1
ATOM 3664 O O . ARG B 1 163 ? 11.578 2.594 -5.469 1 96.19 163 ARG B O 1
ATOM 3671 N N . ALA B 1 164 ? 9.945 2.256 -3.973 1 95.94 164 ALA B N 1
ATOM 3672 C CA . ALA B 1 164 ? 10.633 3.002 -2.92 1 95.94 164 ALA B CA 1
ATOM 3673 C C . ALA B 1 164 ? 11.984 2.375 -2.596 1 95.94 164 ALA B C 1
ATOM 3675 O O . ALA B 1 164 ? 12.977 3.084 -2.42 1 95.94 164 ALA B O 1
ATOM 3676 N N . ALA B 1 165 ? 12.008 1.044 -2.494 1 96.31 165 ALA B N 1
ATOM 3677 C CA . ALA B 1 165 ? 13.242 0.34 -2.166 1 96.31 165 ALA B CA 1
ATOM 3678 C C . ALA B 1 165 ? 14.312 0.592 -3.225 1 96.31 165 ALA B C 1
ATOM 3680 O O . ALA B 1 165 ? 15.5 0.709 -2.904 1 96.31 165 ALA B O 1
ATOM 3681 N N . ARG B 1 166 ? 13.906 0.625 -4.465 1 94 166 ARG B N 1
ATOM 3682 C CA . ARG B 1 166 ? 14.844 0.936 -5.543 1 94 166 ARG B CA 1
ATOM 3683 C C . ARG B 1 166 ? 15.445 2.324 -5.359 1 94 166 ARG B C 1
ATOM 3685 O O . ARG B 1 166 ? 16.656 2.51 -5.539 1 94 166 ARG B O 1
ATOM 3692 N N . HIS B 1 167 ? 14.609 3.256 -4.973 1 92.25 167 HIS B N 1
ATOM 3693 C CA . HIS B 1 167 ? 15.062 4.633 -4.812 1 92.25 167 HIS B CA 1
ATOM 3694 C C . HIS B 1 167 ? 15.914 4.797 -3.562 1 92.25 167 HIS B C 1
ATOM 3696 O O . HIS B 1 167 ? 16.922 5.516 -3.578 1 92.25 167 HIS B O 1
ATOM 3702 N N . VAL B 1 168 ? 15.523 4.137 -2.514 1 92.62 168 VAL B N 1
ATOM 3703 C CA . VAL B 1 168 ? 16.125 4.367 -1.205 1 92.62 168 VAL B CA 1
ATOM 3704 C C . VAL B 1 168 ? 17.406 3.547 -1.072 1 92.62 168 VAL B C 1
ATOM 3706 O O . VAL B 1 168 ? 18.406 4.031 -0.547 1 92.62 168 VAL B O 1
ATOM 3709 N N . HIS B 1 169 ? 17.359 2.254 -1.589 1 91.94 169 HIS B N 1
ATOM 3710 C CA . HIS B 1 169 ? 18.453 1.334 -1.331 1 91.94 169 HIS B CA 1
ATOM 3711 C C . HIS B 1 169 ? 19.172 0.946 -2.625 1 91.94 169 HIS B C 1
ATOM 3713 O O . HIS B 1 169 ? 20.234 0.331 -2.594 1 91.94 169 HIS B O 1
ATOM 3719 N N . GLY B 1 170 ? 18.578 1.227 -3.729 1 92.25 170 GLY B N 1
ATOM 3720 C CA . GLY B 1 170 ? 19.156 0.82 -5 1 92.25 170 GLY B CA 1
ATOM 3721 C C . GLY B 1 170 ? 18.859 -0.622 -5.359 1 92.25 170 GLY B C 1
ATOM 3722 O O . GLY B 1 170 ? 19.422 -1.163 -6.312 1 92.25 170 GLY B O 1
ATOM 3723 N N . THR B 1 171 ? 18 -1.32 -4.668 1 91.88 171 THR B N 1
ATOM 3724 C CA . THR B 1 171 ? 17.625 -2.707 -4.93 1 91.88 171 THR B CA 1
ATOM 3725 C C . THR B 1 171 ? 16.828 -2.818 -6.223 1 91.88 171 THR B C 1
ATOM 3727 O O . THR B 1 171 ? 15.758 -2.215 -6.352 1 91.88 171 THR B O 1
ATOM 3730 N N . ALA B 1 172 ? 17.375 -3.57 -7.207 1 96.94 172 ALA B N 1
ATOM 3731 C CA . ALA B 1 172 ? 16.625 -3.793 -8.445 1 96.94 172 ALA B CA 1
ATOM 3732 C C . ALA B 1 172 ? 15.43 -4.699 -8.211 1 96.94 172 ALA B C 1
ATOM 3734 O O . ALA B 1 172 ? 15.43 -5.516 -7.285 1 96.94 172 ALA B O 1
ATOM 3735 N N . SER B 1 173 ? 14.414 -4.488 -9.008 1 98.25 173 SER B N 1
ATOM 3736 C CA . SER B 1 173 ? 13.258 -5.363 -8.891 1 98.25 173 SER B CA 1
ATOM 3737 C C . SER B 1 173 ? 12.531 -5.508 -10.227 1 98.25 173 SER B C 1
ATOM 3739 O O . SER B 1 173 ? 12.68 -4.664 -11.117 1 98.25 173 SER B O 1
ATOM 3741 N N . THR B 1 174 ? 11.914 -6.594 -10.492 1 98.81 174 THR B N 1
ATOM 3742 C CA . THR B 1 174 ? 10.93 -6.84 -11.539 1 98.81 174 THR B CA 1
ATOM 3743 C C . THR B 1 174 ? 9.625 -7.348 -10.945 1 98.81 174 THR B C 1
ATOM 3745 O O . THR B 1 174 ? 9.625 -8.266 -10.117 1 98.81 174 THR B O 1
ATOM 3748 N N . SER B 1 175 ? 8.586 -6.676 -11.273 1 98.88 175 SER B N 1
ATOM 3749 C CA . SER B 1 175 ? 7.266 -7.117 -10.836 1 98.88 175 SER B CA 1
ATOM 3750 C C . SER B 1 175 ? 6.523 -7.828 -11.961 1 98.88 175 SER B C 1
ATOM 3752 O O . SER B 1 175 ? 6.363 -7.273 -13.055 1 98.88 175 SER B O 1
ATOM 3754 N N . LEU B 1 176 ? 6.133 -9.023 -11.727 1 98.94 176 LEU B N 1
ATOM 3755 C CA . LEU B 1 176 ? 5.355 -9.797 -12.688 1 98.94 176 LEU B CA 1
ATOM 3756 C C . LEU B 1 176 ? 3.875 -9.797 -12.312 1 98.94 176 LEU B C 1
ATOM 3758 O O . LEU B 1 176 ? 3.51 -10.211 -11.211 1 98.94 176 LEU B O 1
ATOM 3762 N N . VAL B 1 177 ? 3.023 -9.289 -13.172 1 98.94 177 VAL B N 1
ATOM 3763 C CA . VAL B 1 177 ? 1.578 -9.273 -12.977 1 98.94 177 VAL B CA 1
ATOM 3764 C C . VAL B 1 177 ? 0.956 -10.508 -13.609 1 98.94 177 VAL B C 1
ATOM 3766 O O . VAL B 1 177 ? 0.759 -10.555 -14.828 1 98.94 177 VAL B O 1
ATOM 3769 N N . PHE B 1 178 ? 0.581 -11.391 -12.758 1 98.88 178 PHE B N 1
ATOM 3770 C CA . PHE B 1 178 ? 0.08 -12.664 -13.258 1 98.88 178 PHE B CA 1
ATOM 3771 C C . PHE B 1 178 ? -1.421 -12.594 -13.516 1 98.88 178 PHE B C 1
ATOM 3773 O O . PHE B 1 178 ? -2.18 -12.133 -12.656 1 98.88 178 PHE B O 1
ATOM 3780 N N . ALA B 1 179 ? -1.83 -13.062 -14.68 1 98.56 179 ALA B N 1
ATOM 3781 C CA . ALA B 1 179 ? -3.238 -13.398 -14.875 1 98.56 179 ALA B CA 1
ATOM 3782 C C . ALA B 1 179 ? -3.619 -14.641 -14.078 1 98.56 179 ALA B C 1
ATOM 3784 O O . ALA B 1 179 ? -2.959 -14.977 -13.094 1 98.56 179 ALA B O 1
ATOM 3785 N N . ASN B 1 180 ? -4.75 -15.273 -14.328 1 97.75 180 ASN B N 1
ATOM 3786 C CA . ASN B 1 180 ? -5.215 -16.422 -13.57 1 97.75 180 ASN B CA 1
ATOM 3787 C C . ASN B 1 180 ? -4.363 -17.656 -13.852 1 97.75 180 ASN B C 1
ATOM 3789 O O . ASN B 1 180 ? -4.48 -18.281 -14.914 1 97.75 180 ASN B O 1
ATOM 3793 N N . LEU B 1 181 ? -3.604 -17.984 -12.891 1 98.5 181 LEU B N 1
ATOM 3794 C CA . LEU B 1 181 ? -2.766 -19.172 -13.031 1 98.5 181 LEU B CA 1
ATOM 3795 C C . LEU B 1 181 ? -3.57 -20.438 -12.773 1 98.5 181 LEU B C 1
ATOM 3797 O O . LEU B 1 181 ? -4.508 -20.438 -11.977 1 98.5 181 LEU B O 1
ATOM 3801 N N . TYR B 1 182 ? -3.193 -21.484 -13.453 1 98.44 182 TYR B N 1
ATOM 3802 C CA . TYR B 1 182 ? -3.807 -22.781 -13.211 1 98.44 182 TYR B CA 1
ATOM 3803 C C . TYR B 1 182 ? -2.818 -23.906 -13.477 1 98.44 182 TYR B C 1
ATOM 3805 O O . TYR B 1 182 ? -1.846 -23.719 -14.211 1 98.44 182 TYR B O 1
ATOM 3813 N N . GLY B 1 183 ? -3.027 -25 -12.875 1 98.5 183 GLY B N 1
ATOM 3814 C CA . GLY B 1 183 ? -2.191 -26.172 -13.086 1 98.5 183 GLY B CA 1
ATOM 3815 C C . GLY B 1 183 ? -2.156 -27.094 -11.883 1 98.5 183 GLY B C 1
ATOM 3816 O O . GLY B 1 183 ? -2.838 -26.859 -10.883 1 98.5 183 GLY B O 1
ATOM 3817 N N . PRO B 1 184 ? -1.379 -28.172 -11.984 1 97.06 184 PRO B N 1
ATOM 3818 C CA . PRO B 1 184 ? -1.23 -29.109 -10.859 1 97.06 184 PRO B CA 1
ATOM 3819 C C . PRO B 1 184 ? -0.698 -28.422 -9.602 1 97.06 184 PRO B C 1
ATOM 3821 O O . PRO B 1 184 ? 0.059 -27.453 -9.688 1 97.06 184 PRO B O 1
ATOM 3824 N N . ARG B 1 185 ? -1.09 -28.859 -8.453 1 95.81 185 ARG B N 1
ATOM 3825 C CA . ARG B 1 185 ? -0.643 -28.406 -7.141 1 95.81 185 ARG B CA 1
ATOM 3826 C C . ARG B 1 185 ? -1.43 -27.188 -6.68 1 95.81 185 ARG B C 1
ATOM 3828 O O . ARG B 1 185 ? -1.201 -26.672 -5.586 1 95.81 185 ARG B O 1
ATOM 3835 N N . GLN B 1 186 ? -2.357 -26.703 -7.531 1 95.88 186 GLN B N 1
ATOM 3836 C CA . GLN B 1 186 ? -3.205 -25.594 -7.113 1 95.88 186 GLN B CA 1
ATOM 3837 C C . GLN B 1 186 ? -4.293 -26.062 -6.148 1 95.88 186 GLN B C 1
ATOM 3839 O O . GLN B 1 186 ? -4.898 -27.125 -6.355 1 95.88 186 GLN B O 1
ATOM 3844 N N . ARG B 1 187 ? -4.527 -25.234 -5.152 1 89.06 187 ARG B N 1
ATOM 3845 C CA . ARG B 1 187 ? -5.52 -25.594 -4.148 1 89.06 187 ARG B CA 1
ATOM 3846 C C . ARG B 1 187 ? -6.852 -24.906 -4.426 1 89.06 187 ARG B C 1
ATOM 3848 O O . ARG B 1 187 ? -6.898 -23.688 -4.586 1 89.06 187 ARG B O 1
ATOM 3855 N N . ALA B 1 188 ? -7.914 -25.672 -4.359 1 83.12 188 ALA B N 1
ATOM 3856 C CA . ALA B 1 188 ? -9.25 -25.172 -4.668 1 83.12 188 ALA B CA 1
ATOM 3857 C C . ALA B 1 188 ? -9.75 -24.219 -3.58 1 83.12 188 ALA B C 1
ATOM 3859 O O . ALA B 1 188 ? -10.523 -23.312 -3.855 1 83.12 188 ALA B O 1
ATOM 3860 N N . GLU B 1 189 ? -9.281 -24.359 -2.402 1 81 189 GLU B N 1
ATOM 3861 C CA . GLU B 1 189 ? -9.781 -23.609 -1.25 1 81 189 GLU B CA 1
ATOM 3862 C C . GLU B 1 189 ? -9.43 -22.125 -1.36 1 81 189 GLU B C 1
ATOM 3864 O O . GLU B 1 189 ? -10.016 -21.297 -0.664 1 81 189 GLU B O 1
ATOM 3869 N N . LEU B 1 190 ? -8.539 -21.844 -2.242 1 78.62 190 LEU B N 1
ATOM 3870 C CA . LEU B 1 190 ? -8.07 -20.469 -2.371 1 78.62 190 LEU B CA 1
ATOM 3871 C C . LEU B 1 190 ? -8.906 -19.703 -3.396 1 78.62 190 LEU B C 1
ATOM 3873 O O . LEU B 1 190 ? -8.641 -18.531 -3.674 1 78.62 190 LEU B O 1
ATOM 3877 N N . GLY B 1 191 ? -9.906 -20.406 -3.945 1 78.81 191 GLY B N 1
ATOM 3878 C CA . GLY B 1 191 ? -10.859 -19.734 -4.82 1 78.81 191 GLY B CA 1
ATOM 3879 C C . GLY B 1 191 ? -10.508 -19.875 -6.293 1 78.81 191 GLY B C 1
ATOM 3880 O O . GLY B 1 191 ? -11.086 -19.188 -7.137 1 78.81 191 GLY B O 1
ATOM 3881 N N . ALA B 1 192 ? -9.617 -20.703 -6.574 1 89.88 192 ALA B N 1
ATOM 3882 C CA . ALA B 1 192 ? -9.211 -20.922 -7.961 1 89.88 192 ALA B CA 1
ATOM 3883 C C . ALA B 1 192 ? -10.234 -21.781 -8.703 1 89.88 192 ALA B C 1
ATOM 3885 O O . ALA B 1 192 ? -10.414 -22.953 -8.383 1 89.88 192 ALA B O 1
ATOM 3886 N N . VAL B 1 193 ? -10.742 -21.297 -9.719 1 94.88 193 VAL B N 1
ATOM 3887 C CA . VAL B 1 193 ? -11.914 -21.859 -10.383 1 94.88 193 VAL B CA 1
ATOM 3888 C C . VAL B 1 193 ? -11.547 -23.172 -11.047 1 94.88 193 VAL B C 1
ATOM 3890 O O . VAL B 1 193 ? -12.32 -24.141 -11.016 1 94.88 193 VAL B O 1
ATOM 3893 N N . VAL B 1 194 ? -10.398 -23.25 -11.656 1 97.56 194 VAL B N 1
ATOM 3894 C CA . VAL B 1 194 ? -10 -24.484 -12.32 1 97.56 194 VAL B CA 1
ATOM 3895 C C . VAL B 1 194 ? -9.875 -25.609 -11.297 1 97.56 194 VAL B C 1
ATOM 3897 O O . VAL B 1 194 ? -10.391 -26.703 -11.508 1 97.56 194 VAL B O 1
ATOM 3900 N N . ALA B 1 195 ? -9.195 -25.297 -10.203 1 96.75 195 ALA B N 1
ATOM 3901 C CA . ALA B 1 195 ? -9.055 -26.297 -9.141 1 96.75 195 ALA B CA 1
ATOM 3902 C C . ALA B 1 195 ? -10.414 -26.719 -8.602 1 96.75 195 ALA B C 1
ATOM 3904 O O . ALA B 1 195 ? -10.633 -27.906 -8.32 1 96.75 195 ALA B O 1
ATOM 3905 N N . ARG B 1 196 ? -11.297 -25.781 -8.445 1 96 196 ARG B N 1
ATOM 3906 C CA . ARG B 1 196 ? -12.641 -26.078 -7.957 1 96 196 ARG B CA 1
ATOM 3907 C C . ARG B 1 196 ? -13.375 -26.984 -8.93 1 96 196 ARG B C 1
ATOM 3909 O O . ARG B 1 196 ? -14.062 -27.922 -8.508 1 96 196 ARG B O 1
ATOM 3916 N N . PHE B 1 197 ? -13.312 -26.703 -10.188 1 97.5 197 PHE B N 1
ATOM 3917 C CA . PHE B 1 197 ? -13.969 -27.516 -11.203 1 97.5 197 PHE B CA 1
ATOM 3918 C C . PHE B 1 197 ? -13.383 -28.922 -11.234 1 97.5 197 PHE B C 1
ATOM 3920 O O . PHE B 1 197 ? -14.109 -29.906 -11.344 1 97.5 197 PHE B O 1
ATOM 3927 N N . VAL B 1 198 ? -12.07 -29 -11.188 1 97.38 198 VAL B N 1
ATOM 3928 C CA . VAL B 1 198 ? -11.398 -30.297 -11.18 1 97.38 198 VAL B CA 1
ATOM 3929 C C . VAL B 1 198 ? -11.875 -31.125 -9.984 1 97.38 198 VAL B C 1
ATOM 3931 O O . VAL B 1 198 ? -12.219 -32.312 -10.133 1 97.38 198 VAL B O 1
ATOM 3934 N N . ASP B 1 199 ? -11.922 -30.484 -8.812 1 96.31 199 ASP B N 1
ATOM 3935 C CA . ASP B 1 199 ? -12.375 -31.172 -7.609 1 96.31 199 ASP B CA 1
ATOM 3936 C C . ASP B 1 199 ? -13.805 -31.672 -7.77 1 96.31 199 ASP B C 1
ATOM 3938 O O . ASP B 1 199 ? -14.133 -32.781 -7.344 1 96.31 199 ASP B O 1
ATOM 3942 N N . ALA B 1 200 ? -14.633 -30.859 -8.312 1 96.06 200 ALA B N 1
ATOM 3943 C CA . ALA B 1 200 ? -16.031 -31.234 -8.539 1 96.06 200 ALA B CA 1
ATOM 3944 C C . ALA B 1 200 ? -16.109 -32.469 -9.43 1 96.06 200 ALA B C 1
ATOM 3946 O O . ALA B 1 200 ? -16.812 -33.438 -9.109 1 96.06 200 ALA B O 1
ATOM 3947 N N . LEU B 1 201 ? -15.406 -32.5 -10.5 1 96.38 201 LEU B N 1
ATOM 3948 C CA . LEU B 1 201 ? -15.43 -33.625 -11.453 1 96.38 201 LEU B CA 1
ATOM 3949 C C . LEU B 1 201 ? -14.883 -34.875 -10.82 1 96.38 201 LEU B C 1
ATOM 3951 O O . LEU B 1 201 ? -15.406 -35.969 -11.047 1 96.38 201 LEU B O 1
ATOM 3955 N N . LEU B 1 202 ? -13.805 -34.719 -10.07 1 95.31 202 LEU B N 1
ATOM 3956 C CA . LEU B 1 202 ? -13.227 -35.875 -9.383 1 95.31 202 LEU B CA 1
ATOM 3957 C C . LEU B 1 202 ? -14.25 -36.5 -8.445 1 95.31 202 LEU B C 1
ATOM 3959 O O . LEU B 1 202 ? -14.25 -37.719 -8.258 1 95.31 202 LEU B O 1
ATOM 3963 N N . ALA B 1 203 ? -15.086 -35.656 -7.906 1 94.81 203 ALA B N 1
ATOM 3964 C CA . ALA B 1 203 ? -16.109 -36.125 -6.969 1 94.81 203 ALA B CA 1
ATOM 3965 C C . ALA B 1 203 ? -17.359 -36.594 -7.707 1 94.81 203 ALA B C 1
ATOM 3967 O O . ALA B 1 203 ? -18.328 -37 -7.082 1 94.81 203 ALA B O 1
ATOM 3968 N N . GLY B 1 204 ? -17.375 -36.5 -8.961 1 93.5 204 GLY B N 1
ATOM 3969 C CA . GLY B 1 204 ? -18.484 -36.969 -9.766 1 93.5 204 GLY B CA 1
ATOM 3970 C C . GLY B 1 204 ? -19.594 -35.938 -9.914 1 93.5 204 GLY B C 1
ATOM 3971 O O . GLY B 1 204 ? -20.734 -36.281 -10.25 1 93.5 204 GLY B O 1
ATOM 3972 N N . HIS B 1 205 ? -19.25 -34.781 -9.617 1 95.81 205 HIS B N 1
ATOM 3973 C CA . HIS B 1 205 ? -20.219 -33.688 -9.719 1 95.81 205 HIS B CA 1
ATOM 3974 C C . HIS B 1 205 ? -19.922 -32.781 -10.898 1 95.81 205 HIS B C 1
ATOM 3976 O O . HIS B 1 205 ? -18.766 -32.688 -11.352 1 95.81 205 HIS B O 1
ATOM 3982 N N . ALA B 1 206 ? -21 -32.094 -11.398 1 95.81 206 ALA B N 1
ATOM 3983 C CA . ALA B 1 206 ? -20.812 -31.078 -12.438 1 95.81 206 ALA B CA 1
ATOM 3984 C C . ALA B 1 206 ? -20.125 -29.828 -11.875 1 95.81 206 ALA B C 1
ATOM 3986 O O . ALA B 1 206 ? -20.359 -29.453 -10.727 1 95.81 206 ALA B O 1
ATOM 3987 N N . PRO B 1 207 ? -19.234 -29.188 -12.688 1 96.38 207 PRO B N 1
ATOM 3988 C CA . PRO B 1 207 ? -18.719 -27.891 -12.258 1 96.38 207 PRO B CA 1
ATOM 3989 C C . PRO B 1 207 ? -19.828 -26.859 -12.031 1 96.38 207 PRO B C 1
ATOM 3991 O O . PRO B 1 207 ? -20.797 -26.812 -12.797 1 96.38 207 PRO B O 1
ATOM 3994 N N . VAL B 1 208 ? -19.688 -26.078 -11.023 1 95.06 208 VAL B N 1
ATOM 3995 C CA . VAL B 1 208 ? -20.656 -25.047 -10.703 1 95.06 208 VAL B CA 1
ATOM 3996 C C . VAL B 1 208 ? -20.141 -23.688 -11.164 1 95.06 208 VAL B C 1
ATOM 3998 O O . VAL B 1 208 ? -19.094 -23.219 -10.719 1 95.06 208 VAL B O 1
ATOM 4001 N N . VAL B 1 209 ? -20.859 -23.078 -12.031 1 95.62 209 VAL B N 1
ATOM 4002 C CA . VAL B 1 209 ? -20.547 -21.766 -12.562 1 95.62 209 VAL B CA 1
ATOM 4003 C C . VAL B 1 209 ? -21.359 -20.703 -11.82 1 95.62 209 VAL B C 1
ATOM 4005 O O . VAL B 1 209 ? -22.594 -20.734 -11.828 1 95.62 209 VAL B O 1
ATOM 4008 N N . VAL B 1 210 ? -20.672 -19.828 -11.195 1 91.88 210 VAL B N 1
ATOM 4009 C CA . VAL B 1 210 ? -21.359 -18.75 -10.484 1 91.88 210 VAL B CA 1
ATOM 4010 C C . VAL B 1 210 ? -21.891 -17.75 -11.492 1 91.88 210 VAL B C 1
ATOM 4012 O O . VAL B 1 210 ? -21.156 -17.25 -12.344 1 91.88 210 VAL B O 1
ATOM 4015 N N . GLY B 1 211 ? -23.188 -17.422 -11.352 1 91.44 211 GLY B N 1
ATOM 4016 C CA . GLY B 1 211 ? -23.797 -16.484 -12.289 1 91.44 211 GLY B CA 1
ATOM 4017 C C . GLY B 1 211 ? -24.078 -17.094 -13.648 1 91.44 211 GLY B C 1
ATOM 4018 O O . GLY B 1 211 ? -24.406 -18.281 -13.742 1 91.44 211 GLY B O 1
ATOM 4019 N N . ASP B 1 212 ? -24.031 -16.234 -14.688 1 92.31 212 ASP B N 1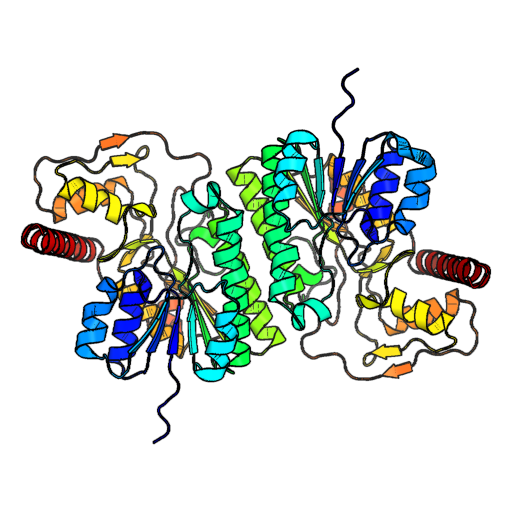
ATOM 4020 C CA . ASP B 1 212 ? -24.375 -16.719 -16.016 1 92.31 212 ASP B CA 1
ATOM 4021 C C . ASP B 1 212 ? -23.156 -17.25 -16.766 1 92.31 212 ASP B C 1
ATOM 4023 O O . ASP B 1 212 ? -23.281 -17.781 -17.859 1 92.31 212 ASP B O 1
ATOM 4027 N N . GLY B 1 213 ? -22.047 -17.047 -16.141 1 94.81 213 GLY B N 1
ATOM 4028 C CA . GLY B 1 213 ? -20.828 -17.656 -16.656 1 94.81 213 GLY B CA 1
ATOM 4029 C C . GLY B 1 213 ? -20.188 -16.844 -17.766 1 94.81 213 GLY B C 1
ATOM 4030 O O . GLY B 1 213 ? -19.156 -17.25 -18.328 1 94.81 213 GLY B O 1
ATOM 4031 N N . THR B 1 214 ? -20.703 -15.656 -18.031 1 95.56 214 THR B N 1
ATOM 4032 C CA . THR B 1 214 ? -20.188 -14.859 -19.141 1 95.56 214 THR B CA 1
ATOM 4033 C C . THR B 1 214 ? -18.938 -14.078 -18.703 1 95.56 214 THR B C 1
ATOM 4035 O O . THR B 1 214 ? -18.219 -13.547 -19.547 1 95.56 214 THR B O 1
ATOM 4038 N N . GLN B 1 215 ? -18.688 -13.992 -17.375 1 95.38 215 GLN B N 1
ATOM 4039 C CA . GLN B 1 215 ? -17.453 -13.367 -16.906 1 95.38 215 GLN B CA 1
ATOM 4040 C C . GLN B 1 215 ? -16.234 -14.086 -17.469 1 95.38 215 GLN B C 1
ATOM 4042 O O . GLN B 1 215 ? -16.234 -15.312 -17.609 1 95.38 215 GLN B O 1
ATOM 4047 N N . THR B 1 216 ? -15.273 -13.32 -17.844 1 97.31 216 THR B N 1
ATOM 4048 C CA . THR B 1 216 ? -14.102 -13.906 -18.484 1 97.31 216 THR B CA 1
ATOM 4049 C C . THR B 1 216 ? -12.859 -13.711 -17.625 1 97.31 216 THR B C 1
ATOM 4051 O O . THR B 1 216 ? -12.836 -12.836 -16.75 1 97.31 216 THR B O 1
ATOM 4054 N N . ARG B 1 217 ? -11.898 -14.57 -17.828 1 97.81 217 ARG B N 1
ATOM 4055 C CA . ARG B 1 217 ? -10.555 -14.477 -17.25 1 97.81 217 ARG B CA 1
ATOM 4056 C C . ARG B 1 217 ? -9.5 -14.898 -18.266 1 97.81 217 ARG B C 1
ATOM 4058 O O . ARG B 1 217 ? -9.812 -15.547 -19.266 1 97.81 217 ARG B O 1
ATOM 4065 N N . ASP B 1 218 ? -8.312 -14.453 -18.094 1 98.75 218 ASP B N 1
ATOM 4066 C CA . ASP B 1 218 ? -7.113 -14.875 -18.812 1 98.75 218 ASP B CA 1
ATOM 4067 C C . ASP B 1 218 ? -6.359 -15.953 -18.031 1 98.75 218 ASP B C 1
ATOM 4069 O O . ASP B 1 218 ? -5.754 -15.672 -17 1 98.75 218 ASP B O 1
ATOM 4073 N N . PHE B 1 219 ? -6.383 -17.219 -18.547 1 98.75 219 PHE B N 1
ATOM 4074 C CA . PHE B 1 219 ? -5.801 -18.344 -17.828 1 98.75 219 PHE B CA 1
ATOM 4075 C C . PHE B 1 219 ? -4.418 -18.672 -18.375 1 98.75 219 PHE B C 1
ATOM 4077 O O . PHE B 1 219 ? -4.266 -18.984 -19.562 1 98.75 219 PHE B O 1
ATOM 4084 N N . VAL B 1 220 ? -3.447 -18.688 -17.469 1 98.75 220 VAL B N 1
ATOM 4085 C CA . VAL B 1 220 ? -2.061 -18.953 -17.828 1 98.75 220 VAL B CA 1
ATOM 4086 C C . VAL B 1 220 ? -1.578 -20.234 -17.156 1 98.75 220 VAL B C 1
ATOM 4088 O O . VAL B 1 220 ? -1.753 -20.406 -15.945 1 98.75 220 VAL B O 1
ATOM 4091 N N . TRP B 1 221 ? -0.981 -21.094 -17.922 1 98.81 221 TRP B N 1
ATOM 4092 C CA . TRP B 1 221 ? -0.403 -22.328 -17.406 1 98.81 221 TRP B CA 1
ATOM 4093 C C . TRP B 1 221 ? 0.715 -22.031 -16.406 1 98.81 221 TRP B C 1
ATOM 4095 O O . TRP B 1 221 ? 1.597 -21.219 -16.688 1 98.81 221 TRP B O 1
ATOM 4105 N N . VAL B 1 222 ? 0.721 -22.719 -15.266 1 98.81 222 VAL B N 1
ATOM 4106 C CA . VAL B 1 222 ? 1.628 -22.438 -14.156 1 98.81 222 VAL B CA 1
ATOM 4107 C C . VAL B 1 222 ? 3.072 -22.656 -14.602 1 98.81 222 VAL B C 1
ATOM 4109 O O . VAL B 1 222 ? 3.979 -21.953 -14.172 1 98.81 222 VAL B O 1
ATOM 4112 N N . GLY B 1 223 ? 3.318 -23.656 -15.391 1 98.75 223 GLY B N 1
ATOM 4113 C CA . GLY B 1 223 ? 4.66 -23.859 -15.914 1 98.75 223 GLY B CA 1
ATOM 4114 C C . GLY B 1 223 ? 5.188 -22.688 -16.703 1 98.75 223 GLY B C 1
ATOM 4115 O O . GLY B 1 223 ? 6.352 -22.312 -16.562 1 98.75 223 GLY B O 1
ATOM 4116 N N . ASP B 1 224 ? 4.332 -22.125 -17.562 1 98.88 224 ASP B N 1
ATOM 4117 C CA . ASP B 1 224 ? 4.703 -20.922 -18.312 1 98.88 224 ASP B CA 1
ATOM 4118 C C . ASP B 1 224 ? 5.004 -19.766 -17.359 1 98.88 224 ASP B C 1
ATOM 4120 O O . ASP B 1 224 ? 5.961 -19.016 -17.562 1 98.88 224 ASP B O 1
ATOM 4124 N N . ALA B 1 225 ? 4.152 -19.609 -16.359 1 98.94 225 ALA B N 1
ATOM 4125 C CA . ALA B 1 225 ? 4.367 -18.547 -15.383 1 98.94 225 ALA B CA 1
ATOM 4126 C C . ALA B 1 225 ? 5.711 -18.719 -14.688 1 98.94 225 ALA B C 1
ATOM 4128 O O . ALA B 1 225 ? 6.434 -17.734 -14.477 1 98.94 225 ALA B O 1
ATOM 4129 N N . ALA B 1 226 ? 6.043 -19.938 -14.297 1 98.94 226 ALA B N 1
ATOM 4130 C CA . ALA B 1 226 ? 7.324 -20.203 -13.648 1 98.94 226 ALA B CA 1
ATOM 4131 C C . ALA B 1 226 ? 8.484 -19.812 -14.555 1 98.94 226 ALA B C 1
ATOM 4133 O O . ALA B 1 226 ? 9.484 -19.266 -14.086 1 98.94 226 ALA B O 1
ATOM 4134 N N . ASP B 1 227 ? 8.344 -20.078 -15.828 1 98.88 227 ASP B N 1
ATOM 4135 C CA . ASP B 1 227 ? 9.375 -19.719 -16.797 1 98.88 227 ASP B CA 1
ATOM 4136 C C . ASP B 1 227 ? 9.578 -18.203 -16.828 1 98.88 227 ASP B C 1
ATOM 4138 O O . ASP B 1 227 ? 10.703 -17.719 -16.969 1 98.88 227 ASP B O 1
ATOM 4142 N N . ALA B 1 228 ? 8.484 -17.469 -16.766 1 98.94 228 ALA B N 1
ATOM 4143 C CA . ALA B 1 228 ? 8.57 -16.016 -16.734 1 98.94 228 ALA B CA 1
ATOM 4144 C C . ALA B 1 228 ? 9.328 -15.531 -15.5 1 98.94 228 ALA B C 1
ATOM 4146 O O . ALA B 1 228 ? 10.133 -14.602 -15.586 1 98.94 228 ALA B O 1
ATOM 4147 N N . VAL B 1 229 ? 9.109 -16.141 -14.352 1 98.94 229 VAL B N 1
ATOM 4148 C CA . VAL B 1 229 ? 9.781 -15.781 -13.109 1 98.94 229 VAL B CA 1
ATOM 4149 C C . VAL B 1 229 ? 11.289 -15.984 -13.266 1 98.94 229 VAL B C 1
ATOM 4151 O O . VAL B 1 229 ? 12.078 -15.102 -12.922 1 98.94 229 VAL B O 1
ATOM 4154 N N . VAL B 1 230 ? 11.648 -17.125 -13.797 1 98.75 230 VAL B N 1
ATOM 4155 C CA . VAL B 1 230 ? 13.07 -17.453 -13.953 1 98.75 230 VAL B CA 1
ATOM 4156 C C . VAL B 1 230 ? 13.719 -16.453 -14.922 1 98.75 230 VAL B C 1
ATOM 4158 O O . VAL B 1 230 ? 14.836 -15.992 -14.688 1 98.75 230 VAL B O 1
ATOM 4161 N N . ALA B 1 231 ? 13.008 -16.156 -16.016 1 98.62 231 ALA B N 1
ATOM 4162 C CA . ALA B 1 231 ? 13.531 -15.203 -17 1 98.62 231 ALA B CA 1
ATOM 4163 C C . ALA B 1 231 ? 13.742 -13.828 -16.359 1 98.62 231 ALA B C 1
ATOM 4165 O O . ALA B 1 231 ? 14.68 -13.109 -16.719 1 98.62 231 ALA B O 1
ATOM 4166 N N . ALA B 1 232 ? 12.93 -13.461 -15.422 1 98.69 232 ALA B N 1
ATOM 4167 C CA . ALA B 1 232 ? 12.945 -12.141 -14.812 1 98.69 232 ALA B CA 1
ATOM 4168 C C . ALA B 1 232 ? 14.109 -12 -13.836 1 98.69 232 ALA B C 1
ATOM 4170 O O . ALA B 1 232 ? 14.469 -10.883 -13.438 1 98.69 232 ALA B O 1
ATOM 4171 N N . LEU B 1 233 ? 14.75 -13.102 -13.453 1 97.5 233 LEU B N 1
ATOM 4172 C CA . LEU B 1 233 ? 15.844 -13.07 -12.484 1 97.5 233 LEU B CA 1
ATOM 4173 C C . LEU B 1 233 ? 17 -12.219 -13 1 97.5 233 LEU B C 1
ATOM 4175 O O . LEU B 1 233 ? 17.703 -11.578 -12.219 1 97.5 233 LEU B O 1
ATOM 4179 N N . ASP B 1 234 ? 17.125 -12.227 -14.32 1 95 234 ASP B N 1
ATOM 4180 C CA . ASP B 1 234 ? 18.328 -11.57 -14.859 1 95 234 ASP B CA 1
ATOM 4181 C C . ASP B 1 234 ? 17.938 -10.484 -15.859 1 95 234 ASP B C 1
ATOM 4183 O O . ASP B 1 234 ? 18.812 -9.945 -16.562 1 95 234 ASP B O 1
ATOM 4187 N N . ARG B 1 235 ? 16.656 -10.188 -15.953 1 97.69 235 ARG B N 1
ATOM 4188 C CA . ARG B 1 235 ? 16.203 -9.242 -16.969 1 97.69 235 ARG B CA 1
ATOM 4189 C C . ARG B 1 235 ? 15.18 -8.273 -16.406 1 97.69 235 ARG B C 1
ATOM 4191 O O . ARG B 1 235 ? 14.656 -8.477 -15.312 1 97.69 235 ARG B O 1
ATOM 4198 N N . ALA B 1 236 ? 15.023 -7.184 -17.062 1 98.25 236 ALA B N 1
ATOM 4199 C CA . ALA B 1 236 ? 13.883 -6.273 -16.984 1 98.25 236 ALA B CA 1
ATOM 4200 C C . ALA B 1 236 ? 13.836 -5.59 -15.617 1 98.25 236 ALA B C 1
ATOM 4202 O O . ALA B 1 236 ? 12.773 -5.488 -15 1 98.25 236 ALA B O 1
ATOM 4203 N N . ASP B 1 237 ? 15 -5.113 -15.117 1 97.5 237 ASP B N 1
ATOM 4204 C CA . ASP B 1 237 ? 15.047 -4.375 -13.852 1 97.5 237 ASP B CA 1
ATOM 4205 C C . ASP B 1 237 ? 14.18 -3.121 -13.922 1 97.5 237 ASP B C 1
ATOM 4207 O O . ASP B 1 237 ? 14.242 -2.367 -14.898 1 97.5 237 ASP B O 1
ATOM 4211 N N . GLY B 1 238 ? 13.344 -2.945 -12.938 1 96.81 238 GLY B N 1
ATOM 4212 C CA . GLY B 1 238 ? 12.539 -1.743 -12.812 1 96.81 238 GLY B CA 1
ATOM 4213 C C . GLY B 1 238 ? 11.211 -1.84 -13.531 1 96.81 238 GLY B C 1
ATOM 4214 O O . GLY B 1 238 ? 10.406 -0.9 -13.5 1 96.81 238 GLY B O 1
ATOM 4215 N N . GLU B 1 239 ? 10.898 -3.029 -14.062 1 98.25 239 GLU B N 1
ATOM 4216 C CA . GLU B 1 239 ? 9.727 -3.146 -14.922 1 98.25 239 GLU B CA 1
ATOM 4217 C C . GLU B 1 239 ? 8.586 -3.867 -14.211 1 98.25 239 GLU B C 1
ATOM 4219 O O . GLU B 1 239 ? 8.82 -4.691 -13.328 1 98.25 239 GLU B O 1
ATOM 4224 N N . MET B 1 240 ? 7.426 -3.453 -14.492 1 98.75 240 MET B N 1
ATOM 4225 C CA . MET B 1 240 ? 6.215 -4.23 -14.25 1 98.75 240 MET B CA 1
ATOM 4226 C C . MET B 1 240 ? 5.738 -4.898 -15.539 1 98.75 240 MET B C 1
ATOM 4228 O O . MET B 1 240 ? 5.531 -4.23 -16.547 1 98.75 240 MET B O 1
ATOM 4232 N N . ILE B 1 241 ? 5.539 -6.238 -15.508 1 98.94 241 ILE B N 1
ATOM 4233 C CA . ILE B 1 241 ? 5.34 -6.992 -16.734 1 98.94 241 ILE B CA 1
ATOM 4234 C C . ILE B 1 241 ? 4.152 -7.941 -16.578 1 98.94 241 ILE B C 1
ATOM 4236 O O . ILE B 1 241 ? 4.105 -8.727 -15.625 1 98.94 241 ILE B O 1
ATOM 4240 N N . ASN B 1 242 ? 3.229 -7.859 -17.5 1 98.94 242 ASN B N 1
ATOM 4241 C CA . ASN B 1 242 ? 2.117 -8.805 -17.531 1 98.94 242 ASN B CA 1
ATOM 4242 C C . ASN B 1 242 ? 2.578 -10.195 -17.969 1 98.94 242 ASN B C 1
ATOM 4244 O O . ASN B 1 242 ? 3.322 -10.328 -18.938 1 98.94 242 ASN B O 1
ATOM 4248 N N . VAL B 1 243 ? 2.225 -11.164 -17.219 1 98.94 243 VAL B N 1
ATOM 4249 C CA . VAL B 1 243 ? 2.379 -12.57 -17.578 1 98.94 243 VAL B CA 1
ATOM 4250 C C . VAL B 1 243 ? 1.007 -13.188 -17.828 1 98.94 243 VAL B C 1
ATOM 4252 O O . VAL B 1 243 ? 0.315 -13.594 -16.906 1 98.94 243 VAL B O 1
ATOM 4255 N N . ALA B 1 244 ? 0.648 -13.289 -19.031 1 98.88 244 ALA B N 1
ATOM 4256 C CA . ALA B 1 244 ? -0.71 -13.617 -19.469 1 98.88 244 ALA B CA 1
ATOM 4257 C C . ALA B 1 244 ? -0.72 -14.188 -20.875 1 98.88 244 ALA B C 1
ATOM 4259 O O . ALA B 1 244 ? 0.329 -14.289 -21.516 1 98.88 244 ALA B O 1
ATOM 4260 N N . THR B 1 245 ? -1.885 -14.609 -21.344 1 98.81 245 THR B N 1
ATOM 4261 C CA . THR B 1 245 ? -2.029 -15.102 -22.719 1 98.81 245 THR B CA 1
ATOM 4262 C C . THR B 1 245 ? -2.619 -14.023 -23.609 1 98.81 245 THR B C 1
ATOM 4264 O O . THR B 1 245 ? -2.482 -14.086 -24.844 1 98.81 245 THR B O 1
ATOM 4267 N N . GLY B 1 246 ? -3.32 -13.102 -23.016 1 98.69 246 GLY B N 1
ATOM 4268 C CA . GLY B 1 246 ? -4.027 -12.086 -23.766 1 98.69 246 GLY B CA 1
ATOM 4269 C C . GLY B 1 246 ? -5.402 -12.531 -24.219 1 98.69 246 GLY B C 1
ATOM 4270 O O . GLY B 1 246 ? -6.117 -11.773 -24.891 1 98.69 246 GLY B O 1
ATOM 4271 N N . LEU B 1 247 ? -5.82 -13.695 -23.828 1 98.44 247 LEU B N 1
ATOM 4272 C CA . LEU B 1 247 ? -7.07 -14.281 -24.297 1 98.44 247 LEU B CA 1
ATOM 4273 C C . LEU B 1 247 ? -8.117 -14.305 -23.188 1 98.44 247 LEU B C 1
ATOM 4275 O O . LEU B 1 247 ? -7.801 -14.625 -22.047 1 98.44 247 LEU B O 1
ATOM 4279 N N . GLU B 1 248 ? -9.305 -13.883 -23.531 1 98.25 248 GLU B N 1
ATOM 4280 C CA . GLU B 1 248 ? -10.43 -14.016 -22.609 1 98.25 248 GLU B CA 1
ATOM 4281 C C . GLU B 1 248 ? -11.07 -15.398 -22.719 1 98.25 248 GLU B C 1
ATOM 4283 O O . GLU B 1 248 ? -11.305 -15.891 -23.828 1 98.25 248 GLU B O 1
ATOM 4288 N N . THR B 1 249 ? -11.297 -15.984 -21.609 1 98.5 249 THR B N 1
ATOM 4289 C CA . THR B 1 249 ? -12.055 -17.219 -21.516 1 98.5 249 THR B CA 1
ATOM 4290 C C . THR B 1 249 ? -13.227 -17.078 -20.547 1 98.5 249 THR B C 1
ATOM 4292 O O . THR B 1 249 ? -13.031 -16.719 -19.391 1 98.5 249 THR B O 1
ATOM 4295 N N . SER B 1 250 ? -14.453 -17.328 -21.062 1 97.94 250 SER B N 1
ATOM 4296 C CA . SER B 1 250 ? -15.594 -17.266 -20.156 1 97.94 250 SER B CA 1
ATOM 4297 C C . SER B 1 250 ? -15.562 -18.422 -19.156 1 97.94 250 SER B C 1
ATOM 4299 O O . SER B 1 250 ? -15.039 -19.5 -19.469 1 97.94 250 SER B O 1
ATOM 4301 N N . ILE B 1 251 ? -16.109 -18.203 -17.984 1 97.25 251 ILE B N 1
ATOM 4302 C CA . ILE B 1 251 ? -16.109 -19.25 -16.969 1 97.25 251 ILE B CA 1
ATOM 4303 C C . ILE B 1 251 ? -16.953 -20.422 -17.422 1 97.25 251 ILE B C 1
ATOM 4305 O O . ILE B 1 251 ? -16.609 -21.578 -17.188 1 97.25 251 ILE B O 1
ATOM 4309 N N . ALA B 1 252 ? -18.078 -20.156 -18.125 1 97.19 252 ALA B N 1
ATOM 4310 C CA . ALA B 1 252 ? -18.891 -21.234 -18.703 1 97.19 252 ALA B CA 1
ATOM 4311 C C . ALA B 1 252 ? -18.094 -22.031 -19.734 1 97.19 252 ALA B C 1
ATOM 4313 O O . ALA B 1 252 ? -18.172 -23.25 -19.781 1 97.19 252 ALA B O 1
ATOM 4314 N N . GLY B 1 253 ? -17.406 -21.312 -20.578 1 97.5 253 GLY B N 1
ATOM 4315 C CA . GLY B 1 253 ? -16.562 -21.969 -21.562 1 97.5 253 GLY B CA 1
ATOM 4316 C C . GLY B 1 253 ? -15.469 -22.812 -20.938 1 97.5 253 GLY B C 1
ATOM 4317 O O . GLY B 1 253 ? -15.172 -23.906 -21.422 1 97.5 253 GLY B O 1
ATOM 4318 N N . LEU B 1 254 ? -14.859 -22.297 -19.906 1 98.44 254 LEU B N 1
ATOM 4319 C CA . LEU B 1 254 ? -13.844 -23.031 -19.156 1 98.44 254 LEU B CA 1
ATOM 4320 C C . LEU B 1 254 ? -14.414 -24.344 -18.625 1 98.44 254 LEU B C 1
ATOM 4322 O O . LEU B 1 254 ? -13.781 -25.391 -18.734 1 98.44 254 LEU B O 1
ATOM 4326 N N . ALA B 1 255 ? -15.562 -24.281 -18.016 1 97.88 255 ALA B N 1
ATOM 4327 C CA . ALA B 1 255 ? -16.219 -25.453 -17.438 1 97.88 255 ALA B CA 1
ATOM 4328 C C . ALA B 1 255 ? -16.484 -26.516 -18.5 1 97.88 255 ALA B C 1
ATOM 4330 O O . ALA B 1 255 ? -16.203 -27.688 -18.312 1 97.88 255 ALA B O 1
ATOM 4331 N N . ARG B 1 256 ? -17.016 -26.094 -19.578 1 97.06 256 ARG B N 1
ATOM 4332 C CA . ARG B 1 256 ? -17.312 -27.016 -20.672 1 97.06 256 ARG B CA 1
ATOM 4333 C C . ARG B 1 256 ? -16.047 -27.672 -21.203 1 97.06 256 ARG B C 1
ATOM 4335 O O . ARG B 1 256 ? -16.016 -28.875 -21.453 1 97.06 256 ARG B O 1
ATOM 4342 N N . LEU B 1 257 ? -15.07 -26.828 -21.391 1 97.88 257 LEU B N 1
ATOM 4343 C CA . LEU B 1 257 ? -13.797 -27.328 -21.906 1 97.88 257 LEU B CA 1
ATOM 4344 C C . LEU B 1 257 ? -13.203 -28.391 -20.984 1 97.88 257 LEU B C 1
ATOM 4346 O O . LEU B 1 257 ? -12.664 -29.391 -21.438 1 97.88 257 LEU B O 1
ATOM 4350 N N . LEU B 1 258 ? -13.242 -28.125 -19.688 1 98.06 258 LEU B N 1
ATOM 4351 C CA . LEU B 1 258 ? -12.688 -29.078 -18.719 1 98.06 258 LEU B CA 1
ATOM 4352 C C . LEU B 1 258 ? -13.453 -30.406 -18.766 1 98.06 258 LEU B C 1
ATOM 4354 O O . LEU B 1 258 ? -12.852 -31.469 -18.688 1 98.06 258 LEU B O 1
ATOM 4358 N N . VAL B 1 259 ? -14.766 -30.328 -18.891 1 97.56 259 VAL B N 1
ATOM 4359 C CA . VAL B 1 259 ? -15.578 -31.531 -18.984 1 97.56 259 VAL B CA 1
ATOM 4360 C C . VAL B 1 259 ? -15.188 -32.344 -20.219 1 97.56 259 VAL B C 1
ATOM 4362 O O . VAL B 1 259 ? -15.047 -33.562 -20.156 1 97.56 259 VAL B O 1
ATOM 4365 N N . GLU B 1 260 ? -15.047 -31.609 -21.25 1 97 260 GLU B N 1
ATOM 4366 C CA . GLU B 1 260 ? -14.641 -32.25 -22.5 1 97 260 GLU B CA 1
ATOM 4367 C C . GLU B 1 260 ? -13.281 -32.906 -22.359 1 97 260 GLU B C 1
ATOM 4369 O O . GLU B 1 260 ? -13.109 -34.062 -22.766 1 97 260 GLU B O 1
ATOM 4374 N N . VAL B 1 261 ? -12.336 -32.219 -21.844 1 96.56 261 VAL B N 1
ATOM 4375 C CA . VAL B 1 261 ? -10.969 -32.688 -21.672 1 96.56 261 VAL B CA 1
ATOM 4376 C C . VAL B 1 261 ? -10.969 -33.906 -20.734 1 96.56 261 VAL B C 1
ATOM 4378 O O . VAL B 1 261 ? -10.172 -34.844 -20.922 1 96.56 261 VAL B O 1
ATOM 4381 N N . ALA B 1 262 ? -11.805 -33.906 -19.797 1 96.62 262 ALA B N 1
ATOM 4382 C CA . ALA B 1 262 ? -11.906 -34.969 -18.828 1 96.62 262 ALA B CA 1
ATOM 4383 C C . ALA B 1 262 ? -12.555 -36.219 -19.438 1 96.62 262 ALA B C 1
ATOM 4385 O O . ALA B 1 262 ? -12.484 -37.312 -18.875 1 96.62 262 ALA B O 1
ATOM 4386 N N . GLY B 1 263 ? -13.148 -36 -20.547 1 95.75 263 GLY B N 1
ATOM 4387 C CA . GLY B 1 263 ? -13.766 -37.125 -21.25 1 95.75 263 GLY B CA 1
ATOM 4388 C C . GLY B 1 263 ? -15.031 -37.625 -20.594 1 95.75 263 GLY B C 1
ATOM 4389 O O . GLY B 1 263 ? -15.312 -38.844 -20.609 1 95.75 263 GLY B O 1
ATOM 4390 N N . ILE B 1 264 ? -15.633 -36.781 -19.891 1 92.75 264 ILE B N 1
ATOM 4391 C CA . ILE B 1 264 ? -16.859 -37.156 -19.203 1 92.75 264 ILE B CA 1
ATOM 4392 C C . ILE B 1 264 ? -18.078 -36.781 -20.062 1 92.75 264 ILE B C 1
ATOM 4394 O O . ILE B 1 264 ? -18.375 -35.625 -20.25 1 92.75 264 ILE B O 1
ATOM 4398 N N . ASP B 1 265 ? -18.688 -37.625 -20.609 1 87.06 265 ASP B N 1
ATOM 4399 C CA . ASP B 1 265 ? -19.812 -37.406 -21.516 1 87.06 265 ASP B CA 1
ATOM 4400 C C . ASP B 1 265 ? -21.094 -37.062 -20.734 1 87.06 265 ASP B C 1
ATOM 4402 O O . ASP B 1 265 ? -21.312 -37.625 -19.656 1 87.06 265 ASP B O 1
ATOM 4406 N N . GLY B 1 266 ? -21.875 -36.188 -21.266 1 86.5 266 GLY B N 1
ATOM 4407 C CA . GLY B 1 266 ? -23.219 -35.938 -20.75 1 86.5 266 GLY B CA 1
ATOM 4408 C C . GLY B 1 266 ? -23.234 -35.031 -19.547 1 86.5 266 GLY B C 1
ATOM 4409 O O . GLY B 1 266 ? -24.297 -34.719 -18.984 1 86.5 266 GLY B O 1
ATOM 4410 N N . LEU B 1 267 ? -22.062 -34.688 -19.062 1 89.44 267 LEU B N 1
ATOM 4411 C CA . LEU B 1 267 ? -22.031 -33.781 -17.906 1 89.44 267 LEU B CA 1
ATOM 4412 C C . LEU B 1 267 ? -21.984 -32.344 -18.344 1 89.44 267 LEU B C 1
ATOM 4414 O O . LEU B 1 267 ? -21.172 -31.969 -19.203 1 89.44 267 LEU B O 1
ATOM 4418 N N . HIS B 1 268 ? -22.969 -31.5 -17.828 1 91.06 268 HIS B N 1
ATOM 4419 C CA . HIS B 1 268 ? -23.016 -30.078 -18.125 1 91.06 268 HIS B CA 1
ATOM 4420 C C . HIS B 1 268 ? -22.828 -29.234 -16.875 1 91.06 268 HIS B C 1
ATOM 4422 O O . HIS B 1 268 ? -23.328 -29.594 -15.797 1 91.06 268 HIS B O 1
ATOM 4428 N N . PRO B 1 269 ? -22.062 -28.172 -17.109 1 92.31 269 PRO B N 1
ATOM 4429 C CA . PRO B 1 269 ? -21.922 -27.266 -15.961 1 92.31 269 PRO B CA 1
ATOM 4430 C C . PRO B 1 269 ? -23.266 -26.734 -15.469 1 92.31 269 PRO B C 1
ATOM 4432 O O . PRO B 1 269 ? -24.188 -26.547 -16.266 1 92.31 269 PRO B O 1
ATOM 4435 N N . VAL B 1 270 ? -23.297 -26.484 -14.164 1 93.69 270 VAL B N 1
ATOM 4436 C CA . VAL B 1 270 ? -24.516 -25.938 -13.562 1 93.69 270 VAL B CA 1
ATOM 4437 C C . VAL B 1 270 ? -24.281 -24.5 -13.125 1 93.69 270 VAL B C 1
ATOM 4439 O O . VAL B 1 270 ? -23.203 -24.172 -12.609 1 93.69 270 VAL B O 1
ATOM 4442 N N . HIS B 1 271 ? -25.25 -23.688 -13.398 1 93.12 271 HIS B N 1
ATOM 4443 C CA . HIS B 1 271 ? -25.156 -22.281 -13.008 1 93.12 271 HIS B CA 1
ATOM 4444 C C . HIS B 1 271 ? -25.828 -22.031 -11.664 1 93.12 271 HIS B C 1
ATOM 4446 O O . HIS B 1 271 ? -26.922 -22.547 -11.398 1 93.12 271 HIS B O 1
ATOM 4452 N N . GLN B 1 272 ? -25.109 -21.422 -10.812 1 90.5 272 GLN B N 1
ATOM 4453 C CA . GLN B 1 272 ? -25.641 -21.141 -9.484 1 90.5 272 GLN B CA 1
ATOM 4454 C C . GLN B 1 272 ? -25.25 -19.734 -9.023 1 90.5 272 GLN B C 1
ATOM 4456 O O . GLN B 1 272 ? -24.156 -19.266 -9.297 1 90.5 272 GLN B O 1
ATOM 4461 N N . GLY B 1 273 ? -26.219 -19.188 -8.375 1 87.75 273 GLY B N 1
ATOM 4462 C CA . GLY B 1 273 ? -25.953 -17.906 -7.727 1 87.75 273 GLY B CA 1
ATOM 4463 C C . GLY B 1 273 ? -25.797 -16.766 -8.711 1 87.75 273 GLY B C 1
ATOM 4464 O O . GLY B 1 273 ? -26.234 -16.859 -9.859 1 87.75 273 GLY B O 1
ATOM 4465 N N . ARG B 1 274 ? -25.422 -15.461 -8.156 1 83.06 274 ARG B N 1
ATOM 4466 C CA . ARG B 1 274 ? -25.156 -14.258 -8.93 1 83.06 274 ARG B CA 1
ATOM 4467 C C . ARG B 1 274 ? -23.719 -13.773 -8.711 1 83.06 274 ARG B C 1
ATOM 4469 O O . ARG B 1 274 ? -23.156 -13.984 -7.637 1 83.06 274 ARG B O 1
ATOM 4476 N N . GLN B 1 275 ? -23.219 -13.383 -9.812 1 78.94 275 GLN B N 1
ATOM 4477 C CA . GLN B 1 275 ? -21.922 -12.719 -9.648 1 78.94 275 GLN B CA 1
ATOM 4478 C C . GLN B 1 275 ? -22.031 -11.555 -8.664 1 78.94 275 GLN B C 1
ATOM 4480 O O . GLN B 1 275 ? -23.016 -10.82 -8.664 1 78.94 275 GLN B O 1
ATOM 4485 N N . SER B 1 276 ? -20.984 -11.57 -7.816 1 71.88 276 SER B N 1
ATOM 4486 C CA . SER B 1 276 ? -21 -10.492 -6.832 1 71.88 276 SER B CA 1
ATOM 4487 C C . SER B 1 276 ? -20.891 -9.125 -7.508 1 71.88 276 SER B C 1
ATOM 4489 O O . SER B 1 276 ? -20.172 -8.977 -8.492 1 71.88 276 SER B O 1
ATOM 4491 N N . VAL B 1 277 ? -21.656 -8.156 -6.922 1 68 277 VAL B N 1
ATOM 4492 C CA . VAL B 1 277 ? -21.594 -6.781 -7.395 1 68 277 VAL B CA 1
ATOM 4493 C C . VAL B 1 277 ? -20.188 -6.219 -7.16 1 68 277 VAL B C 1
ATOM 4495 O O . VAL B 1 277 ? -19.578 -6.465 -6.113 1 68 277 VAL B O 1
ATOM 4498 N N . GLY B 1 278 ? -19.625 -5.652 -8.211 1 71.12 278 GLY B N 1
ATOM 4499 C CA . GLY B 1 278 ? -18.328 -5.012 -8.039 1 71.12 278 GLY B CA 1
ATOM 4500 C C . GLY B 1 278 ? -17.172 -5.891 -8.461 1 71.12 278 GLY B C 1
ATOM 4501 O O . GLY B 1 278 ? -16.016 -5.477 -8.391 1 71.12 278 GLY B O 1
ATOM 4502 N N . GLU B 1 279 ? -17.562 -7.102 -8.797 1 80.81 279 GLU B N 1
ATOM 4503 C CA . GLU B 1 279 ? -16.516 -7.977 -9.289 1 80.81 279 GLU B CA 1
ATOM 4504 C C . GLU B 1 279 ? -16.156 -7.66 -10.742 1 80.81 279 GLU B C 1
ATOM 4506 O O . GLU B 1 279 ? -17.031 -7.285 -11.523 1 80.81 279 GLU B O 1
ATOM 4511 N N . VAL B 1 280 ? -14.906 -7.82 -11.031 1 90 280 VAL B N 1
ATOM 4512 C CA . VAL B 1 280 ? -14.438 -7.645 -12.398 1 90 280 VAL B CA 1
ATOM 4513 C C . VAL B 1 280 ? -15.125 -8.656 -13.312 1 90 280 VAL B C 1
ATOM 4515 O O . VAL B 1 280 ? -15.109 -9.859 -13.039 1 90 280 VAL B O 1
ATOM 4518 N N . HIS B 1 281 ? -15.742 -8.141 -14.383 1 93.12 281 HIS B N 1
ATOM 4519 C CA . HIS B 1 281 ? -16.469 -9.055 -15.258 1 93.12 281 HIS B CA 1
ATOM 4520 C C . HIS B 1 281 ? -15.562 -9.641 -16.328 1 93.12 281 HIS B C 1
ATOM 4522 O O . HIS B 1 281 ? -15.609 -10.844 -16.594 1 93.12 281 HIS B O 1
ATOM 4528 N N . ARG B 1 282 ? -14.844 -8.789 -16.984 1 96.31 282 ARG B N 1
ATOM 4529 C CA . ARG B 1 282 ? -13.93 -9.242 -18.031 1 96.31 282 ARG B CA 1
ATOM 4530 C C . ARG B 1 282 ? -12.484 -8.922 -17.672 1 96.31 282 ARG B C 1
ATOM 4532 O O . ARG B 1 282 ? -12.195 -7.859 -17.125 1 96.31 282 ARG B O 1
ATOM 4539 N N . ASN B 1 283 ? -11.609 -9.867 -18 1 97.06 283 ASN B N 1
ATOM 4540 C CA . ASN B 1 283 ? -10.195 -9.648 -17.703 1 97.06 283 ASN B CA 1
ATOM 4541 C C . ASN B 1 283 ? -9.297 -10.406 -18.672 1 97.06 283 ASN B C 1
ATOM 4543 O O . ASN B 1 283 ? -9.508 -11.594 -18.906 1 97.06 283 ASN B O 1
ATOM 4547 N N . ALA B 1 284 ? -8.383 -9.742 -19.219 1 98.75 284 ALA B N 1
ATOM 4548 C CA . ALA B 1 284 ? -7.266 -10.234 -20.016 1 98.75 284 ALA B CA 1
ATOM 4549 C C . ALA B 1 284 ? -6.113 -9.234 -20.031 1 98.75 284 ALA B C 1
ATOM 4551 O O . ALA B 1 284 ? -6.34 -8.023 -20.094 1 98.75 284 ALA B O 1
ATOM 4552 N N . LEU B 1 285 ? -4.902 -9.734 -19.969 1 98.88 285 LEU B N 1
ATOM 4553 C CA . LEU B 1 285 ? -3.742 -8.852 -19.922 1 98.88 285 LEU B CA 1
ATOM 4554 C C . LEU B 1 285 ? -2.914 -8.984 -21.203 1 98.88 285 LEU B C 1
ATOM 4556 O O . LEU B 1 285 ? -2.797 -10.078 -21.766 1 98.88 285 LEU B O 1
ATOM 4560 N N . ASP B 1 286 ? -2.322 -7.906 -21.672 1 98.94 286 ASP B N 1
ATOM 4561 C CA . ASP B 1 286 ? -1.459 -7.887 -22.844 1 98.94 286 ASP B CA 1
ATOM 4562 C C . ASP B 1 286 ? -0.069 -8.43 -22.516 1 98.94 286 ASP B C 1
ATOM 4564 O O . ASP B 1 286 ? 0.664 -7.828 -21.719 1 98.94 286 ASP B O 1
ATOM 4568 N N . PRO B 1 287 ? 0.323 -9.523 -23.141 1 98.81 287 PRO B N 1
ATOM 4569 C CA . PRO B 1 287 ? 1.604 -10.141 -22.781 1 98.81 287 PRO B CA 1
ATOM 4570 C C . PRO B 1 287 ? 2.768 -9.594 -23.609 1 98.81 287 PRO B C 1
ATOM 4572 O O . PRO B 1 287 ? 3.883 -10.109 -23.531 1 98.81 287 PRO B O 1
ATOM 4575 N N . SER B 1 288 ? 2.629 -8.562 -24.391 1 98.81 288 SER B N 1
ATOM 4576 C CA . SER B 1 288 ? 3.621 -8.102 -25.344 1 98.81 288 SER B CA 1
ATOM 4577 C C . SER B 1 288 ? 4.914 -7.684 -24.656 1 98.81 288 SER B C 1
ATOM 4579 O O . SER B 1 288 ? 6.008 -7.961 -25.156 1 98.81 288 SER B O 1
ATOM 4581 N N . ARG B 1 289 ? 4.832 -6.973 -23.547 1 98.81 289 ARG B N 1
ATOM 4582 C CA . ARG B 1 289 ? 6.023 -6.531 -22.828 1 98.81 289 ARG B CA 1
ATOM 4583 C C . ARG B 1 289 ? 6.852 -7.723 -22.359 1 98.81 289 ARG B C 1
ATOM 4585 O O . ARG B 1 289 ? 8.086 -7.668 -22.359 1 98.81 289 ARG B O 1
ATOM 4592 N N . ALA B 1 290 ? 6.191 -8.773 -21.922 1 98.88 290 ALA B N 1
ATOM 4593 C CA . ALA B 1 290 ? 6.898 -9.984 -21.516 1 98.88 290 ALA B CA 1
ATOM 4594 C C . ALA B 1 290 ? 7.699 -10.57 -22.672 1 98.88 290 ALA B C 1
ATOM 4596 O O . ALA B 1 290 ? 8.836 -11.008 -22.5 1 98.88 290 ALA B O 1
ATOM 4597 N N . ALA B 1 291 ? 7.059 -10.633 -23.828 1 98.81 291 ALA B N 1
ATOM 4598 C CA . ALA B 1 291 ? 7.746 -11.125 -25.016 1 98.81 291 ALA B CA 1
ATOM 4599 C C . ALA B 1 291 ? 8.992 -10.297 -25.312 1 98.81 291 ALA B C 1
ATOM 4601 O O . ALA B 1 291 ? 10.055 -10.844 -25.609 1 98.81 291 ALA B O 1
ATOM 4602 N N . HIS B 1 292 ? 8.883 -9.031 -25.203 1 98.69 292 HIS B N 1
ATOM 4603 C CA . HIS B 1 292 ? 9.953 -8.109 -25.578 1 98.69 292 HIS B CA 1
ATOM 4604 C C . HIS B 1 292 ? 11.07 -8.102 -24.531 1 98.69 292 HIS B C 1
ATOM 4606 O O . HIS B 1 292 ? 12.25 -8.18 -24.891 1 98.69 292 HIS B O 1
ATOM 4612 N N . LEU B 1 293 ? 10.758 -8.055 -23.234 1 98.81 293 LEU B N 1
ATOM 4613 C CA . LEU B 1 293 ? 11.742 -7.793 -22.203 1 98.81 293 LEU B CA 1
ATOM 4614 C C . LEU B 1 293 ? 12.289 -9.094 -21.625 1 98.81 293 LEU B C 1
ATOM 4616 O O . LEU B 1 293 ? 13.43 -9.141 -21.156 1 98.81 293 LEU B O 1
ATOM 4620 N N . LEU B 1 294 ? 11.484 -10.164 -21.688 1 98.81 294 LEU B N 1
ATOM 4621 C CA . LEU B 1 294 ? 11.891 -11.406 -21.031 1 98.81 294 LEU B CA 1
ATOM 4622 C C . LEU B 1 294 ? 12.133 -12.5 -22.062 1 98.81 294 LEU B C 1
ATOM 4624 O O . LEU B 1 294 ? 12.641 -13.57 -21.734 1 98.81 294 LEU B O 1
ATOM 4628 N N . GLY B 1 295 ? 11.711 -12.242 -23.328 1 98.62 295 GLY B N 1
ATOM 4629 C CA . GLY B 1 295 ? 11.711 -13.328 -24.297 1 98.62 295 GLY B CA 1
ATOM 4630 C C . GLY B 1 295 ? 10.719 -14.43 -23.969 1 98.62 295 GLY B C 1
ATOM 4631 O O . GLY B 1 295 ? 10.977 -15.602 -24.219 1 98.62 295 GLY B O 1
ATOM 4632 N N . TRP B 1 296 ? 9.672 -14.07 -23.328 1 98.69 296 TRP B N 1
ATOM 4633 C CA . TRP B 1 296 ? 8.695 -15.023 -22.812 1 98.69 296 TRP B CA 1
ATOM 4634 C C . TRP B 1 296 ? 7.383 -14.93 -23.578 1 98.69 296 TRP B C 1
ATOM 4636 O O . TRP B 1 296 ? 6.914 -13.836 -23.891 1 98.69 296 TRP B O 1
ATOM 4646 N N . ARG B 1 297 ? 6.82 -16.016 -23.891 1 98.62 297 ARG B N 1
ATOM 4647 C CA . ARG B 1 297 ? 5.465 -16.172 -24.406 1 98.62 297 ARG B CA 1
ATOM 4648 C C . ARG B 1 297 ? 4.785 -17.391 -23.797 1 98.62 297 ARG B C 1
ATOM 4650 O O . ARG B 1 297 ? 5.438 -18.406 -23.516 1 98.62 297 ARG B O 1
ATOM 4657 N N . PRO B 1 298 ? 3.473 -17.219 -23.547 1 98.38 298 PRO B N 1
ATOM 4658 C CA . PRO B 1 298 ? 2.797 -18.453 -23.125 1 98.38 298 PRO B CA 1
ATOM 4659 C C . PRO B 1 298 ? 2.896 -19.562 -24.172 1 98.38 298 PRO B C 1
ATOM 4661 O O . PRO B 1 298 ? 2.703 -19.312 -25.359 1 98.38 298 PRO B O 1
ATOM 4664 N N . SER B 1 299 ? 3.18 -20.766 -23.703 1 98.38 299 SER B N 1
ATOM 4665 C CA . SER B 1 299 ? 3.453 -21.828 -24.672 1 98.38 299 SER B CA 1
ATOM 4666 C C . SER B 1 299 ? 2.408 -22.938 -24.578 1 98.38 299 SER B C 1
ATOM 4668 O O . SER B 1 299 ? 2.281 -23.75 -25.484 1 98.38 299 SER B O 1
ATOM 4670 N N . VAL B 1 300 ? 1.651 -22.953 -23.531 1 98.62 300 VAL B N 1
ATOM 4671 C CA . VAL B 1 300 ? 0.694 -24.031 -23.344 1 98.62 300 VAL B CA 1
ATOM 4672 C C . VAL B 1 300 ? -0.72 -23.531 -23.625 1 98.62 300 VAL B C 1
ATOM 4674 O O . VAL B 1 300 ? -1.182 -22.578 -22.984 1 98.62 300 VAL B O 1
ATOM 4677 N N . ARG B 1 301 ? -1.402 -24.203 -24.641 1 98.12 301 ARG B N 1
ATOM 4678 C CA . ARG 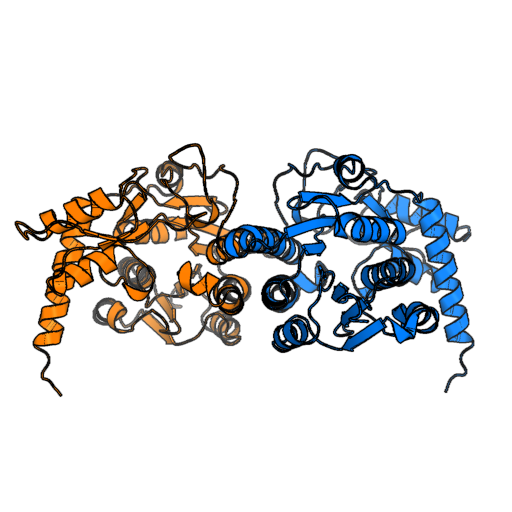B 1 301 ? -2.805 -23.891 -24.906 1 98.12 301 ARG B CA 1
ATOM 4679 C C . ARG B 1 301 ? -3.689 -24.344 -23.75 1 98.12 301 ARG B C 1
ATOM 4681 O O . ARG B 1 301 ? -3.385 -25.328 -23.078 1 98.12 301 ARG B O 1
ATOM 4688 N N . LEU B 1 302 ? -4.801 -23.578 -23.531 1 98.75 302 LEU B N 1
ATOM 4689 C CA . LEU B 1 302 ? -5.68 -23.812 -22.391 1 98.75 302 LEU B CA 1
ATOM 4690 C C . LEU B 1 302 ? -6.125 -25.281 -22.344 1 98.75 302 LEU B C 1
ATOM 4692 O O . LEU B 1 302 ? -6.035 -25.922 -21.297 1 98.75 302 LEU B O 1
ATOM 4696 N N . ALA B 1 303 ? -6.547 -25.797 -23.422 1 98.44 303 ALA B N 1
ATOM 4697 C CA . ALA B 1 303 ? -7.035 -27.172 -23.469 1 98.44 303 ALA B CA 1
ATOM 4698 C C . ALA B 1 303 ? -5.949 -28.141 -23.016 1 98.44 303 ALA B C 1
ATOM 4700 O O . ALA B 1 303 ? -6.219 -29.078 -22.266 1 98.44 303 ALA B O 1
ATOM 4701 N N . ASP B 1 304 ? -4.699 -27.953 -23.484 1 98.69 304 ASP B N 1
ATOM 4702 C CA . ASP B 1 304 ? -3.582 -28.812 -23.141 1 98.69 304 ASP B CA 1
ATOM 4703 C C . ASP B 1 304 ? -3.246 -28.719 -21.656 1 98.69 304 ASP B C 1
ATOM 4705 O O . ASP B 1 304 ? -2.988 -29.719 -20.984 1 98.69 304 ASP B O 1
ATOM 4709 N N . GLY B 1 305 ? -3.211 -27.484 -21.156 1 98.75 305 GLY B N 1
ATOM 4710 C CA . GLY B 1 305 ? -2.951 -27.297 -19.734 1 98.75 305 GLY B CA 1
ATOM 4711 C C . GLY B 1 305 ? -4.004 -27.922 -18.844 1 98.75 305 GLY B C 1
ATOM 4712 O O . GLY B 1 305 ? -3.676 -28.5 -17.812 1 98.75 305 GLY B O 1
ATOM 4713 N N . LEU B 1 306 ? -5.27 -27.781 -19.281 1 98.69 306 LEU B N 1
ATOM 4714 C CA . LEU B 1 306 ? -6.355 -28.406 -18.516 1 98.69 306 LEU B CA 1
ATOM 4715 C C . LEU B 1 306 ? -6.23 -29.922 -18.516 1 98.69 306 LEU B C 1
ATOM 4717 O O . LEU B 1 306 ? -6.477 -30.562 -17.5 1 98.69 306 LEU B O 1
ATOM 4721 N N . ALA B 1 307 ? -5.828 -30.469 -19.656 1 98.5 307 ALA B N 1
ATOM 4722 C CA . ALA B 1 307 ? -5.621 -31.906 -19.75 1 98.5 307 ALA B CA 1
ATOM 4723 C C . ALA B 1 307 ? -4.531 -32.375 -18.781 1 98.5 307 ALA B C 1
ATOM 4725 O O . ALA B 1 307 ? -4.688 -33.375 -18.094 1 98.5 307 ALA B O 1
ATOM 4726 N N . ARG B 1 308 ? -3.432 -31.656 -18.766 1 98.31 308 ARG B N 1
ATOM 4727 C CA . ARG B 1 308 ? -2.332 -31.969 -17.859 1 98.31 308 ARG B CA 1
ATOM 4728 C C . ARG B 1 308 ? -2.775 -31.859 -16.406 1 98.31 308 ARG B C 1
ATOM 4730 O O . ARG B 1 308 ? -2.389 -32.688 -15.57 1 98.31 308 ARG B O 1
ATOM 4737 N N . THR B 1 309 ? -3.535 -30.828 -16.141 1 98.31 309 THR B N 1
ATOM 4738 C CA . THR B 1 309 ? -4.035 -30.594 -14.797 1 98.31 309 THR B CA 1
ATOM 4739 C C . THR B 1 309 ? -4.953 -31.734 -14.359 1 98.31 309 THR B C 1
ATOM 4741 O O . THR B 1 309 ? -4.84 -32.25 -13.242 1 98.31 309 THR B O 1
ATOM 4744 N N . TRP B 1 310 ? -5.855 -32.156 -15.266 1 98 310 TRP B N 1
ATOM 4745 C CA . TRP B 1 310 ? -6.797 -33.219 -14.984 1 98 310 TRP B CA 1
ATOM 4746 C C . TRP B 1 310 ? -6.059 -34.531 -14.758 1 98 310 TRP B C 1
ATOM 4748 O O . TRP B 1 310 ? -6.332 -35.25 -13.789 1 98 310 TRP B O 1
ATOM 4758 N N . ALA B 1 311 ? -5.102 -34.844 -15.625 1 98.12 311 ALA B N 1
ATOM 4759 C CA . ALA B 1 311 ? -4.32 -36.062 -15.516 1 98.12 311 ALA B CA 1
ATOM 4760 C C . ALA B 1 311 ? -3.57 -36.125 -14.188 1 98.12 311 ALA B C 1
ATOM 4762 O O . ALA B 1 311 ? -3.508 -37.188 -13.547 1 98.12 311 ALA B O 1
ATOM 4763 N N . ALA B 1 312 ? -2.984 -35.062 -13.836 1 97.31 312 ALA B N 1
ATOM 4764 C CA . ALA B 1 312 ? -2.256 -34.969 -12.57 1 97.31 312 ALA B CA 1
ATOM 4765 C C . ALA B 1 312 ? -3.188 -35.219 -11.383 1 97.31 312 ALA B C 1
ATOM 4767 O O . ALA B 1 312 ? -2.803 -35.875 -10.406 1 97.31 312 ALA B O 1
ATOM 4768 N N . ALA B 1 313 ? -4.355 -34.625 -11.438 1 96.81 313 ALA B N 1
ATOM 4769 C CA . ALA B 1 313 ? -5.332 -34.812 -10.359 1 96.81 313 ALA B CA 1
ATOM 4770 C C . ALA B 1 313 ? -5.746 -36.25 -10.227 1 96.81 313 ALA B C 1
ATOM 4772 O O . ALA B 1 313 ? -5.887 -36.781 -9.109 1 96.81 313 ALA B O 1
ATOM 4773 N N . LEU B 1 314 ? -5.918 -36.938 -11.32 1 96.56 314 LEU B N 1
ATOM 4774 C CA . LEU B 1 314 ? -6.27 -38.375 -11.312 1 96.56 314 LEU B CA 1
ATOM 4775 C C . LEU B 1 314 ? -5.152 -39.188 -10.695 1 96.56 314 LEU B C 1
ATOM 4777 O O . LEU B 1 314 ? -5.414 -40.125 -9.914 1 96.56 314 LEU B O 1
ATOM 4781 N N . GLU B 1 315 ? -3.994 -38.844 -11.07 1 95.44 315 GLU B N 1
ATOM 4782 C CA . GLU B 1 315 ? -2.842 -39.562 -10.547 1 95.44 315 GLU B CA 1
ATOM 4783 C C . GLU B 1 315 ? -2.715 -39.375 -9.039 1 95.44 315 GLU B C 1
ATOM 4785 O O . GLU B 1 315 ? -2.438 -40.344 -8.305 1 95.44 315 GLU B O 1
ATOM 4790 N N . ALA B 1 316 ? -2.838 -38.188 -8.617 1 92.44 316 ALA B N 1
ATOM 4791 C CA . ALA B 1 316 ? -2.762 -37.906 -7.188 1 92.44 316 ALA B CA 1
ATOM 4792 C C . ALA B 1 316 ? -3.822 -38.688 -6.41 1 92.44 316 ALA B C 1
ATOM 4794 O O . ALA B 1 316 ? -3.566 -39.156 -5.305 1 92.44 316 ALA B O 1
ATOM 4795 N N . ARG B 1 317 ? -5.02 -38.719 -6.938 1 92.06 317 ARG B N 1
ATOM 4796 C CA . ARG B 1 317 ? -6.105 -39.469 -6.312 1 92.06 317 ARG B CA 1
ATOM 4797 C C . ARG B 1 317 ? -5.762 -40.938 -6.207 1 92.06 317 ARG B C 1
ATOM 4799 O O . ARG B 1 317 ? -6.016 -41.594 -5.18 1 92.06 317 ARG B O 1
ATOM 4806 N N . ARG B 1 318 ? -5.16 -41.469 -7.227 1 91.56 318 ARG B N 1
ATOM 4807 C CA . ARG B 1 318 ? -4.777 -42.875 -7.242 1 91.56 318 ARG B CA 1
ATOM 4808 C C . ARG B 1 318 ? -3.746 -43.188 -6.16 1 91.56 318 ARG B C 1
ATOM 4810 O O . ARG B 1 318 ? -3.84 -44.188 -5.473 1 91.56 318 ARG B O 1
ATOM 4817 N N . ILE B 1 319 ? -2.867 -42.312 -6.051 1 88.31 319 ILE B N 1
ATOM 4818 C CA . ILE B 1 319 ? -1.812 -42.5 -5.059 1 88.31 319 ILE B CA 1
ATOM 4819 C C . ILE B 1 319 ? -2.41 -42.438 -3.656 1 88.31 319 ILE B C 1
ATOM 4821 O O . ILE B 1 319 ? -2.059 -43.25 -2.791 1 88.31 319 ILE B O 1
ATOM 4825 N N . ARG B 1 320 ? -3.289 -41.469 -3.41 1 85.69 320 ARG B N 1
ATOM 4826 C CA . ARG B 1 320 ? -3.93 -41.312 -2.107 1 85.69 320 ARG B CA 1
ATOM 4827 C C . ARG B 1 320 ? -4.777 -42.531 -1.758 1 85.69 320 ARG B C 1
ATOM 4829 O O . ARG B 1 320 ? -4.824 -42.938 -0.599 1 85.69 320 ARG B O 1
ATOM 4836 N N . GLU B 1 321 ? -5.461 -43.062 -2.754 1 87.62 321 GLU B N 1
ATOM 4837 C CA . GLU B 1 321 ? -6.344 -44.219 -2.549 1 87.62 321 GLU B CA 1
ATOM 4838 C C . GLU B 1 321 ? -5.539 -45.5 -2.369 1 87.62 321 GLU B C 1
ATOM 4840 O O . GLU B 1 321 ? -6.02 -46.469 -1.754 1 87.62 321 GLU B O 1
ATOM 4845 N N . ALA B 1 322 ? -4.32 -45.594 -2.885 1 87.56 322 ALA B N 1
ATOM 4846 C CA . ALA B 1 322 ? -3.467 -46.781 -2.758 1 87.56 322 ALA B CA 1
ATOM 4847 C C . ALA B 1 322 ? -2.703 -46.75 -1.437 1 87.56 322 ALA B C 1
ATOM 4849 O O . ALA B 1 322 ? -2.16 -47.781 -1.015 1 87.56 322 ALA B O 1
ATOM 4850 N N . ALA B 1 323 ? -2.504 -45.656 -0.913 1 76 323 ALA B N 1
ATOM 4851 C CA . ALA B 1 323 ? -1.793 -45.594 0.361 1 76 323 ALA B CA 1
ATOM 4852 C C . ALA B 1 323 ? -2.549 -46.312 1.457 1 76 323 ALA B C 1
ATOM 4854 O O . ALA B 1 323 ? -3.766 -46.188 1.587 1 76 323 ALA B O 1
ATOM 4855 N N . PRO B 1 324 ? -2.049 -47.281 1.995 1 67.88 324 PRO B N 1
ATOM 4856 C CA . PRO B 1 324 ? -2.732 -48.062 3.025 1 67.88 324 PRO B CA 1
ATOM 4857 C C . PRO B 1 324 ? -3.342 -47.188 4.121 1 67.88 324 PRO B C 1
ATOM 4859 O O . PRO B 1 324 ? -2.814 -46.125 4.43 1 67.88 324 PRO B O 1
ATOM 4862 N N . ARG B 1 325 ? -4.602 -47.312 4.176 1 61.47 325 ARG B N 1
ATOM 4863 C CA . ARG B 1 325 ? -5.227 -46.688 5.332 1 61.47 325 ARG B CA 1
ATOM 4864 C C . ARG B 1 325 ? -4.477 -47 6.617 1 61.47 325 ARG B C 1
ATOM 4866 O O . ARG B 1 325 ? -4.262 -48.188 6.922 1 61.47 325 ARG B O 1
ATOM 4873 N N . SER B 1 326 ? -3.391 -46.031 6.898 1 41.59 326 SER B N 1
ATOM 4874 C CA . SER B 1 326 ? -2.943 -46.375 8.242 1 41.59 326 SER B CA 1
ATOM 4875 C C . SER B 1 326 ? -4.113 -46.438 9.219 1 41.59 326 SER B C 1
ATOM 4877 O O . SER B 1 326 ? -5.074 -45.688 9.086 1 41.59 326 SER B O 1
#

Foldseek 3Di:
DPADFAEEEECLQADLNLLLLQVCVVVVGQYEYEYQCPHGDVVSNVVVCVVRVVRYHYDNDALLDLVLQVCLLVRLHQEYEYDWALQAQVVCVVPVPVRLSRLQSSLLSVLNSCLNSVHQEYEAEAELQQQAADDDAPAEPPHDGDHLGSNNVSRVNSLVSQVVSCVPRVHWYEYEYEWQEDAARDDCVRPRQLNQQLVQVVVVHQREAEAPQQFWTFYAYSSLVSLLSVLPRVWDTPYYAYDTQRDIDTRLNLRVLLCVLLVPPPGHYHYDYHDDPRHHRYYGHDRVVSCVIRVGHGDADSSRRSNNRSVNVVVVVVVVVPPPPD/DPADFAEEEECLQADLNLLLLQVCVVVVGQYEYEYQCPHGDVVSNVVVCVVRVVRYHYDNDALLDLVLQVCLLVRLHQEYEYDWALQAQVVCVVPVPVRLSRLQSSLLSVLNSCLNSVHQEYEAEAELQQQAADDDAPAEPPHDGDHLGSNNVSRVNSLVSQVVSCVPRVHWYEYEYEWQEDAARDDCVRPRQLNQQLVQVVVVHQREAEAPQQFWTFYAYSNLVSLLSVLPRPWDTPDYAYDTQRDIDTRLNLRVLLCVLLVPPPGHYHYDYHDDPRHHRYYGHDRVVSCVIRVGHGDDDSSRRSNNRSVNVVVVVVVVVPPPPD

Radius of gyration: 27.2 Å; Cα contacts (8 Å, |Δi|>4): 1478; chains: 2; bounding box: 67×89×66 Å